Protein 8H0H (pdb70)

B-factor: mean 35.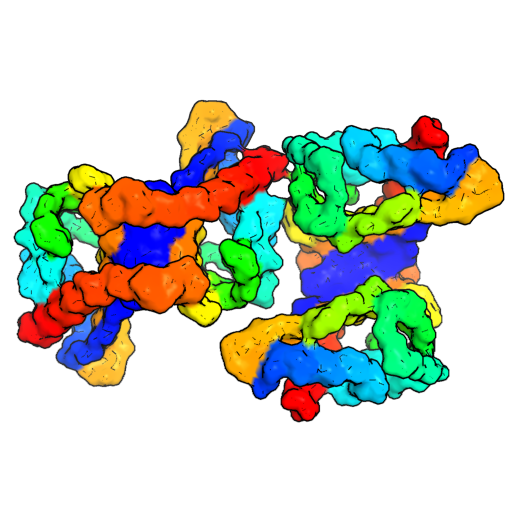72, std 10.88, range [10.39, 97.05]

CATH classification: 3.30.530.20

InterPro domains:
  IPR019587 Polyketide cyclase/dehydrase [PF10604] (1-141)
  IPR023393 START-like domain superfamily [G3DSA:3.30.530.20] (2-142)

Structure (mmCIF, N/CA/C/O backbone):
data_8H0H
#
_entry.id   8H0H
#
_cell.length_a   55.197
_cell.length_b   87.518
_cell.length_c   55.907
_cell.angle_alpha   90.000
_cell.angle_beta   94.510
_cell.angle_gamma   90.000
#
_symmetry.space_group_name_H-M   'P 1 21 1'
#
loop_
_entity.id
_entity.type
_entity.pdbx_description
1 polymer 'Uncharacterized protein Rv1546'
2 water water
#
loop_
_atom_site.group_PDB
_atom_site.id
_atom_site.type_symbol
_atom_site.label_atom_id
_atom_site.label_alt_id
_atom_site.label_comp_id
_atom_site.label_asym_id
_atom_site.label_entity_id
_atom_site.label_seq_id
_atom_site.pdbx_PDB_ins_code
_atom_site.Cartn_x
_atom_site.Cartn_y
_atom_site.Cartn_z
_atom_site.occupancy
_atom_site.B_iso_or_equiv
_atom_site.auth_seq_id
_atom_site.auth_comp_id
_atom_site.auth_asym_id
_atom_site.auth_atom_id
_atom_site.pdbx_PDB_model_num
ATOM 1 N N . SER A 1 1 ? -15.28306 3.83072 -14.31834 1.000 19.16502 -2 SER C N 1
ATOM 2 C CA . SER A 1 1 ? -15.70757 3.56603 -12.94821 1.000 23.16294 -2 SER C CA 1
ATOM 3 C C . SER A 1 1 ? -17.04214 4.24521 -12.62582 1.000 32.77490 -2 SER C C 1
ATOM 4 O O . SER A 1 1 ? -18.05401 3.56472 -12.45677 1.000 42.59158 -2 SER C O 1
ATOM 7 N N . HIS A 1 2 ? -17.04602 5.57704 -12.53864 1.000 30.70569 -1 HIS C N 1
ATOM 8 C CA . HIS A 1 2 ? -18.27032 6.31602 -12.24767 1.000 36.25315 -1 HIS C CA 1
ATOM 9 C C . HIS A 1 2 ? -18.14850 7.73812 -12.77862 1.000 29.16161 -1 HIS C C 1
ATOM 10 O O . HIS A 1 2 ? -17.05697 8.21232 -13.10076 1.000 34.61135 -1 HIS C O 1
ATOM 17 N N . MET A 1 3 ? -19.29076 8.41247 -12.85525 1.000 27.44468 0 MET C N 1
ATOM 18 C CA . MET A 1 3 ? -19.39606 9.75276 -13.41107 1.000 28.37409 0 MET C CA 1
ATOM 19 C C . MET A 1 3 ? -19.82072 10.71402 -12.30545 1.000 31.63022 0 MET C C 1
ATOM 20 O O . MET A 1 3 ? -20.69083 10.38689 -11.49193 1.000 33.00445 0 MET C O 1
ATOM 25 N N . MET A 1 4 ? -19.19335 11.88959 -12.26228 1.000 32.26554 1 MET C N 1
ATOM 26 C CA . MET A 1 4 ? -19.32844 12.81977 -11.14620 1.000 28.51926 1 MET C CA 1
ATOM 27 C C . MET A 1 4 ? -19.83280 14.17389 -11.61946 1.000 26.43017 1 MET C C 1
ATOM 28 O O . MET A 1 4 ? -19.44645 14.65011 -12.68897 1.000 29.89813 1 MET C O 1
ATOM 33 N N . ALA A 1 5 ? -20.68570 14.79704 -10.81221 1.000 24.86270 2 ALA C N 1
ATOM 34 C CA . ALA A 1 5 ? -21.01774 16.20609 -10.94421 1.000 33.81112 2 ALA C CA 1
ATOM 35 C C . ALA A 1 5 ? -20.45470 16.93811 -9.73437 1.000 30.10752 2 ALA C C 1
ATOM 36 O O . ALA A 1 5 ? -20.48322 16.41290 -8.61731 1.000 29.47296 2 ALA C O 1
ATOM 38 N N . SER A 1 6 ? -19.92594 18.13967 -9.95748 1.000 28.91067 3 SER C N 1
ATOM 39 C CA . SER A 1 6 ? -19.24649 18.89045 -8.90596 1.000 27.85107 3 SER C CA 1
ATOM 40 C C . SER A 1 6 ? -19.70824 20.33799 -8.94571 1.000 32.67879 3 SER C C 1
ATOM 41 O O . SER A 1 6 ? -19.60003 20.99478 -9.98600 1.000 33.61664 3 SER C O 1
ATOM 44 N N . VAL A 1 7 ? -20.20936 20.83776 -7.81665 1.000 31.85600 4 VAL C N 1
ATOM 45 C CA . VAL A 1 7 ? -20.69070 22.21212 -7.71301 1.000 25.01136 4 VAL C CA 1
ATOM 46 C C . VAL A 1 7 ? -20.03866 22.86329 -6.50448 1.000 28.15811 4 VAL C C 1
ATOM 47 O O . VAL A 1 7 ? -20.20869 22.39033 -5.37472 1.000 25.19454 4 VAL C O 1
ATOM 51 N N . GLU A 1 8 ? -19.31430 23.95472 -6.73654 1.000 34.73614 5 GLU C N 1
ATOM 52 C CA . GLU A 1 8 ? -18.65118 24.70751 -5.67892 1.000 33.13272 5 GLU C CA 1
ATOM 53 C C . GLU A 1 8 ? -19.25590 26.10255 -5.61559 1.000 30.41240 5 GLU C C 1
ATOM 54 O O . GLU A 1 8 ? -19.22388 26.84071 -6.60553 1.000 33.76674 5 GLU C O 1
ATOM 60 N N . LEU A 1 9 ? -19.80572 26.46180 -4.45869 1.000 27.74449 6 LEU C N 1
ATOM 61 C CA . LEU A 1 9 ? -20.35572 27.79469 -4.25334 1.000 23.71692 6 LEU C CA 1
ATOM 62 C C . LEU A 1 9 ? -19.81853 28.37508 -2.95049 1.000 23.51003 6 LEU C C 1
ATOM 63 O O . LEU A 1 9 ? -19.19337 27.68339 -2.14267 1.000 22.79522 6 LEU C O 1
ATOM 68 N N . SER A 1 10 ? -20.06973 29.66749 -2.75350 1.000 29.25295 7 SER C N 1
ATOM 69 C CA . SER A 1 10 ? -19.47085 30.43215 -1.67060 1.000 23.41468 7 SER C CA 1
ATOM 70 C C . SER A 1 10 ? -20.54114 31.25346 -0.96511 1.000 21.78102 7 SER C C 1
ATOM 71 O O . SER A 1 10 ? -21.57833 31.58928 -1.54200 1.000 27.77778 7 SER C O 1
ATOM 74 N N . ALA A 1 11 ? -20.27530 31.58186 0.29730 1.000 22.87933 8 ALA C N 1
ATOM 75 C CA . ALA A 1 11 ? -21.20351 32.38741 1.07841 1.000 25.34718 8 ALA C CA 1
ATOM 76 C C . ALA A 1 11 ? -20.42848 33.19791 2.10400 1.000 19.63328 8 ALA C C 1
ATOM 77 O O . ALA A 1 11 ? -19.53398 32.67434 2.76956 1.000 25.80491 8 ALA C O 1
ATOM 79 N N . ASP A 1 12 ? -20.78779 34.47155 2.23503 1.000 23.60368 9 ASP C N 1
ATOM 80 C CA . ASP A 1 12 ? -20.12344 35.35447 3.18374 1.000 19.16657 9 ASP C CA 1
ATOM 81 C C . ASP A 1 12 ? -20.72872 35.20918 4.57457 1.000 23.10935 9 ASP C C 1
ATOM 82 O O . ASP A 1 12 ? -21.95081 35.12168 4.72977 1.000 19.41956 9 ASP C O 1
ATOM 87 N N . VAL A 1 13 ? -19.85812 35.18113 5.58828 1.000 25.01859 10 VAL C N 1
ATOM 88 C CA . VAL A 1 13 ? -20.26437 35.13526 6.98530 1.000 17.90874 10 VAL C CA 1
ATOM 89 C C . VAL A 1 13 ? -19.58084 36.28670 7.71308 1.000 25.91497 10 VAL C C 1
ATOM 90 O O . VAL A 1 13 ? -18.34757 36.36279 7.73005 1.000 28.61266 10 VAL C O 1
ATOM 94 N N . PRO A 1 14 ? -20.33377 37.20848 8.34750 1.000 27.61874 11 PRO C N 1
ATOM 95 C CA . PRO A 1 14 ? -19.74450 38.36606 9.03659 1.000 30.50667 11 PRO C CA 1
ATOM 96 C C . PRO A 1 14 ? -19.08116 38.02440 10.37248 1.000 26.08626 11 PRO C C 1
ATOM 97 O O . PRO A 1 14 ? -19.34285 38.65489 11.39986 1.000 30.29569 11 PRO C O 1
ATOM 101 N N . ILE A 1 15 ? -18.23169 36.99958 10.36265 1.000 26.36526 12 ILE C N 1
ATOM 102 C CA . ILE A 1 15 ? -17.45649 36.59043 11.52875 1.000 30.09155 12 ILE C CA 1
ATOM 103 C C . ILE A 1 15 ? -16.02718 36.30010 11.08176 1.000 29.11295 12 ILE C C 1
ATOM 104 O O . ILE A 1 15 ? -15.72457 36.22426 9.88819 1.000 29.79971 12 ILE C O 1
ATOM 109 N N . SER A 1 16 ? -15.14626 36.12647 12.06658 1.000 28.97946 13 SER C N 1
ATOM 110 C CA . SER A 1 16 ? -13.74057 35.88001 11.78844 1.000 25.34464 13 SER C CA 1
ATOM 111 C C . SER A 1 16 ? -13.56340 34.53547 11.08378 1.000 22.82213 13 SER C C 1
ATOM 112 O O . SER A 1 16 ? -14.37380 33.62074 11.26108 1.000 26.78492 13 SER C O 1
ATOM 115 N N . PRO A 1 17 ? -12.51096 34.38964 10.27317 1.000 24.39899 14 PRO C N 1
ATOM 116 C CA . PRO A 1 17 ? -12.26853 33.09105 9.62369 1.000 25.01242 14 PRO C CA 1
ATOM 117 C C . PRO A 1 17 ? -12.04797 31.96264 10.60979 1.000 26.40379 14 PRO C C 1
ATOM 118 O O . PRO A 1 17 ? -12.43405 30.82101 10.32912 1.000 31.45754 14 PRO C O 1
ATOM 122 N N . GLN A 1 18 ? -11.43891 32.24964 11.76231 1.000 35.17869 15 GLN C N 1
ATOM 123 C CA . GLN A 1 18 ? -11.27119 31.22485 12.78670 1.000 32.77813 15 GLN C CA 1
ATOM 124 C C . GLN A 1 18 ? -12.62196 30.74252 13.30861 1.000 31.63261 15 GLN C C 1
ATOM 125 O O . GLN A 1 18 ? -12.81409 29.54364 13.54012 1.000 27.55431 15 GLN C O 1
ATOM 131 N N . ASP A 1 19 ? -13.57681 31.65863 13.48580 1.000 28.51414 16 ASP C N 1
ATOM 132 C CA . ASP A 1 19 ? -14.90392 31.26047 13.94755 1.000 32.18484 16 ASP C CA 1
ATOM 133 C C . ASP A 1 19 ? -15.59548 30.37085 12.92240 1.000 32.67077 16 ASP C C 1
ATOM 134 O O . ASP A 1 19 ? -16.15803 29.32212 13.26594 1.000 36.44036 16 ASP C O 1
ATOM 139 N N . THR A 1 20 ? -15.56887 30.78294 11.65237 1.000 31.74916 17 THR C N 1
ATOM 140 C CA . THR A 1 20 ? -16.17070 29.97730 10.59635 1.000 25.98151 17 THR C CA 1
ATOM 141 C C . THR A 1 20 ? -15.52509 28.59987 10.52198 1.000 30.12298 17 THR C C 1
ATOM 142 O O . THR A 1 20 ? -16.22020 27.58828 10.35574 1.000 32.93153 17 THR C O 1
ATOM 146 N N . TRP A 1 21 ? -14.19612 28.53810 10.65496 1.000 26.43555 18 TRP C N 1
ATOM 147 C CA . TRP A 1 21 ? -13.52092 27.24638 10.61360 1.000 29.05096 18 TRP C CA 1
ATOM 148 C C . TRP A 1 21 ? -13.91590 26.37469 11.79681 1.000 30.90929 18 TRP C C 1
ATOM 149 O O . TRP A 1 21 ? -14.15697 25.17505 11.63282 1.000 31.36466 18 TRP C O 1
ATOM 160 N N . ASP A 1 22 ? -13.95881 26.94808 13.00199 1.000 31.82749 19 ASP C N 1
ATOM 161 C CA . ASP A 1 22 ? -14.35618 26.16413 14.16535 1.000 30.07346 19 ASP C CA 1
ATOM 162 C C . ASP A 1 22 ? -15.79443 25.68535 14.04058 1.000 30.64194 19 ASP C C 1
ATOM 163 O O . ASP A 1 22 ? -16.16338 24.66523 14.63255 1.000 34.98897 19 ASP C O 1
ATOM 168 N N . HIS A 1 23 ? -16.61866 26.40492 13.27673 1.000 36.92465 20 HIS C N 1
ATOM 169 C CA . HIS A 1 23 ? -18.00429 25.98421 13.10303 1.000 29.02021 2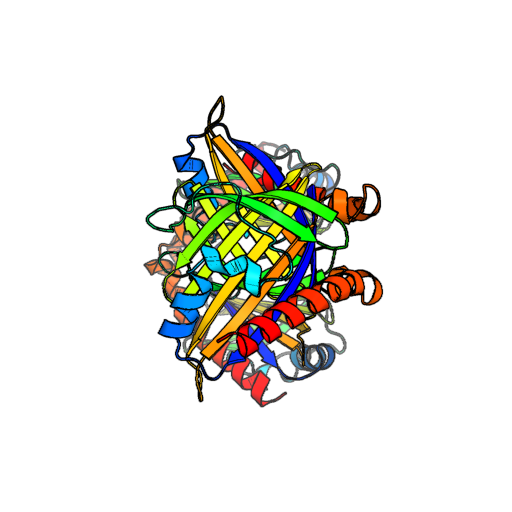0 HIS C CA 1
ATOM 170 C C . HIS A 1 23 ? -18.14128 24.87859 12.05710 1.000 29.34089 20 HIS C C 1
ATOM 171 O O . HIS A 1 23 ? -18.93509 23.95025 12.24375 1.000 33.17333 20 HIS C O 1
ATOM 178 N N . VAL A 1 24 ? -17.38559 24.94863 10.95586 1.000 30.96438 21 VAL C N 1
ATOM 179 C CA . VAL A 1 24 ? -17.49342 23.89346 9.94503 1.000 31.26789 21 VAL C CA 1
ATOM 180 C C . VAL A 1 24 ? -16.76787 22.63047 10.39210 1.000 31.66486 21 VAL C C 1
ATOM 181 O O . VAL A 1 24 ? -17.23031 21.51447 10.13222 1.000 38.74288 21 VAL C O 1
ATOM 185 N N . SER A 1 25 ? -15.61759 22.77888 11.05299 1.000 34.41860 22 SER C N 1
ATOM 186 C CA . SER A 1 25 ? -14.81778 21.62521 11.44442 1.000 31.43351 22 SER C CA 1
ATOM 187 C C . SER A 1 25 ? -15.50753 20.77310 12.49917 1.000 28.80646 22 SER C C 1
ATOM 188 O O . SER A 1 25 ? -15.08451 19.63578 12.73132 1.000 39.03635 22 SER C O 1
ATOM 191 N N . GLU A 1 26 ? -16.54877 21.29539 13.14745 1.000 26.51988 23 GLU C N 1
ATOM 192 C CA . GLU A 1 26 ? -17.35401 20.50942 14.08041 1.000 35.83171 23 GLU C CA 1
ATOM 193 C C . GLU A 1 26 ? -18.37063 19.71338 13.26688 1.000 35.11559 23 GLU C C 1
ATOM 194 O O . GLU A 1 26 ? -19.55416 20.05011 13.17368 1.000 36.54485 23 GLU C O 1
ATOM 200 N N . LEU A 1 27 ? -17.88748 18.62691 12.66183 1.000 30.57091 24 LEU C N 1
ATOM 201 C CA . LEU A 1 27 ? -18.73023 17.80666 11.80170 1.000 31.14018 24 LEU C CA 1
ATOM 202 C C . LEU A 1 27 ? -19.82603 17.07249 12.56307 1.000 33.45413 24 LEU C C 1
ATOM 203 O O . LEU A 1 27 ? -20.55950 16.28992 11.95063 1.000 34.45097 24 LEU C O 1
ATOM 208 N N . SER A 1 28 ? -19.95851 17.29723 13.87022 1.000 34.55436 25 SER C N 1
ATOM 209 C CA . SER A 1 28 ? -21.09853 16.76470 14.60350 1.000 36.14266 25 SER C CA 1
ATOM 210 C C . SER A 1 28 ? -22.36025 17.57137 14.33585 1.000 35.25088 25 SER C C 1
ATOM 211 O O . SER A 1 28 ? -23.47001 17.04432 14.47122 1.000 45.00901 25 SER C O 1
ATOM 214 N N . GLU A 1 29 ? -22.21078 18.84138 13.96452 1.000 29.31630 26 GLU C N 1
ATOM 215 C CA . GLU A 1 29 ? -23.33330 19.70942 13.64008 1.000 35.48538 26 GLU C CA 1
ATOM 216 C C . GLU A 1 29 ? -23.54686 19.84591 12.13651 1.000 36.78263 26 GLU C C 1
ATOM 217 O O . GLU A 1 29 ? -24.32889 20.70058 11.70549 1.000 30.38614 26 GLU C O 1
ATOM 223 N N . LEU A 1 30 ? -22.86810 19.01902 11.33371 1.000 36.27477 27 LEU C N 1
ATOM 224 C CA . LEU A 1 30 ? -22.99838 19.09316 9.88121 1.000 28.46140 27 LEU C CA 1
ATOM 225 C C . LEU A 1 30 ? -24.44043 18.90846 9.43035 1.000 27.53304 27 LEU C C 1
ATOM 226 O O . LEU A 1 30 ? -24.84965 19.48148 8.41488 1.000 26.64575 27 LEU C O 1
ATOM 231 N N . GLY A 1 31 ? -25.22384 18.11684 10.16587 1.000 25.36297 28 GLY C N 1
ATOM 232 C CA . GLY A 1 31 ? -26.61656 17.92040 9.81185 1.000 20.54827 28 GLY C CA 1
ATOM 233 C C . GLY A 1 31 ? -27.47346 19.15705 9.97584 1.000 27.74729 28 GLY C C 1
ATOM 234 O O . GLY A 1 31 ? -28.55862 19.22952 9.38891 1.000 30.50656 28 GLY C O 1
ATOM 235 N N . GLU A 1 32 ? -27.00948 20.13651 10.75087 1.000 25.06383 29 GLU C N 1
ATOM 236 C CA . GLU A 1 32 ? -27.78550 21.34873 10.97011 1.000 26.92532 29 GLU C CA 1
ATOM 237 C C . GLU A 1 32 ? -27.74335 22.31211 9.79199 1.000 32.29580 29 GLU C C 1
ATOM 238 O O . GLU A 1 32 ? -28.48146 23.30443 9.80489 1.000 32.80213 29 GLU C O 1
ATOM 244 N N . TRP A 1 33 ? -26.91559 22.05485 8.77780 1.000 27.10735 30 TRP C N 1
ATOM 245 C CA . TRP A 1 33 ? -26.83482 22.98508 7.65792 1.000 31.56134 30 TRP C CA 1
ATOM 246 C C . TRP A 1 33 ? -26.65308 22.27119 6.31896 1.000 31.25160 30 TRP C C 1
ATOM 247 O O . TRP A 1 33 ? -27.29211 22.64736 5.32907 1.000 25.64961 30 TRP C O 1
ATOM 258 N N . LEU A 1 34 ? -25.80539 21.24199 6.26648 1.000 21.52572 31 LEU C N 1
ATOM 259 C CA . LEU A 1 34 ? -25.60341 20.50397 5.02092 1.000 20.34582 31 LEU C CA 1
ATOM 260 C C . LEU A 1 34 ? -26.84851 19.67954 4.72013 1.000 25.81225 31 LEU C C 1
ATOM 261 O O . LEU A 1 34 ? -27.16741 18.73146 5.44459 1.000 28.41445 31 LEU C O 1
ATOM 266 N N . VAL A 1 35 ? -27.54461 20.03490 3.63932 1.000 28.83800 32 VAL C N 1
ATOM 267 C CA . VAL A 1 35 ? -28.86074 19.46413 3.36660 1.000 27.99033 32 VAL C CA 1
ATOM 268 C C . VAL A 1 35 ? -28.76246 17.96618 3.09887 1.000 23.87381 32 VAL C C 1
ATOM 269 O O . VAL A 1 35 ? -29.64420 17.19299 3.49610 1.000 34.75228 32 VAL C O 1
ATOM 273 N N . ILE A 1 36 ? -27.68648 17.52617 2.43622 1.000 19.81075 33 ILE C N 1
ATOM 274 C CA . ILE A 1 36 ? -27.56774 16.12122 2.04904 1.000 22.01784 33 ILE C CA 1
ATOM 275 C C . ILE A 1 36 ? -27.09176 15.22884 3.18088 1.000 27.68133 33 ILE C C 1
ATOM 276 O O . ILE A 1 36 ? -26.97044 14.01441 2.98174 1.000 23.89458 33 ILE C O 1
ATOM 281 N N . HIS A 1 37 ? -26.82455 15.78401 4.36042 1.000 32.52988 34 HIS C N 1
ATOM 282 C CA . HIS A 1 37 ? -26.33597 15.02400 5.50525 1.000 30.97221 34 HIS C CA 1
ATOM 283 C C . HIS A 1 37 ? -27.44299 14.92096 6.54663 1.000 30.69074 34 HIS C C 1
ATOM 284 O O . HIS A 1 37 ? -27.84333 15.93227 7.13274 1.000 33.90890 34 HIS C O 1
ATOM 291 N N . GLU A 1 38 ? -27.92595 13.69968 6.78258 1.000 33.80584 35 GLU C N 1
ATOM 292 C CA . GLU A 1 38 ? -29.03653 13.45705 7.69593 1.000 37.93319 35 GLU C CA 1
ATOM 293 C C . GLU A 1 38 ? -28.60075 12.77644 8.99050 1.000 49.35688 35 GLU C C 1
ATOM 294 O O . GLU A 1 38 ? -29.41842 12.12291 9.64645 1.000 51.11422 35 GLU C O 1
ATOM 300 N N . GLY A 1 39 ? -27.33911 12.91459 9.37235 1.000 46.39346 36 GLY C N 1
ATOM 301 C CA . GLY A 1 39 ? -26.84915 12.39582 10.63307 1.000 38.23059 36 GLY C CA 1
ATOM 302 C C . GLY A 1 39 ? -25.79201 11.32254 10.44335 1.000 41.07281 36 GLY C C 1
ATOM 303 O O . GLY A 1 39 ? -25.55431 10.81817 9.34699 1.000 37.58508 36 GLY C O 1
ATOM 304 N N . TRP A 1 40 ? -25.15653 10.98426 11.56287 1.000 39.98837 37 TRP C N 1
ATOM 305 C CA . TRP A 1 40 ? -24.08732 9.99810 11.60601 1.000 38.11341 37 TRP C CA 1
ATOM 306 C C . TRP A 1 40 ? -24.58820 8.70237 12.22782 1.000 35.86275 37 TRP C C 1
ATOM 307 O O . TRP A 1 40 ? -25.40175 8.72220 13.15604 1.000 49.31890 37 TRP C O 1
ATOM 318 N N . ARG A 1 41 ? -24.09878 7.57672 11.71016 1.000 49.16871 38 ARG C N 1
ATOM 319 C CA . ARG A 1 41 ? -24.31897 6.27856 12.33547 1.000 49.79929 38 ARG C CA 1
ATOM 320 C C . ARG A 1 41 ? -23.15728 5.85108 13.21684 1.000 44.00724 38 ARG C C 1
ATOM 321 O O . ARG A 1 41 ? -23.37043 5.15242 14.21320 1.000 62.04123 38 ARG C O 1
ATOM 329 N N . SER A 1 42 ? -21.93992 6.24696 12.86705 1.000 48.18419 39 SER C N 1
ATOM 330 C CA . SER A 1 42 ? -20.79368 6.11542 13.74943 1.000 51.05621 39 SER C CA 1
ATOM 331 C C . SER A 1 42 ? -20.70998 7.33661 14.65569 1.000 48.55438 39 SER C C 1
ATOM 332 O O . SER A 1 42 ? -21.32227 8.37519 14.39461 1.000 44.02481 39 SER C O 1
ATOM 335 N N . GLU A 1 43 ? -19.94084 7.20716 15.73012 1.000 47.43365 40 GLU C N 1
ATOM 336 C CA . GLU A 1 43 ? -19.63365 8.35012 16.57456 1.000 46.62830 40 GLU C CA 1
ATOM 337 C C . GLU A 1 43 ? -18.26841 8.90309 16.19446 1.000 52.66542 40 GLU C C 1
ATOM 338 O O . GLU A 1 43 ? -17.31235 8.14796 15.99221 1.000 45.65008 40 GLU C O 1
ATOM 344 N N . LEU A 1 44 ? -18.19048 10.22619 16.09445 1.000 51.01612 41 LEU C N 1
ATOM 345 C CA . LEU A 1 44 ? -16.98208 10.86949 15.61477 1.000 49.30408 41 LEU C CA 1
ATOM 346 C C . LEU A 1 44 ? -15.87230 10.76489 16.65988 1.000 58.14867 41 LEU C C 1
ATOM 347 O O . LEU A 1 44 ? -16.14000 10.77211 17.86412 1.000 61.26041 41 LEU C O 1
ATOM 352 N N . PRO A 1 45 ? -14.61857 10.66131 16.22466 1.000 55.87356 42 PRO C N 1
ATOM 353 C CA . PRO A 1 45 ? -13.51192 10.53301 17.17796 1.000 54.70246 42 PRO C CA 1
ATOM 354 C C . PRO A 1 45 ? -13.32965 11.80451 17.99271 1.000 61.99672 42 PRO C C 1
ATOM 355 O O . PRO A 1 45 ? -13.91447 12.85359 17.71446 1.000 57.06897 42 PRO C O 1
ATOM 359 N N . ASP A 1 46 ? -12.48893 11.68688 19.02543 1.000 70.71752 43 ASP C N 1
ATOM 360 C CA . ASP A 1 46 ? -12.20970 12.82461 19.89641 1.000 64.20001 43 ASP C CA 1
ATOM 361 C C . ASP A 1 46 ? -11.67456 14.00855 19.10145 1.000 62.68202 43 ASP C C 1
ATOM 362 O O . ASP A 1 46 ? -11.99897 15.16434 19.39935 1.000 67.78199 43 ASP C O 1
ATOM 367 N N . GLN A 1 47 ? -10.85653 13.74040 18.08539 1.000 56.62627 44 GLN C N 1
ATOM 368 C CA . GLN A 1 47 ? -10.37238 14.77160 17.18108 1.000 63.30007 44 GLN C CA 1
ATOM 369 C C . GLN A 1 47 ? -10.28948 14.19769 15.77465 1.000 61.52884 44 GLN C C 1
ATOM 370 O O . GLN A 1 47 ? -10.11149 12.99068 15.58856 1.000 57.03807 44 GLN C O 1
ATOM 376 N N . LEU A 1 48 ? -10.41938 15.07590 14.78681 1.000 52.50927 45 LEU C N 1
ATOM 377 C CA . LEU A 1 48 ? -10.47983 14.67937 13.38909 1.000 42.83103 45 LEU C CA 1
ATOM 378 C C . LEU A 1 48 ? -9.11269 14.80596 12.72639 1.000 40.63286 45 LEU C C 1
ATOM 379 O O . LEU A 1 48 ? -8.24435 15.56135 13.17001 1.000 47.04300 45 LEU C O 1
ATOM 384 N N . GLY A 1 49 ? -8.93567 14.04938 11.64858 1.000 38.62106 46 GLY C N 1
ATOM 385 C CA . GLY A 1 49 ? -7.69679 14.07668 10.89226 1.000 33.28469 46 GLY C CA 1
ATOM 386 C C . GLY A 1 49 ? -7.85686 13.28788 9.61194 1.000 37.35529 46 GLY C C 1
ATOM 387 O O . GLY A 1 49 ? -8.91742 12.72354 9.33128 1.000 42.93010 46 GLY C O 1
ATOM 388 N N . GLU A 1 50 ? -6.78262 13.25430 8.82735 1.000 33.74067 47 GLU C N 1
ATOM 389 C CA . GLU A 1 50 ? -6.81277 12.51486 7.57238 1.000 36.32859 47 GLU C CA 1
ATOM 390 C C . GLU A 1 50 ? -6.82695 11.01725 7.84745 1.000 45.20669 47 GLU C C 1
ATOM 391 O O . GLU A 1 50 ? -6.06439 10.51901 8.68083 1.000 54.27798 47 GLU C O 1
ATOM 397 N N . GLY A 1 51 ? -7.70201 10.30062 7.14749 1.000 41.28524 48 GLY C N 1
ATOM 398 C CA . GLY A 1 51 ? -7.87175 8.87973 7.34384 1.000 42.00982 48 GLY C CA 1
ATOM 399 C C . GLY A 1 51 ? -9.02179 8.50181 8.25187 1.000 44.52769 48 GLY C C 1
ATOM 400 O O . GLY A 1 51 ? -9.37317 7.31740 8.31216 1.000 51.63746 48 GLY C O 1
ATOM 401 N N . VAL A 1 52 ? -9.61571 9.46712 8.95942 1.000 34.58161 49 VAL C N 1
ATOM 402 C CA . VAL A 1 52 ? -10.75385 9.16694 9.82087 1.000 43.79900 49 VAL C CA 1
ATOM 403 C C . VAL A 1 52 ? -11.92653 8.68458 8.97839 1.000 41.80318 49 VAL C C 1
ATOM 404 O O . VAL A 1 52 ? -12.25659 9.27331 7.94086 1.000 38.66064 49 VAL C O 1
ATOM 408 N N . GLN A 1 53 ? -12.55797 7.59929 9.41998 1.000 36.54078 50 GLN C N 1
ATOM 409 C CA . GLN A 1 53 ? -13.69569 7.00614 8.73102 1.000 40.37076 50 GLN C CA 1
ATOM 410 C C . GLN A 1 53 ? -14.91400 7.06084 9.64061 1.000 42.51787 50 GLN C C 1
ATOM 411 O O . GLN A 1 53 ? -14.82761 6.70274 10.82012 1.000 37.34648 50 GLN C O 1
ATOM 417 N N . ILE A 1 54 ? -16.04286 7.50519 9.09419 1.000 36.55662 51 ILE C N 1
ATOM 418 C CA . ILE A 1 54 ? -17.28690 7.58194 9.85458 1.000 36.15379 51 ILE C CA 1
ATOM 419 C C . ILE A 1 54 ? -18.44813 7.27050 8.92360 1.000 41.38674 51 ILE C C 1
ATOM 420 O O . ILE A 1 54 ? -18.43209 7.63471 7.74702 1.000 37.50894 51 ILE C O 1
ATOM 425 N N . VAL A 1 55 ? -19.46074 6.59901 9.45717 1.000 48.59406 52 VAL C N 1
ATOM 426 C CA . VAL A 1 55 ? -20.64234 6.21691 8.69202 1.000 44.32851 52 VAL C CA 1
ATOM 427 C C . VAL A 1 55 ? -21.75405 7.21395 8.98024 1.000 43.45004 52 VAL C C 1
ATOM 428 O O . VAL A 1 55 ? -21.93187 7.65464 10.12309 1.000 42.77060 52 VAL C O 1
ATOM 432 N N . GLY A 1 56 ? -22.49999 7.57868 7.94128 1.000 33.70465 53 GLY C N 1
ATOM 433 C CA . GLY A 1 56 ? -23.59642 8.51029 8.07951 1.000 38.25770 53 GLY C CA 1
ATOM 434 C C . GLY A 1 56 ? -24.67294 8.20774 7.06170 1.000 37.74709 53 GLY C C 1
ATOM 435 O O . GLY A 1 56 ? -24.59347 7.23414 6.31208 1.000 40.70794 53 GLY C O 1
ATOM 436 N N . VAL A 1 57 ? -25.69229 9.05836 7.04491 1.000 34.72178 54 VAL C N 1
ATOM 437 C CA . VAL A 1 57 ? -26.81729 8.92905 6.12851 1.000 42.91936 54 VAL C CA 1
ATOM 438 C C . VAL A 1 57 ? -26.82557 10.13097 5.19767 1.000 42.92731 54 VAL C C 1
ATOM 439 O O . VAL A 1 57 ? -26.55619 11.25859 5.62608 1.000 39.82212 54 VAL C O 1
ATOM 443 N N . ALA A 1 58 ? -27.13409 9.89237 3.92388 1.000 36.76013 55 ALA C N 1
ATOM 444 C CA . ALA A 1 58 ? -27.17397 10.97540 2.95216 1.000 35.33843 55 ALA C CA 1
ATOM 445 C C . ALA A 1 58 ? -28.38850 10.83042 2.05062 1.000 37.70077 55 ALA C C 1
ATOM 446 O O . ALA A 1 58 ? -28.62788 9.75636 1.49440 1.000 36.18077 55 ALA C O 1
ATOM 448 N N . ARG A 1 59 ? -29.14702 11.91132 1.90219 1.000 32.88508 56 ARG C N 1
ATOM 449 C CA . ARG A 1 59 ? -30.26774 11.96042 0.97381 1.000 37.94672 56 ARG C CA 1
ATOM 450 C C . ARG A 1 59 ? -29.93878 12.95362 -0.13040 1.000 43.34229 56 ARG C C 1
ATOM 451 O O . ARG A 1 59 ? -29.77065 14.14955 0.13215 1.000 45.62439 56 ARG C O 1
ATOM 459 N N . ALA A 1 60 ? -29.84708 12.45399 -1.35767 1.000 40.87300 57 ALA C N 1
ATOM 460 C CA . ALA A 1 60 ? -29.51938 13.27605 -2.51064 1.000 43.79018 57 ALA C CA 1
ATOM 461 C C . ALA A 1 60 ? -30.32104 12.80127 -3.71128 1.000 45.88751 57 ALA C C 1
ATOM 462 O O . ALA A 1 60 ? -30.49720 11.59508 -3.91265 1.000 47.11247 57 ALA C O 1
ATOM 464 N N . MET A 1 61 ? -30.80487 13.76303 -4.50031 1.000 42.66100 58 MET C N 1
ATOM 465 C CA . MET A 1 61 ? -31.62481 13.48678 -5.68067 1.000 42.86763 58 MET C CA 1
ATOM 466 C C . MET A 1 61 ? -32.78059 12.54907 -5.34004 1.000 43.37340 58 MET C C 1
ATOM 467 O O . MET A 1 61 ? -33.12812 11.65020 -6.10796 1.000 45.07939 58 MET C O 1
ATOM 472 N N . GLY A 1 62 ? -33.37277 12.75551 -4.16478 1.000 51.79006 59 GLY C N 1
ATOM 473 C CA . GLY A 1 62 ? -34.51670 11.96948 -3.74858 1.000 44.53720 59 GLY C CA 1
ATOM 474 C C . GLY A 1 62 ? -34.20838 10.55319 -3.32274 1.000 42.92253 59 GLY C C 1
ATOM 475 O O . GLY A 1 62 ? -35.12712 9.73622 -3.21805 1.000 38.99881 59 GLY C O 1
ATOM 476 N N . MET A 1 63 ? -32.94188 10.23296 -3.06929 1.000 41.63535 60 MET C N 1
ATOM 477 C CA . MET A 1 63 ? -32.53886 8.88962 -2.67671 1.000 39.74676 60 MET C CA 1
ATOM 478 C C . MET A 1 63 ? -31.79674 8.94238 -1.34974 1.000 39.69087 60 MET C C 1
ATOM 479 O O . MET A 1 63 ? -30.88897 9.76066 -1.17466 1.000 45.45966 60 MET C O 1
ATOM 484 N N . ARG A 1 64 ? -32.18779 8.06967 -0.42320 1.000 34.50096 61 ARG C N 1
ATOM 485 C CA . ARG A 1 64 ? -31.58467 7.98329 0.90185 1.000 36.69159 61 ARG C CA 1
ATOM 486 C C . ARG A 1 64 ? -30.66197 6.76898 0.95090 1.000 40.95315 61 ARG C C 1
ATOM 487 O O . ARG A 1 64 ? -31.09841 5.64260 0.68749 1.000 38.96973 61 ARG C O 1
ATOM 495 N N . ASN A 1 65 ? -29.39525 6.99892 1.29647 1.000 36.36450 62 ASN C N 1
ATOM 496 C CA . ASN A 1 65 ? -28.36662 5.97001 1.29456 1.000 38.26427 62 ASN C CA 1
ATOM 497 C C . ASN A 1 65 ? -27.56286 6.03291 2.58819 1.000 41.54298 62 ASN C C 1
ATOM 498 O O . ASN A 1 65 ? -27.54875 7.04876 3.29248 1.000 44.62098 62 ASN C O 1
ATOM 503 N N . ARG A 1 66 ? -26.88086 4.92699 2.88333 1.000 43.59289 63 ARG C N 1
ATOM 504 C CA . ARG A 1 66 ? -25.90656 4.84939 3.96584 1.000 34.76682 63 ARG C CA 1
ATOM 505 C C . ARG A 1 66 ? -24.51309 5.00963 3.36830 1.000 38.45538 63 ARG C C 1
ATOM 506 O O . ARG A 1 66 ? -24.13324 4.25708 2.46450 1.000 45.43646 63 ARG C O 1
ATOM 514 N N . VAL A 1 67 ? -23.75666 5.98455 3.86797 1.000 33.83936 64 VAL C N 1
ATOM 515 C CA . VAL A 1 67 ? -22.49377 6.39379 3.26899 1.000 33.25184 64 VAL C CA 1
ATOM 516 C C . VAL A 1 67 ? -21.36809 6.18369 4.26972 1.000 35.82463 64 VAL C C 1
ATOM 517 O O . VAL A 1 67 ? -21.49827 6.52435 5.45009 1.000 38.07134 64 VAL C O 1
ATOM 521 N N . THR A 1 68 ? -20.25690 5.63166 3.79115 1.000 31.93678 65 THR C N 1
ATOM 522 C CA . THR A 1 68 ? -19.04947 5.45811 4.59642 1.000 31.55152 65 THR C CA 1
ATOM 523 C C . THR A 1 68 ? -18.07699 6.56275 4.19030 1.000 37.76866 65 THR C C 1
ATOM 524 O O . THR A 1 68 ? -17.31297 6.42412 3.23363 1.000 36.71153 65 THR C O 1
ATOM 528 N N . TRP A 1 69 ? -18.12703 7.68139 4.91238 1.000 34.35380 66 TRP C N 1
ATOM 529 C CA . TRP A 1 69 ? -17.27132 8.82043 4.62031 1.000 31.53590 66 TRP C CA 1
ATOM 530 C C . TRP A 1 69 ? -15.86800 8.59138 5.16082 1.000 32.79125 66 TRP C C 1
ATOM 531 O O . TRP A 1 69 ? -15.68708 7.99833 6.22972 1.000 34.74930 66 TRP C O 1
ATOM 542 N N . ARG A 1 70 ? -14.87733 9.09013 4.42103 1.000 34.61922 67 ARG C N 1
ATOM 543 C CA . ARG A 1 70 ? -13.47837 9.08458 4.82945 1.000 31.94149 67 ARG C CA 1
ATOM 544 C C . ARG A 1 70 ? -12.90802 10.48242 4.64570 1.000 34.27846 67 ARG C C 1
ATOM 545 O O . ARG A 1 70 ? -13.11299 11.10373 3.59880 1.000 31.43540 67 ARG C O 1
ATOM 553 N N . VAL A 1 71 ? -12.19297 10.97258 5.65490 1.000 36.02473 68 VAL C N 1
ATOM 554 C CA . VAL A 1 71 ? -11.58134 12.29713 5.59221 1.000 32.52546 68 VAL C CA 1
ATOM 555 C C . VAL A 1 71 ? -10.30280 12.19454 4.76567 1.000 35.86545 68 VAL C C 1
ATOM 556 O O . VAL A 1 71 ? -9.33848 11.54310 5.17299 1.000 37.70647 68 VAL C O 1
ATOM 560 N N . THR A 1 72 ? -10.29203 12.84134 3.60034 1.000 39.73277 69 THR C N 1
ATOM 561 C CA . THR A 1 72 ? -9.12806 12.80844 2.72471 1.000 39.98260 69 THR C CA 1
ATOM 562 C C . THR A 1 72 ? -8.18054 13.97783 2.94402 1.000 38.54507 69 THR C C 1
ATOM 563 O O . THR A 1 72 ? -7.01190 13.88948 2.54903 1.000 33.77665 69 THR C O 1
ATOM 567 N N . LYS A 1 73 ? -8.64662 15.06787 3.55065 1.000 37.31339 70 LYS C N 1
ATOM 568 C CA . LYS A 1 73 ? -7.77199 16.21221 3.77579 1.000 33.61671 70 LYS C CA 1
ATOM 569 C C . LYS A 1 73 ? -8.20886 16.96483 5.02206 1.000 38.59522 70 LYS C C 1
ATOM 570 O O . LYS A 1 73 ? -9.40090 17.23048 5.20290 1.000 38.08403 70 LYS C O 1
ATOM 576 N N . TRP A 1 74 ? -7.23309 17.31834 5.86040 1.000 42.46637 71 TRP C N 1
ATOM 577 C CA . TRP A 1 74 ? -7.46218 18.07443 7.09220 1.000 41.41119 71 TRP C CA 1
ATOM 578 C C . TRP A 1 74 ? -6.36705 19.13486 7.17837 1.000 40.19419 71 TRP C C 1
ATOM 579 O O . TRP A 1 74 ? -5.22425 18.82386 7.52877 1.000 41.20106 71 TRP C O 1
ATOM 590 N N . ASP A 1 75 ? -6.71197 20.38211 6.85053 1.000 32.99791 72 ASP C N 1
ATOM 591 C CA . ASP A 1 75 ? -5.77084 21.50061 6.83599 1.000 32.67814 72 ASP C CA 1
ATOM 592 C C . ASP A 1 75 ? -6.39931 22.63651 7.63296 1.000 29.54472 72 ASP C C 1
ATOM 593 O O . ASP A 1 75 ? -6.96790 23.57723 7.05983 1.000 25.59830 72 ASP C O 1
ATOM 598 N N . PRO A 1 76 ? -6.33279 22.57401 8.95935 1.000 31.15683 73 PRO C N 1
ATOM 599 C CA . PRO A 1 76 ? -6.89345 23.64910 9.78063 1.000 28.57262 73 PRO C CA 1
ATOM 600 C C . PRO A 1 76 ? -6.01636 24.88518 9.72024 1.000 32.53922 73 PRO C C 1
ATOM 601 O O . PRO A 1 76 ? -4.78012 24.77718 9.70048 1.000 35.75987 73 PRO C O 1
ATOM 605 N N . PRO A 1 77 ? -6.61593 26.08721 9.70160 1.000 25.64346 74 PRO C N 1
ATOM 606 C CA . PRO A 1 77 ? -8.05958 26.31813 9.74190 1.000 27.96276 74 PRO C CA 1
ATOM 607 C C . PRO A 1 77 ? -8.66392 26.65619 8.37862 1.000 30.94324 74 PRO C C 1
ATOM 608 O O . PRO A 1 77 ? -9.56897 27.49261 8.29721 1.000 27.25645 74 PRO C O 1
ATOM 612 N N . HIS A 1 78 ? -8.18346 26.00976 7.31973 1.000 25.27903 75 HIS C N 1
ATOM 613 C CA . HIS A 1 78 ? -8.56021 26.39213 5.96609 1.000 30.25472 75 HIS C CA 1
ATOM 614 C C . HIS A 1 78 ? -9.52811 25.42593 5.30049 1.000 31.82669 75 HIS C C 1
ATOM 615 O O . HIS A 1 78 ? -10.53511 25.86663 4.73675 1.000 28.65299 75 HIS C O 1
ATOM 622 N N . GLU A 1 79 ? -9.26403 24.11950 5.34444 1.000 29.17075 76 GLU C N 1
ATOM 623 C CA . GLU A 1 79 ? -10.01145 23.20025 4.49721 1.000 27.94858 76 GLU C CA 1
ATOM 624 C C . GLU A 1 79 ? -10.15444 21.83331 5.15599 1.000 30.37228 76 GLU C C 1
ATOM 625 O O . GLU A 1 79 ? -9.25218 21.36172 5.85253 1.000 31.13954 76 GLU C O 1
ATOM 631 N N . VAL A 1 80 ? -11.30887 21.21113 4.93903 1.000 32.69165 77 VAL C N 1
ATOM 632 C CA . VAL A 1 80 ? -11.52915 19.81226 5.29087 1.000 29.18587 77 VAL C CA 1
ATOM 633 C C . VAL A 1 80 ? -12.26406 19.15027 4.13335 1.000 31.12714 77 VAL C C 1
ATOM 634 O O . VAL A 1 80 ? -13.28242 19.66393 3.65723 1.000 17.72207 77 VAL C O 1
ATOM 638 N N . ALA A 1 81 ? -11.73817 18.01999 3.67054 1.000 31.82088 78 ALA C N 1
ATOM 639 C CA . ALA A 1 81 ? -12.26713 17.32687 2.50568 1.000 23.97581 78 ALA C CA 1
ATOM 640 C C . ALA A 1 81 ? -12.50672 15.86893 2.85379 1.000 25.40579 78 ALA C C 1
ATOM 641 O O . ALA A 1 81 ? -11.59630 15.19071 3.34338 1.000 36.85564 78 ALA C O 1
ATOM 643 N N . MET A 1 82 ? -13.72142 15.39189 2.58177 1.000 24.42693 79 MET C N 1
ATOM 644 C CA . MET A 1 82 ? -14.10629 14.01233 2.83259 1.000 26.56419 79 MET C CA 1
ATOM 645 C C . MET A 1 82 ? -14.75846 13.42356 1.58973 1.000 29.23618 79 MET C C 1
ATOM 646 O O . MET A 1 82 ? -15.36323 14.13707 0.78219 1.000 27.82498 79 MET C O 1
ATOM 651 N N . THR A 1 83 ? -14.61336 12.11047 1.43633 1.000 25.48972 80 THR C N 1
ATOM 652 C CA . THR A 1 83 ? -15.21829 11.37800 0.33549 1.000 26.36045 80 THR C CA 1
ATOM 653 C C . THR A 1 83 ? -16.05216 10.23836 0.90015 1.000 31.70699 80 THR C C 1
ATOM 654 O O . THR A 1 83 ? -15.67931 9.62315 1.90331 1.000 33.19428 80 THR C O 1
ATOM 658 N N . GLY A 1 84 ? -17.17958 9.96890 0.26132 1.000 24.83785 81 GLY C N 1
ATOM 659 C CA . GLY A 1 84 ? -18.08352 8.91395 0.68990 1.000 28.95394 81 GLY C CA 1
ATOM 660 C C . GLY A 1 84 ? -18.34511 7.94876 -0.44780 1.000 34.82831 81 GLY C C 1
ATOM 661 O O . GLY A 1 84 ? -18.54199 8.36487 -1.59098 1.000 35.61388 81 GLY C O 1
ATOM 662 N N . SER A 1 85 ? -18.34384 6.65877 -0.12661 1.000 49.77099 82 SER C N 1
ATOM 663 C CA . SER A 1 85 ? -18.46241 5.61927 -1.13849 1.000 52.22074 82 SER C CA 1
ATOM 664 C C . SER A 1 85 ? -19.88826 5.13570 -1.33575 1.000 57.24146 82 SER C C 1
ATOM 665 O O . SER A 1 85 ? -20.28161 4.85514 -2.47255 1.000 62.63306 82 SER C O 1
ATOM 668 N N . GLY A 1 86 ? -20.66492 5.01942 -0.25933 1.000 46.81604 83 GLY C N 1
ATOM 669 C CA . GLY A 1 86 ? -22.02647 4.54042 -0.40040 1.000 49.10657 83 GLY C CA 1
ATOM 670 C C . GLY A 1 86 ? -22.11631 3.15604 -1.03983 1.000 63.22102 83 GLY C C 1
ATOM 671 O O . GLY A 1 86 ? -21.12282 2.48037 -1.31881 1.000 66.66446 83 GLY C O 1
ATOM 672 N N . LYS A 1 87 ? -23.36095 2.73834 -1.25898 1.000 62.35962 84 LYS C N 1
ATOM 673 C CA . LYS A 1 87 ? -23.63615 1.48305 -1.94345 1.000 72.23317 84 LYS C CA 1
ATOM 674 C C . LYS A 1 87 ? -24.78921 1.68913 -2.91170 1.000 72.57622 84 LYS C C 1
ATOM 675 O O . LYS A 1 87 ? -25.64720 2.55098 -2.70778 1.000 58.26716 84 LYS C O 1
ATOM 681 N N . GLY A 1 88 ? -24.79438 0.88395 -3.96908 1.000 69.39256 85 GLY C N 1
ATOM 682 C CA . GLY A 1 88 ? -25.55133 1.19468 -5.15638 1.000 54.73156 85 GLY C CA 1
ATOM 683 C C . GLY A 1 88 ? -24.77852 2.00670 -6.17112 1.000 59.87129 85 GLY C C 1
ATOM 684 O O . GLY A 1 88 ? -25.33579 2.35719 -7.22059 1.000 53.17972 85 GLY C O 1
ATOM 685 N N . GLY A 1 89 ? -23.51343 2.31968 -5.88800 1.000 56.72209 86 GLY C N 1
ATOM 686 C CA . GLY A 1 89 ? -22.66476 3.07575 -6.78081 1.000 54.02984 86 GLY C CA 1
ATOM 687 C C . GLY A 1 89 ? -22.51892 4.54110 -6.43565 1.000 47.81433 86 GLY C C 1
ATOM 688 O O . GLY A 1 89 ? -21.60561 5.19168 -6.95648 1.000 58.09994 86 GLY C O 1
ATOM 689 N N . THR A 1 90 ? -23.36879 5.06938 -5.55943 1.000 49.39129 87 THR C N 1
ATOM 690 C CA . THR A 1 90 ? -23.45082 6.50996 -5.34650 1.000 40.37373 87 THR C CA 1
ATOM 691 C C . THR A 1 90 ? -22.18261 7.03290 -4.68283 1.000 37.79750 87 THR C C 1
ATOM 692 O O . THR A 1 90 ? -21.85337 6.63946 -3.56079 1.000 38.35191 87 THR C O 1
ATOM 696 N N . LYS A 1 91 ? -21.48437 7.93203 -5.36906 1.000 42.49227 88 LYS C N 1
ATOM 697 C CA . LYS A 1 91 ? -20.24605 8.51666 -4.87572 1.000 37.74065 88 LYS C CA 1
ATOM 698 C C . LYS A 1 91 ? -20.49274 9.94510 -4.40678 1.000 31.83535 88 LYS C C 1
ATOM 699 O O . LYS A 1 91 ? -21.19779 10.71224 -5.06993 1.000 32.83347 88 LYS C O 1
ATOM 705 N N . TYR A 1 92 ? -19.89892 10.30046 -3.26559 1.000 29.74858 89 TYR C N 1
ATOM 706 C CA . TYR A 1 92 ? -20.06329 11.61420 -2.66443 1.000 32.80764 89 TYR C CA 1
ATOM 707 C C . TYR A 1 92 ? -18.70504 12.24034 -2.37914 1.000 34.89150 89 TYR C C 1
ATOM 708 O O . TYR A 1 92 ? -17.72734 11.54534 -2.09195 1.000 35.57902 89 TYR C O 1
ATOM 717 N N . GLY A 1 93 ? -18.67175 13.56803 -2.41836 1.000 30.23354 90 GLY C N 1
ATOM 718 C CA . GLY A 1 93 ? -17.50517 14.32542 -2.00933 1.000 22.72519 90 GLY C CA 1
ATOM 719 C C . GLY A 1 93 ? -17.89811 15.65865 -1.40661 1.000 26.51590 90 GLY C C 1
ATOM 720 O O . GLY A 1 93 ? -18.66689 16.40790 -2.01255 1.000 24.63140 90 GLY C O 1
ATOM 721 N N . VAL A 1 94 ? -17.39840 15.97119 -0.21544 1.000 24.60909 91 VAL C N 1
ATOM 722 C CA . VAL A 1 94 ? -17.69807 17.23622 0.44568 1.000 26.83461 91 VAL C CA 1
ATOM 723 C C . VAL A 1 94 ? -16.38127 17.93609 0.73864 1.000 23.72158 91 VAL C C 1
ATOM 724 O O . VAL A 1 94 ? -15.51051 17.37477 1.41574 1.000 25.87563 91 VAL C O 1
ATOM 728 N N . THR A 1 95 ? -16.23196 19.15577 0.22779 1.000 26.04302 92 THR C N 1
ATOM 729 C CA . THR A 1 95 ? -15.05236 19.97145 0.48988 1.000 22.08817 92 THR C CA 1
ATOM 730 C C . THR A 1 95 ? -15.49900 21.28650 1.10786 1.000 24.13483 92 THR C C 1
ATOM 731 O O . THR A 1 95 ? -16.28629 22.02314 0.50355 1.000 23.54201 92 THR C O 1
ATOM 735 N N . LEU A 1 96 ? -14.99658 21.57924 2.30535 1.000 26.69446 93 LEU C N 1
ATOM 736 C CA . LEU A 1 96 ? -15.33621 22.79391 3.03707 1.000 24.33628 93 LEU C CA 1
ATOM 737 C C . LEU A 1 96 ? -14.07448 23.63209 3.17727 1.000 25.77389 93 LEU C C 1
ATOM 738 O O . LEU A 1 96 ? -13.12492 23.22230 3.85542 1.000 24.95055 93 LEU C O 1
ATOM 743 N N . THR A 1 97 ? -14.06667 24.79816 2.53940 1.000 21.05200 94 THR C N 1
ATOM 744 C CA . THR A 1 97 ? -12.95720 25.73361 2.61587 1.000 22.18989 94 THR C CA 1
ATOM 745 C C . THR A 1 97 ? -13.41128 27.01206 3.30837 1.000 23.96211 94 THR C C 1
ATOM 746 O O . THR A 1 97 ? -14.56567 27.42519 3.18538 1.000 16.39628 94 THR C O 1
ATOM 750 N N . VAL A 1 98 ? -12.49792 27.62999 4.05268 1.000 25.93712 95 VAL C N 1
ATOM 751 C CA . VAL A 1 98 ? -12.77697 28.86756 4.77039 1.000 29.25434 95 VAL C CA 1
ATOM 752 C C . VAL A 1 98 ? -11.71873 29.88834 4.38363 1.000 29.93894 95 VAL C C 1
ATOM 753 O O . VAL A 1 98 ? -10.51840 29.61166 4.48579 1.000 32.06953 95 VAL C O 1
ATOM 757 N N . ARG A 1 99 ? -12.15739 31.05518 3.93311 1.000 29.12017 96 ARG C N 1
ATOM 758 C CA . ARG A 1 99 ? -11.26047 32.11773 3.50905 1.000 31.81115 96 ARG C CA 1
ATOM 759 C C . ARG A 1 99 ? -11.67802 33.41652 4.17493 1.000 30.18724 96 ARG C C 1
ATOM 760 O O . ARG A 1 99 ? -12.80254 33.52981 4.66615 1.000 29.86173 96 ARG C O 1
ATOM 768 N N . PRO A 1 100 ? -10.79073 34.41007 4.23400 1.000 35.01905 97 PRO C N 1
ATOM 769 C CA . PRO A 1 100 ? -11.21280 35.73704 4.70165 1.000 26.56703 97 PRO C CA 1
ATOM 770 C C . PRO A 1 100 ? -11.72726 36.59929 3.55715 1.000 19.28063 97 PRO C C 1
ATOM 771 O O . PRO A 1 100 ? -11.26232 36.51336 2.41876 1.000 25.10196 97 PRO C O 1
ATOM 775 N N . THR A 1 101 ? -12.72314 37.43161 3.86332 1.000 20.40653 98 THR C N 1
ATOM 776 C CA . THR A 1 101 ? -13.32909 38.31484 2.87274 1.000 25.81917 98 THR C CA 1
ATOM 777 C C . THR A 1 101 ? -13.79894 39.57640 3.58705 1.000 25.84792 98 THR C C 1
ATOM 778 O O . THR A 1 101 ? -13.78079 39.65777 4.81800 1.000 33.24570 98 THR C O 1
ATOM 782 N N . LYS A 1 102 ? -14.22094 40.56840 2.80264 1.000 27.52465 99 LYS C N 1
ATOM 783 C CA . LYS A 1 102 ? -14.67601 41.82898 3.37774 1.000 31.17150 99 LYS C CA 1
ATOM 784 C C . LYS A 1 102 ? -15.85534 41.59492 4.31360 1.000 35.07406 99 LYS C C 1
ATOM 785 O O . LYS A 1 102 ? -16.82632 40.91896 3.95801 1.000 34.51344 99 LYS C O 1
ATOM 791 N N . GLY A 1 103 ? -15.76450 42.15675 5.51648 1.000 28.25038 100 GLY C N 1
ATOM 792 C CA . GLY A 1 103 ? -16.78229 41.96744 6.52422 1.000 25.98130 100 GLY C CA 1
ATOM 793 C C . GLY A 1 103 ? -16.65086 40.70203 7.34051 1.000 21.16968 100 GLY C C 1
ATOM 794 O O . GLY A 1 103 ? -17.45793 40.49076 8.25442 1.000 19.85395 100 GLY C O 1
ATOM 795 N N . GLY A 1 104 ? -15.66871 39.85326 7.04676 1.000 22.78749 101 GLY C N 1
ATOM 796 C CA . GLY A 1 104 ? -15.47084 38.64711 7.82619 1.000 29.48642 101 GLY C CA 1
ATOM 797 C C . GLY A 1 104 ? -14.81967 37.52096 7.05162 1.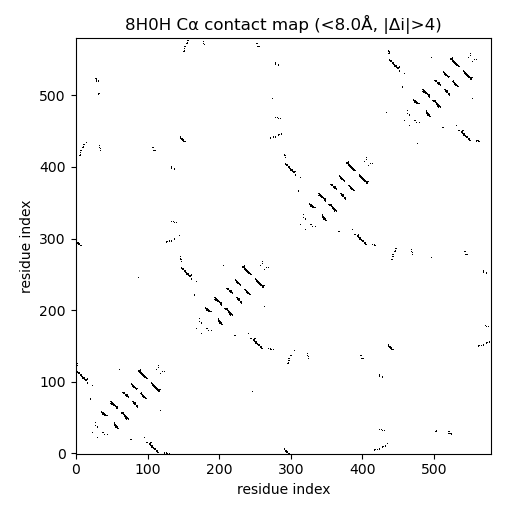000 28.87303 101 GLY C C 1
ATOM 798 O O . GLY A 1 104 ? -13.66329 37.62947 6.63096 1.000 25.97187 101 GLY C O 1
ATOM 799 N N . SER A 1 105 ? -15.55582 36.43557 6.83070 1.000 28.19069 102 SER C N 1
ATOM 800 C CA . SER A 1 105 ? -15.01869 35.28364 6.12973 1.000 16.64108 102 SER C CA 1
ATOM 801 C C . SER A 1 105 ? -15.99759 34.84127 5.04985 1.000 25.30588 102 SER C C 1
ATOM 802 O O . SER A 1 105 ? -17.07841 35.41217 4.87505 1.000 25.11538 102 SER C O 1
ATOM 805 N N . ALA A 1 106 ? -15.59367 33.80735 4.32027 1.000 28.12235 103 ALA C N 1
ATOM 806 C CA . ALA A 1 106 ? -16.41267 33.16512 3.30721 1.000 20.01165 103 ALA C CA 1
ATOM 807 C C . ALA A 1 106 ? -16.23417 31.66326 3.43507 1.000 20.00909 103 ALA C C 1
ATOM 808 O O . ALA A 1 106 ? -15.10199 31.16445 3.46920 1.000 22.97842 103 ALA C O 1
ATOM 810 N N . LEU A 1 107 ? -17.35672 30.96039 3.53981 1.000 22.29422 104 LEU C N 1
ATOM 811 C CA . LEU A 1 107 ? -17.37922 29.50866 3.49728 1.000 19.88649 104 LEU C CA 1
ATOM 812 C C . LEU A 1 107 ? -17.63547 29.06175 2.06603 1.000 22.30277 104 LEU C C 1
ATOM 813 O O . LEU A 1 107 ? -18.60191 29.50235 1.43421 1.000 22.53311 104 LEU C O 1
ATOM 818 N N . GLY A 1 108 ? -16.75591 28.20688 1.55480 1.000 22.41026 105 GLY C N 1
ATOM 819 C CA . GLY A 1 108 ? -16.93135 27.60078 0.25496 1.000 26.02137 105 GLY C CA 1
ATOM 820 C C . GLY A 1 108 ? -17.24430 26.12598 0.38429 1.000 25.44556 105 GLY C C 1
ATOM 821 O O . GLY A 1 108 ? -16.48774 25.37143 1.00679 1.000 21.97611 105 GLY C O 1
ATOM 822 N N . LEU A 1 109 ? -18.36800 25.71097 -0.19079 1.000 24.26703 106 LEU C N 1
ATOM 823 C CA . LEU A 1 109 ? -18.81359 24.32606 -0.15455 1.000 21.38589 106 LEU C CA 1
ATOM 824 C C . LEU A 1 109 ? -18.76990 23.76077 -1.56623 1.000 19.00668 106 LEU C C 1
ATOM 825 O O . LEU A 1 109 ? -19.39141 24.31651 -2.48061 1.000 25.60341 106 LEU C O 1
ATOM 830 N N . ARG A 1 110 ? -18.01875 22.67708 -1.74417 1.000 19.98755 107 ARG C N 1
ATOM 831 C CA . ARG A 1 110 ? -18.01075 21.91950 -2.98715 1.000 21.83951 107 ARG C CA 1
ATOM 832 C C . ARG A 1 110 ? -18.65038 20.56311 -2.73350 1.000 26.29749 107 ARG C C 1
ATOM 833 O O . ARG A 1 110 ? -18.12364 19.75712 -1.95433 1.000 26.20120 107 ARG C O 1
ATOM 841 N N . LEU A 1 111 ? -19.77915 20.32259 -3.39289 1.000 34.04901 108 LEU C N 1
ATOM 842 C CA . LEU A 1 111 ? -20.51871 19.07375 -3.29713 1.000 32.26439 108 LEU C CA 1
ATOM 843 C C . LEU A 1 111 ? -20.37752 18.30506 -4.60477 1.000 31.16690 108 LEU C C 1
ATOM 844 O O . LEU A 1 111 ? -20.64446 18.84765 -5.68482 1.000 25.57503 108 LEU C O 1
ATOM 849 N N . GLU A 1 112 ? -19.94827 17.04921 -4.49939 1.000 30.83874 109 GLU C N 1
ATOM 850 C CA . GLU A 1 112 ? -19.73332 16.16620 -5.63810 1.000 32.36017 109 GLU C CA 1
ATOM 851 C C . GLU A 1 112 ? -20.64261 14.95684 -5.48135 1.000 31.02175 109 GLU C C 1
ATOM 852 O O . GLU A 1 112 ? -20.57115 14.25434 -4.46899 1.000 31.44365 109 GLU C O 1
ATOM 858 N N . LEU A 1 113 ? -21.48303 14.71325 -6.48014 1.000 32.51581 110 LEU C N 1
ATOM 859 C CA . LEU A 1 113 ? -22.43380 13.60991 -6.45267 1.000 28.10620 110 LEU C CA 1
ATOM 860 C C . LEU A 1 113 ? -22.33980 12.82087 -7.74896 1.000 32.16383 110 LEU C C 1
ATOM 861 O O . LEU A 1 113 ? -22.25479 13.40196 -8.83403 1.000 32.25217 110 LEU C O 1
ATOM 866 N N . GLY A 1 114 ? -22.34744 11.50163 -7.63743 1.000 35.19514 111 GLY C N 1
ATOM 867 C CA . GLY A 1 114 ? -22.29294 10.68763 -8.83030 1.000 28.67016 111 GLY C CA 1
ATOM 868 C C . GLY A 1 114 ? -22.54222 9.22566 -8.55408 1.000 27.54975 111 GLY C C 1
ATOM 869 O O . GLY A 1 114 ? -23.17008 8.85819 -7.56007 1.000 29.50720 111 GLY C O 1
ATOM 870 N N . GLY A 1 115 ? -22.03388 8.39556 -9.45578 1.000 23.72446 112 GLY C N 1
ATOM 871 C CA . GLY A 1 115 ? -22.25939 6.96768 -9.41347 1.000 29.37220 112 GLY C CA 1
ATOM 872 C C . GLY A 1 115 ? -23.36167 6.53958 -10.36447 1.000 24.99854 112 GLY C C 1
ATOM 873 O O . GLY A 1 115 ? -24.14487 7.34409 -10.87483 1.000 21.95831 112 GLY C O 1
ATOM 874 N N . ARG A 1 116 ? -23.41509 5.22864 -10.60433 1.000 29.29205 113 ARG C N 1
ATOM 875 C CA . ARG A 1 116 ? -24.38707 4.71187 -11.55989 1.000 30.69701 113 ARG C CA 1
ATOM 876 C C . ARG A 1 116 ? -25.81795 4.94048 -11.08824 1.000 24.29836 113 ARG C C 1
ATOM 877 O O . ARG A 1 116 ? -26.71479 5.12079 -11.91615 1.000 25.78171 113 ARG C O 1
ATOM 885 N N . ALA A 1 117 ? -26.04717 4.97452 -9.77440 1.000 26.52654 114 ALA C N 1
ATOM 886 C CA . ALA A 1 117 ? -27.38447 5.24341 -9.26023 1.000 20.84263 114 ALA C CA 1
ATOM 887 C C . ALA A 1 117 ? -27.84446 6.66648 -9.54947 1.000 25.37063 114 ALA C C 1
ATOM 888 O O . ALA A 1 117 ? -29.05046 6.93189 -9.52100 1.000 28.14233 114 ALA C O 1
ATOM 890 N N . LEU A 1 118 ? -26.91689 7.58462 -9.82359 1.000 31.94762 115 LEU C N 1
ATOM 891 C CA . LEU A 1 118 ? -27.26035 8.97122 -10.10771 1.000 24.72238 115 LEU C CA 1
ATOM 892 C C . LEU A 1 118 ? -27.17565 9.32515 -11.58619 1.000 25.91883 115 LEU C C 1
ATOM 893 O O . LEU A 1 118 ? -27.84494 10.26992 -12.01928 1.000 21.56343 115 LEU C O 1
ATOM 898 N N . PHE A 1 119 ? -26.37986 8.59684 -12.36860 1.000 29.12052 116 PHE C N 1
ATOM 899 C CA . PHE A 1 119 ? -26.20050 8.90361 -13.77856 1.000 22.54865 116 PHE C CA 1
ATOM 900 C C . PHE A 1 119 ? -26.70467 7.81462 -14.71345 1.000 28.80626 116 PHE C C 1
ATOM 901 O O . PHE A 1 119 ? -26.53949 7.94657 -15.93135 1.000 30.58628 116 PHE C O 1
ATOM 909 N N . GLY A 1 120 ? -27.31954 6.75505 -14.19326 1.000 24.27434 117 GLY C N 1
ATOM 910 C CA . GLY A 1 120 ? -27.86518 5.70863 -15.02174 1.000 24.86350 117 GLY C CA 1
ATOM 911 C C . GLY A 1 120 ? -26.79650 4.88248 -15.70847 1.000 36.92353 117 GLY C C 1
ATOM 912 O O . GLY A 1 120 ? -25.62720 5.27742 -15.79941 1.000 39.43988 117 GLY C O 1
ATOM 913 N N . PRO A 1 121 ? -27.18652 3.71017 -16.21773 1.000 31.65311 118 PRO C N 1
ATOM 914 C CA . PRO A 1 121 ? -26.20538 2.86546 -16.91753 1.000 32.33523 118 PRO C CA 1
ATOM 915 C C . PRO A 1 121 ? -25.67352 3.49437 -18.19270 1.000 31.49343 118 PRO C C 1
ATOM 916 O O . PRO A 1 121 ? -24.49324 3.32008 -18.51964 1.000 38.65339 118 PRO C O 1
ATOM 920 N N . LEU A 1 122 ? -26.51284 4.22499 -18.92629 1.000 35.14696 119 LEU C N 1
ATOM 921 C CA . LEU A 1 122 ? -26.06201 4.84711 -20.16656 1.000 41.17819 119 LEU C CA 1
ATOM 922 C C . LEU A 1 122 ? -25.23430 6.09691 -19.89633 1.000 37.26873 119 LEU C C 1
ATOM 923 O O . LEU A 1 122 ? -24.20355 6.31517 -20.54423 1.000 38.50700 119 LEU C O 1
ATOM 928 N N . GLY A 1 123 ? -25.67082 6.92666 -18.94684 1.000 33.16939 120 GLY C N 1
ATOM 929 C CA . GLY A 1 123 ? -24.92164 8.12678 -18.62197 1.000 33.19634 120 GLY C CA 1
ATOM 930 C C . GLY A 1 123 ? -23.60166 7.84012 -17.93919 1.000 34.97112 120 GLY C C 1
ATOM 931 O O . GLY A 1 123 ? -22.65997 8.63053 -18.05120 1.000 42.97091 120 GLY C O 1
ATOM 932 N N . SER A 1 124 ? -23.50876 6.71294 -17.22743 1.000 31.25510 121 SER C N 1
ATOM 933 C CA . SER A 1 124 ? -22.25749 6.32477 -16.58836 1.000 36.72794 121 SER C CA 1
ATOM 934 C C . SER A 1 124 ? -21.22374 5.80130 -17.57819 1.000 36.08410 121 SER C C 1
ATOM 935 O O . SER A 1 124 ? -20.03931 5.72807 -17.23418 1.000 29.55528 121 SER C O 1
ATOM 938 N N . ALA A 1 125 ? -21.64187 5.44220 -18.79394 1.000 44.80247 122 ALA C N 1
ATOM 939 C CA . ALA A 1 125 ? -20.75154 4.86256 -19.79301 1.000 34.36513 122 ALA C CA 1
ATOM 940 C C . ALA A 1 125 ? -19.79243 5.87349 -20.40154 1.000 28.65647 122 ALA C C 1
ATOM 941 O O . ALA A 1 125 ? -18.97880 5.48993 -21.24726 1.000 32.86338 122 ALA C O 1
ATOM 943 N N . ALA A 1 126 ? -19.86600 7.14414 -20.00935 1.000 34.39695 123 ALA C N 1
ATOM 944 C CA . ALA A 1 126 ? -18.93996 8.14087 -20.52496 1.000 27.90021 123 ALA C CA 1
ATOM 945 C C . ALA A 1 126 ? -17.55116 8.02402 -19.91123 1.000 33.31300 123 ALA C C 1
ATOM 946 O O . ALA A 1 126 ? -16.61440 8.64418 -20.42657 1.000 32.24866 123 ALA C O 1
ATOM 948 N N . ALA A 1 127 ? -17.39495 7.24348 -18.83681 1.000 34.96788 124 ALA C N 1
ATOM 949 C CA . ALA A 1 127 ? -16.10611 7.07477 -18.17557 1.000 35.00977 124 ALA C CA 1
ATOM 950 C C . ALA A 1 127 ? -15.29242 5.90745 -18.72117 1.000 35.32358 124 ALA C C 1
ATOM 951 O O . ALA A 1 127 ? -14.08886 5.81758 -18.43872 1.000 48.10721 124 ALA C O 1
ATOM 953 N N . ARG A 1 128 ? -15.90691 5.00399 -19.48525 1.000 30.05524 125 ARG C N 1
ATOM 954 C CA . ARG A 1 128 ? -15.12228 3.92315 -20.06575 1.000 39.51883 125 ARG C CA 1
ATOM 955 C C . ARG A 1 128 ? -14.22003 4.41745 -21.18752 1.000 39.57525 125 ARG C C 1
ATOM 956 O O . ARG A 1 128 ? -13.28999 3.70364 -21.57597 1.000 40.08401 125 ARG C O 1
ATOM 964 N N . ALA A 1 129 ? -14.46840 5.62169 -21.70929 1.000 35.61228 126 ALA C N 1
ATOM 965 C CA . ALA A 1 129 ? -13.53622 6.25643 -22.63039 1.000 36.48703 126 ALA C CA 1
ATOM 966 C C . ALA A 1 129 ? -12.28858 6.75489 -21.91397 1.000 43.23208 126 ALA C C 1
ATOM 967 O O . ALA A 1 129 ? -11.29652 7.08794 -22.57050 1.000 51.15756 126 ALA C O 1
ATOM 969 N N . VAL A 1 130 ? -12.32290 6.80972 -20.58433 1.000 39.64243 127 VAL C N 1
ATOM 970 C CA . VAL A 1 130 ? -11.15888 7.14670 -19.78097 1.000 35.24631 127 VAL C CA 1
ATOM 971 C C . VAL A 1 130 ? -10.51360 5.90073 -19.17663 1.000 39.07519 127 VAL C C 1
ATOM 972 O O . VAL A 1 130 ? -9.28212 5.85174 -19.02613 1.000 41.72160 127 VAL C O 1
ATOM 976 N N . LYS A 1 131 ? -11.31260 4.87449 -18.87531 1.000 39.21652 128 LYS C N 1
ATOM 977 C CA . LYS A 1 131 ? -10.76642 3.63129 -18.33405 1.000 39.54564 128 LYS C CA 1
ATOM 978 C C . LYS A 1 131 ? -9.74079 3.01372 -19.26860 1.000 35.78360 128 LYS C C 1
ATOM 979 O O . LYS A 1 131 ? -8.79861 2.36716 -18.80182 1.000 41.69645 128 LYS C O 1
ATOM 985 N N . GLY A 1 132 ? -9.88157 3.22711 -20.57933 1.000 37.80700 129 GLY C N 1
ATOM 986 C CA . GLY A 1 132 ? -8.89089 2.70499 -21.50881 1.000 34.26140 129 GLY C CA 1
ATOM 987 C C . GLY A 1 132 ? -7.51967 3.31889 -21.30047 1.000 38.76248 129 GLY C C 1
ATOM 988 O O . GLY A 1 132 ? -6.50536 2.61509 -21.26854 1.000 34.57814 129 GLY C O 1
ATOM 989 N N . ASP A 1 133 ? -7.47276 4.64518 -21.14678 1.000 40.97146 130 ASP C N 1
ATOM 990 C CA . ASP A 1 133 ? -6.20341 5.31680 -20.88637 1.000 43.45812 130 ASP C CA 1
ATOM 991 C C . ASP A 1 133 ? -5.63457 4.91957 -19.52946 1.000 39.25418 130 ASP C C 1
ATOM 992 O O . ASP A 1 133 ? -4.41590 4.76282 -19.38636 1.000 39.04932 130 ASP C O 1
ATOM 997 N N . VAL A 1 134 ? -6.49750 4.74597 -18.52383 1.000 32.71165 131 VAL C N 1
ATOM 998 C CA . VAL A 1 134 ? -6.01246 4.30590 -17.21313 1.000 30.94989 131 VAL C CA 1
ATOM 999 C C . VAL A 1 134 ? -5.36609 2.92561 -17.32084 1.000 32.54166 131 VAL C C 1
ATOM 1000 O O . VAL A 1 134 ? -4.27616 2.67647 -16.78123 1.000 33.95669 131 VAL C O 1
ATOM 1004 N N . GLU A 1 135 ? -6.03232 2.00991 -18.02871 1.000 27.64559 132 GLU C N 1
ATOM 1005 C CA . GLU A 1 135 ? -5.50522 0.66186 -18.20848 1.000 34.75531 132 GLU C CA 1
ATOM 1006 C C . GLU A 1 135 ? -4.18962 0.67938 -18.97445 1.000 40.51967 132 GLU C C 1
ATOM 1007 O O . GLU A 1 135 ? -3.24444 -0.03830 -18.61976 1.000 36.60499 132 GLU C O 1
ATOM 1013 N N . LYS A 1 136 ? -4.11468 1.48670 -20.03594 1.000 31.73443 133 LYS C N 1
ATOM 1014 C CA . LYS A 1 136 ? -2.88613 1.56536 -20.81622 1.000 24.72859 133 LYS C CA 1
ATOM 1015 C C . LYS A 1 136 ? -1.74383 2.13172 -19.98347 1.000 29.12985 133 LYS C C 1
ATOM 1016 O O . LYS A 1 136 ? -0.60300 1.66773 -20.08894 1.000 35.15600 133 LYS C O 1
ATOM 1022 N N . SER A 1 137 ? -2.03004 3.12524 -19.13662 1.000 25.71553 134 SER C N 1
ATOM 1023 C CA . SER A 1 137 ? -0.98621 3.67061 -18.27421 1.000 30.31562 134 SER C CA 1
ATOM 1024 C C . SER A 1 137 ? -0.48195 2.62335 -17.29126 1.000 31.81934 134 SER C C 1
ATOM 1025 O O . SER A 1 137 ? 0.72994 2.49527 -17.07746 1.000 25.82940 134 SER C O 1
ATOM 1028 N N . LEU A 1 138 ? -1.39706 1.86276 -16.68280 1.000 38.75824 135 LEU C N 1
ATOM 1029 C CA . LEU A 1 138 ? -0.97327 0.81569 -15.75429 1.000 42.02476 135 LEU C CA 1
ATOM 1030 C C . LEU A 1 138 ? -0.13007 -0.24500 -16.45975 1.000 34.42665 135 LEU C C 1
ATOM 1031 O O . LEU A 1 138 ? 0.89907 -0.69040 -15.93031 1.000 25.35953 135 LEU C O 1
ATOM 1036 N N . LYS A 1 139 ? -0.55099 -0.66349 -17.65647 1.000 31.01791 136 LYS C N 1
ATOM 1037 C CA . LYS A 1 139 ? 0.20713 -1.67319 -18.38825 1.000 32.44844 136 LYS C CA 1
ATOM 1038 C C . LYS A 1 139 ? 1.59004 -1.15586 -18.76592 1.000 34.27628 136 LYS C C 1
ATOM 1039 O O . LYS A 1 139 ? 2.58536 -1.87853 -18.63917 1.000 35.08050 136 LYS C O 1
ATOM 1045 N N . GLN A 1 140 ? 1.67602 0.09736 -19.22300 1.000 31.25674 137 GLN C N 1
ATOM 1046 C CA . GLN A 1 140 ? 2.97200 0.65702 -19.59087 1.000 30.73586 137 GLN C CA 1
ATOM 1047 C C . GLN A 1 140 ? 3.87967 0.83050 -18.37959 1.000 28.59457 137 GLN C C 1
ATOM 1048 O O . GLN A 1 140 ? 5.09903 0.67069 -18.49928 1.000 35.10354 137 GLN C O 1
ATOM 1054 N N . PHE A 1 141 ? 3.31743 1.14967 -17.21077 1.000 31.88766 138 PHE C N 1
ATOM 1055 C CA . PHE A 1 141 ? 4.13045 1.17783 -15.99759 1.000 40.93213 138 PHE C CA 1
ATOM 1056 C C . PHE A 1 141 ? 4.66547 -0.21306 -15.67883 1.000 40.09414 138 PHE C C 1
ATOM 1057 O O . PHE A 1 141 ? 5.86537 -0.38925 -15.43469 1.000 31.25145 138 PHE C O 1
ATOM 1065 N N . ALA A 1 142 ? 3.78415 -1.21903 -15.68491 1.000 40.72385 139 ALA C N 1
ATOM 1066 C CA . ALA A 1 142 ? 4.21226 -2.57534 -15.35410 1.000 33.44797 139 ALA C CA 1
ATOM 1067 C C . ALA A 1 142 ? 5.23203 -3.10591 -16.35424 1.000 41.32923 139 ALA C C 1
ATOM 1068 O O . ALA A 1 142 ? 6.07201 -3.94110 -16.00008 1.000 45.83655 139 ALA C O 1
ATOM 1070 N N . GLU A 1 143 ? 5.17720 -2.63776 -17.60254 1.000 35.79950 140 GLU C N 1
ATOM 1071 C CA . GLU A 1 143 ? 6.12327 -3.10137 -18.60980 1.000 27.28375 140 GLU C CA 1
ATOM 1072 C C . GLU A 1 143 ? 7.43302 -2.32812 -18.56757 1.000 35.00473 140 GLU C C 1
ATOM 1073 O O . GLU A 1 143 ? 8.48458 -2.88299 -18.90487 1.000 36.02611 140 GLU C O 1
ATOM 1079 N N . LEU A 1 144 ? 7.39519 -1.06133 -18.14880 1.000 37.76957 141 LEU C N 1
ATOM 1080 C CA . LEU A 1 144 ? 8.60592 -0.24729 -18.14313 1.000 33.31791 141 LEU C CA 1
ATOM 1081 C C . LEU A 1 144 ? 9.54777 -0.62643 -17.00551 1.000 32.33343 141 LEU C C 1
ATOM 1082 O O . LEU A 1 144 ? 10.77142 -0.56566 -17.17143 1.000 31.92543 141 LEU C O 1
ATOM 1087 N N . TYR A 1 145 ? 9.00935 -1.02607 -15.85825 1.000 33.56206 142 TYR C N 1
ATOM 1088 C CA . TYR A 1 145 ? 9.83413 -1.28835 -14.68394 1.000 32.04006 142 TYR C CA 1
ATOM 1089 C C . TYR A 1 145 ? 9.78990 -2.75360 -14.24707 1.000 30.82921 142 TYR C C 1
ATOM 1090 O O . TYR A 1 145 ? 9.44194 -3.64128 -15.02863 1.000 31.59934 142 TYR C O 1
ATOM 1099 N N . SER B 1 1 ? -43.47489 15.93120 33.44801 1.000 24.88492 -2 SER A N 1
ATOM 1100 C CA . SER B 1 1 ? -42.15747 16.25060 33.99333 1.000 27.21797 -2 SER A CA 1
ATOM 1101 C C . SER B 1 1 ? -41.37307 14.98967 34.36115 1.000 25.19515 -2 SER A C 1
ATOM 1102 O O . SER B 1 1 ? -41.66480 14.34867 35.37063 1.000 33.19117 -2 SER A O 1
ATOM 1105 N N . HIS B 1 2 ? -40.37476 14.64188 33.54735 1.000 23.87635 -1 HIS A N 1
ATOM 1106 C CA . HIS B 1 2 ? -39.59081 13.43449 33.78047 1.000 25.59410 -1 HIS A CA 1
ATOM 1107 C C . HIS B 1 2 ? -38.26484 13.52640 33.03960 1.000 23.91749 -1 HIS A C 1
ATOM 1108 O O . HIS B 1 2 ? -38.13186 14.24973 32.04993 1.000 22.55148 -1 HIS A O 1
ATOM 1115 N N . MET B 1 3 ? -37.28630 12.77424 33.53907 1.000 30.69587 0 MET A N 1
ATOM 1116 C CA . MET B 1 3 ? -35.99091 12.61608 32.89394 1.000 22.85087 0 MET A CA 1
ATOM 1117 C C . MET B 1 3 ? -36.02617 11.41458 31.95764 1.000 23.96594 0 MET A C 1
ATOM 1118 O O . MET B 1 3 ? -36.76653 10.45556 32.18446 1.000 24.97082 0 MET A O 1
ATOM 1123 N N . MET B 1 4 ? -35.21856 11.47218 30.89820 1.000 26.39661 1 MET A N 1
ATOM 1124 C CA . MET B 1 4 ? -35.27470 10.45337 29.85622 1.000 27.64956 1 MET A CA 1
ATOM 1125 C C . MET B 1 4 ? -33.88860 10.18840 29.29099 1.000 28.88072 1 MET A C 1
ATOM 1126 O O . MET B 1 4 ? -33.17572 11.12812 28.92703 1.000 32.94913 1 MET A O 1
ATOM 1131 N N . ALA B 1 5 ? -33.52329 8.91127 29.20188 1.000 25.55960 2 ALA A N 1
ATOM 1132 C CA . ALA B 1 5 ? -32.31760 8.47026 28.51769 1.000 28.68481 2 ALA A CA 1
ATOM 1133 C C . ALA B 1 5 ? -32.71569 7.74221 27.24107 1.000 29.08519 2 ALA A C 1
ATOM 1134 O O . ALA B 1 5 ? -33.71669 7.01903 27.21865 1.000 29.80034 2 ALA A O 1
ATOM 1136 N N . SER B 1 6 ? -31.93627 7.93843 26.17714 1.000 26.49299 3 SER A N 1
ATOM 1137 C CA . SER B 1 6 ? -32.26087 7.40242 24.86146 1.000 23.97996 3 SER A CA 1
ATOM 1138 C C . SER B 1 6 ? -31.04780 6.71134 24.25976 1.000 26.77425 3 SER A C 1
ATOM 1139 O O . SER B 1 6 ? -29.91736 7.18878 24.39758 1.000 21.56962 3 SER A O 1
ATOM 1142 N N . VAL B 1 7 ? -31.28956 5.59200 23.57983 1.000 23.10613 4 VAL A N 1
ATOM 1143 C CA . VAL B 1 7 ? -30.25170 4.89844 22.82326 1.000 21.45387 4 VAL A CA 1
ATOM 1144 C C . VAL B 1 7 ? -30.86932 4.41760 21.51792 1.000 24.25470 4 VAL A C 1
ATOM 1145 O O . VAL B 1 7 ? -31.85763 3.67545 21.53184 1.000 24.61881 4 VAL A O 1
ATOM 1149 N N . GLU B 1 8 ? -30.30055 4.84415 20.39399 1.000 25.06623 5 GLU A N 1
ATOM 1150 C CA . GLU B 1 8 ? -30.75241 4.42421 19.07381 1.000 23.63468 5 GLU A CA 1
ATOM 1151 C C . GLU B 1 8 ? -29.61428 3.69526 18.37675 1.000 25.32522 5 GLU A C 1
ATOM 1152 O O . GLU B 1 8 ? -28.53284 4.26190 18.18686 1.000 29.95117 5 GLU A O 1
ATOM 1158 N N . LEU B 1 9 ? -29.85586 2.44497 18.00092 1.000 21.11374 6 LEU A N 1
ATOM 1159 C CA . LEU B 1 9 ? -28.87066 1.64808 17.29002 1.000 18.11633 6 LEU A CA 1
ATOM 1160 C C . LEU B 1 9 ? -29.53639 0.97056 16.10372 1.000 26.24392 6 LEU A C 1
ATOM 1161 O O . LEU B 1 9 ? -30.75471 1.03439 15.92517 1.000 32.86446 6 LEU A O 1
ATOM 1166 N N . SER B 1 10 ? -28.71666 0.32269 15.28027 1.000 27.31184 7 SER A N 1
ATOM 1167 C CA . SER B 1 10 ? -29.20050 -0.33531 14.07786 1.000 28.15019 7 SER A CA 1
ATOM 1168 C C . SER B 1 10 ? -28.43555 -1.63305 13.87045 1.000 28.32285 7 SER A C 1
ATOM 1169 O O . SER B 1 10 ? -27.30787 -1.79967 14.34109 1.000 21.67826 7 SER A O 1
ATOM 1172 N N . ALA B 1 11 ? -29.07422 -2.55647 13.15748 1.000 35.99938 8 ALA A N 1
ATOM 1173 C CA . ALA B 1 11 ? -28.47904 -3.84774 12.84951 1.000 23.88790 8 ALA A CA 1
ATOM 1174 C C . ALA B 1 11 ? -28.91529 -4.28671 11.46152 1.000 29.73599 8 ALA A C 1
ATOM 1175 O O . ALA B 1 11 ? -30.07574 -4.10658 11.07963 1.000 33.34044 8 ALA A O 1
ATOM 1177 N N . ASP B 1 12 ? -27.97698 -4.86012 10.71195 1.000 31.31234 9 ASP A N 1
ATOM 1178 C CA . ASP B 1 12 ? -28.24395 -5.34885 9.36666 1.000 21.40366 9 ASP A CA 1
ATOM 1179 C C . ASP B 1 12 ? -28.74222 -6.78691 9.42312 1.000 26.05121 9 ASP A C 1
ATOM 1180 O O . ASP B 1 12 ? -28.17855 -7.61931 10.14018 1.000 28.87060 9 ASP A O 1
ATOM 1185 N N . VAL B 1 13 ? -29.79640 -7.07292 8.66624 1.000 25.41231 10 VAL A N 1
ATOM 1186 C CA . VAL B 1 13 ? -30.34389 -8.42194 8.57121 1.000 21.76307 10 VAL A CA 1
ATOM 1187 C C . VAL B 1 13 ? -30.44522 -8.79760 7.09828 1.000 24.62509 10 VAL A C 1
ATOM 1188 O O . VAL B 1 13 ? -30.90372 -7.99002 6.27625 1.000 27.29045 10 VAL A O 1
ATOM 1192 N N . PRO B 1 14 ? -30.03479 -10.00100 6.71846 1.000 26.86033 11 PRO A N 1
ATOM 1193 C CA . PRO B 1 14 ? -30.05381 -10.39639 5.29982 1.000 22.83103 11 PRO A CA 1
ATOM 1194 C C . PRO B 1 14 ? -31.42434 -10.89158 4.84613 1.000 26.93370 11 PRO A C 1
ATOM 1195 O O . PRO B 1 14 ? -31.58866 -12.02649 4.38884 1.000 30.63735 11 PRO A O 1
ATOM 1199 N N . ILE B 1 15 ? -32.43308 -10.02760 4.97995 1.000 24.28618 12 ILE A N 1
ATOM 1200 C CA . ILE B 1 15 ? -33.77455 -10.29846 4.47979 1.000 24.12110 12 ILE A CA 1
ATOM 1201 C C . ILE B 1 15 ? -34.32437 -9.01909 3.86696 1.000 24.80452 12 ILE A C 1
ATOM 1202 O O . ILE B 1 15 ? -33.86500 -7.91424 4.16205 1.000 29.18592 12 ILE A O 1
ATOM 1207 N N . SER B 1 16 ? -35.32346 -9.18363 3.00341 1.000 23.99554 13 SER A N 1
ATOM 1208 C CA . SER B 1 16 ? -35.94940 -8.03972 2.36212 1.000 26.83490 13 SER A CA 1
ATOM 1209 C C . SER B 1 16 ? -36.54646 -7.09943 3.41079 1.000 29.45763 13 SER A C 1
ATOM 1210 O O . SER B 1 16 ? -36.94668 -7.53682 4.49404 1.000 27.03417 13 SER A O 1
ATOM 1213 N N . PRO B 1 17 ? -36.59303 -5.79503 3.12342 1.000 33.08305 14 PRO A N 1
ATOM 1214 C CA . PRO B 1 17 ? -37.18570 -4.85491 4.08954 1.000 25.49303 14 PRO A CA 1
ATOM 1215 C C . PRO B 1 17 ? -38.61807 -5.18778 4.46400 1.000 27.80303 14 PRO A C 1
ATOM 1216 O O . PRO B 1 17 ? -39.01936 -4.94395 5.61003 1.000 34.81848 14 PRO A O 1
ATOM 1220 N N . GLN B 1 18 ? -39.40568 -5.74375 3.53936 1.000 30.48161 15 GLN A N 1
ATOM 1221 C CA . GLN B 1 18 ? -40.78606 -6.07542 3.87642 1.000 35.70965 15 GLN A CA 1
ATOM 1222 C C . GLN B 1 18 ? -40.85943 -7.24263 4.85262 1.000 32.29821 15 GLN A C 1
ATOM 1223 O O . GLN B 1 18 ? -41.74287 -7.27009 5.71507 1.000 33.10721 15 GLN A O 1
ATOM 1229 N N . ASP B 1 19 ? -39.94401 -8.20627 4.73928 1.000 31.29574 16 ASP A N 1
ATOM 1230 C CA . ASP B 1 19 ? -39.85562 -9.26804 5.73676 1.000 29.51551 16 ASP A CA 1
ATOM 1231 C C . ASP B 1 19 ? -39.56313 -8.69139 7.11610 1.000 31.05121 16 ASP A C 1
ATOM 1232 O O . ASP B 1 19 ? -40.23237 -9.02865 8.10292 1.000 30.96326 16 ASP A O 1
ATOM 1237 N N . THR B 1 20 ? -38.54967 -7.82317 7.20012 1.000 32.04845 17 THR A N 1
ATOM 1238 C CA . THR B 1 20 ? -38.19894 -7.20341 8.47260 1.000 30.25624 17 THR A CA 1
ATOM 1239 C C . THR B 1 20 ? -39.37882 -6.43341 9.04929 1.000 34.80788 17 THR A C 1
ATOM 1240 O O . THR B 1 20 ? -39.63259 -6.49086 10.25865 1.000 40.20496 17 THR A O 1
ATOM 1244 N N . TRP B 1 21 ? -40.12475 -5.71979 8.19943 1.000 27.02542 18 TRP A N 1
ATOM 1245 C CA . TRP B 1 21 ? -41.27155 -4.97278 8.70561 1.000 27.75736 18 TRP A CA 1
ATOM 1246 C C . TRP B 1 21 ? -42.37354 -5.90531 9.18997 1.000 31.82291 18 TRP A C 1
ATOM 1247 O O . TRP B 1 21 ? -42.96231 -5.67711 10.25313 1.000 33.57105 18 TRP A O 1
ATOM 1258 N N . ASP B 1 22 ? -42.67520 -6.95526 8.42262 1.000 35.69942 19 ASP A N 1
ATOM 1259 C CA . ASP B 1 22 ? -43.70452 -7.90069 8.83478 1.000 38.54306 19 ASP A CA 1
ATOM 1260 C C . ASP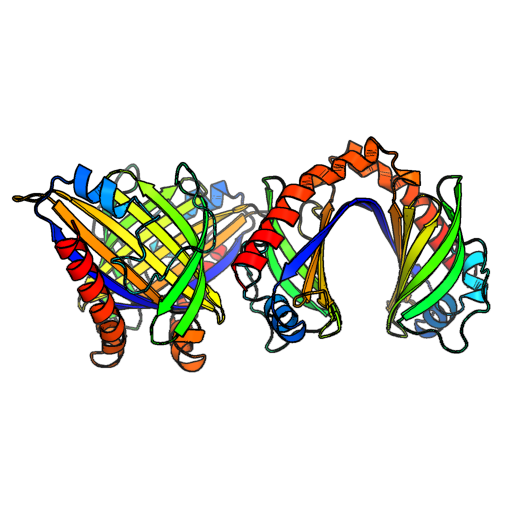 B 1 22 ? -43.31401 -8.64259 10.10514 1.000 33.14851 19 ASP A C 1
ATOM 1261 O O . ASP B 1 22 ? -44.19329 -9.15667 10.80699 1.000 32.24849 19 ASP A O 1
ATOM 1266 N N . HIS B 1 23 ? -42.01917 -8.70788 10.41763 1.000 28.83632 20 HIS A N 1
ATOM 1267 C CA . HIS B 1 23 ? -41.60251 -9.32970 11.66942 1.000 30.94481 20 HIS A CA 1
ATOM 1268 C C . HIS B 1 23 ? -41.59424 -8.34925 12.84197 1.000 33.85738 20 HIS A C 1
ATOM 1269 O O . HIS B 1 23 ? -41.96253 -8.73020 13.95924 1.000 29.85336 20 HIS A O 1
ATOM 1276 N N . VAL B 1 24 ? -41.19622 -7.09148 12.62198 1.000 29.95798 21 VAL A N 1
ATOM 1277 C CA . VAL B 1 24 ? -41.19996 -6.12585 13.72058 1.000 28.89439 21 VAL A CA 1
ATOM 1278 C C . VAL B 1 24 ? -42.62049 -5.68331 14.04975 1.000 29.87061 21 VAL A C 1
ATOM 1279 O O . VAL B 1 24 ? -42.95690 -5.46687 15.21925 1.000 33.35480 21 VAL A O 1
ATOM 1283 N N . SER B 1 25 ? -43.47614 -5.53919 13.03391 1.000 31.57888 22 SER A N 1
ATOM 1284 C CA . SER B 1 25 ? -44.84143 -5.09236 13.27700 1.000 26.24720 22 SER A CA 1
ATOM 1285 C C . SER B 1 25 ? -45.67047 -6.15027 13.99097 1.000 24.38509 22 SER A C 1
ATOM 1286 O O . SER B 1 25 ? -46.73663 -5.82790 14.52431 1.000 33.45992 22 SER A O 1
ATOM 1289 N N . GLU B 1 26 ? -45.20182 -7.39810 14.02040 1.000 23.27032 23 GLU A N 1
ATOM 1290 C CA . GLU B 1 26 ? -45.88500 -8.48305 14.72419 1.000 30.80986 23 GLU A CA 1
ATOM 1291 C C . GLU B 1 26 ? -45.66374 -8.31201 16.22465 1.000 37.32626 23 GLU A C 1
ATOM 1292 O O . GLU B 1 26 ? -44.79601 -8.94027 16.83697 1.000 37.71699 23 GLU A O 1
ATOM 1298 N N . LEU B 1 27 ? -46.47206 -7.43680 16.83072 1.000 31.37828 24 LEU A N 1
ATOM 1299 C CA . LEU B 1 27 ? -46.33968 -7.18892 18.26238 1.000 30.62742 24 LEU A CA 1
ATOM 1300 C C . LEU B 1 27 ? -46.66721 -8.42087 19.09419 1.000 33.14058 24 LEU A C 1
ATOM 1301 O O . LEU B 1 27 ? -46.18811 -8.53138 20.22822 1.000 40.18716 24 LEU A O 1
ATOM 1306 N N . SER B 1 28 ? -47.45217 -9.35712 18.55147 1.000 38.08201 25 SER A N 1
ATOM 1307 C CA . SER B 1 28 ? -47.72042 -10.61303 19.24578 1.000 40.05028 25 SER A CA 1
ATOM 1308 C C . SER B 1 28 ? -46.44373 -11.38001 19.56717 1.000 38.93776 25 SER A C 1
ATOM 1309 O O . SER B 1 28 ? -46.46526 -12.26552 20.42868 1.000 44.30812 25 SER A O 1
ATOM 1312 N N . GLU B 1 29 ? -45.33966 -11.07255 18.88598 1.000 36.69320 26 GLU A N 1
ATOM 1313 C CA . GLU B 1 29 ? -44.04857 -11.68649 19.16598 1.000 42.14069 26 GLU A CA 1
ATOM 1314 C C . GLU B 1 29 ? -43.01449 -10.66811 19.62874 1.000 37.35115 26 GLU A C 1
ATOM 1315 O O . GLU B 1 29 ? -41.81885 -10.98664 19.65939 1.000 34.38027 26 GLU A O 1
ATOM 1321 N N . LEU B 1 30 ? -43.44198 -9.45352 19.99189 1.000 33.28362 27 LEU A N 1
ATOM 1322 C CA . LEU B 1 30 ? -42.49588 -8.43669 20.44051 1.000 26.45250 27 LEU A CA 1
ATOM 1323 C C . LEU B 1 30 ? -41.66641 -8.92389 21.62027 1.000 31.13639 27 LEU A C 1
ATOM 1324 O O . LEU B 1 30 ? -40.48662 -8.57371 21.73753 1.000 30.14761 27 LEU A O 1
ATOM 1329 N N . GLY B 1 31 ? -42.25473 -9.74530 22.49080 1.000 29.52675 28 GLY A N 1
ATOM 1330 C CA . GLY B 1 31 ? -41.53097 -10.24030 23.64516 1.000 28.19998 28 GLY A CA 1
ATOM 1331 C C . GLY B 1 31 ? -40.42871 -11.22188 23.31243 1.000 29.64663 28 GLY A C 1
ATOM 1332 O O . GLY B 1 31 ? -39.55637 -11.46287 24.15363 1.000 40.87837 28 GLY A O 1
ATOM 1333 N N . GLU B 1 32 ? -40.43741 -11.78643 22.10343 1.000 31.12726 29 GLU A N 1
ATOM 1334 C CA . GLU B 1 32 ? -39.44345 -12.79292 21.75105 1.000 27.40296 29 GLU A CA 1
ATOM 1335 C C . GLU B 1 32 ? -38.07570 -12.19924 21.43701 1.000 22.95992 29 GLU A C 1
ATOM 1336 O O . GLU B 1 32 ? -37.08950 -12.94258 21.41610 1.000 34.60353 29 GLU A O 1
ATOM 1342 N N . TRP B 1 33 ? -37.98259 -10.89003 21.20006 1.000 21.50826 30 TRP A N 1
ATOM 1343 C CA . TRP B 1 33 ? -36.69372 -10.29937 20.85635 1.000 28.81387 30 TRP A CA 1
ATOM 1344 C C . TRP B 1 33 ? -36.42056 -9.00651 21.61851 1.000 22.28954 30 TRP A C 1
ATOM 1345 O O . TRP B 1 33 ? -35.27568 -8.73972 21.99304 1.000 26.00136 30 TRP A O 1
ATOM 1356 N N . LEU B 1 34 ? -37.44887 -8.19534 21.85139 1.000 22.16884 31 LEU A N 1
ATOM 1357 C CA . LEU B 1 34 ? -37.28615 -6.98537 22.65299 1.000 25.15892 31 LEU A CA 1
ATOM 1358 C C . LEU B 1 34 ? -37.15238 -7.37626 24.12048 1.000 35.55275 31 LEU A C 1
ATOM 1359 O O . LEU B 1 34 ? -38.12643 -7.80619 24.74710 1.000 34.14799 31 LEU A O 1
ATOM 1364 N N . VAL B 1 35 ? -35.94803 -7.21574 24.67660 1.000 26.62159 32 VAL A N 1
ATOM 1365 C CA . VAL B 1 35 ? -35.65154 -7.77251 25.99199 1.000 32.41728 32 VAL A CA 1
ATOM 1366 C C . VAL B 1 35 ? -36.44094 -7.10435 27.11324 1.000 29.46063 32 VAL A C 1
ATOM 1367 O O . VAL B 1 35 ? -36.57205 -7.68679 28.19628 1.000 30.77507 32 VAL A O 1
ATOM 1371 N N . ILE B 1 36 ? -36.98114 -5.89980 26.89258 1.000 24.74431 33 ILE A N 1
ATOM 1372 C CA . ILE B 1 36 ? -37.68677 -5.18926 27.95640 1.000 28.75841 33 ILE A CA 1
ATOM 1373 C C . ILE B 1 36 ? -39.18112 -5.47132 27.96453 1.000 29.23284 33 ILE A C 1
ATOM 1374 O O . ILE B 1 36 ? -39.89057 -4.96361 28.84264 1.000 30.20369 33 ILE A O 1
ATOM 1379 N N . HIS B 1 37 ? -39.68202 -6.26667 27.02407 1.000 32.92162 34 HIS A N 1
ATOM 1380 C CA . HIS B 1 37 ? -41.09996 -6.59063 26.92917 1.000 23.80775 34 HIS A CA 1
ATOM 1381 C C . HIS B 1 37 ? -41.29998 -8.05459 27.29926 1.000 31.91978 34 HIS A C 1
ATOM 1382 O O . HIS B 1 37 ? -40.82458 -8.94765 26.58883 1.000 31.73245 34 HIS A O 1
ATOM 1389 N N . GLU B 1 38 ? -42.00951 -8.29659 28.40134 1.000 30.80037 35 GLU A N 1
ATOM 1390 C CA . GLU B 1 38 ? -42.23618 -9.64215 28.91405 1.000 33.83981 35 GLU A CA 1
ATOM 1391 C C . GLU B 1 38 ? -43.57112 -10.23498 28.48850 1.000 38.49833 35 GLU A C 1
ATOM 1392 O O . GLU B 1 38 ? -43.84766 -11.39601 28.80910 1.000 44.14452 35 GLU A O 1
ATOM 1398 N N . GLY B 1 39 ? -44.40560 -9.47494 27.78903 1.000 30.44554 36 GLY A N 1
ATOM 1399 C CA . GLY B 1 39 ? -45.69657 -9.98232 27.36696 1.000 27.09382 36 GLY A CA 1
ATOM 1400 C C . GLY B 1 39 ? -46.77742 -8.92427 27.36245 1.000 29.37197 36 GLY A C 1
ATOM 1401 O O . GLY B 1 39 ? -46.60230 -7.84153 27.92960 1.000 29.20441 36 GLY A O 1
ATOM 1402 N N . TRP B 1 40 ? -47.89661 -9.22078 26.71143 1.000 29.88622 37 TRP A N 1
ATOM 1403 C CA . TRP B 1 40 ? -49.02739 -8.30968 26.65575 1.000 30.77985 37 TRP A CA 1
ATOM 1404 C C . TRP B 1 40 ? -50.08580 -8.72419 27.66968 1.000 33.27149 37 TRP A C 1
ATOM 1405 O O . TRP B 1 40 ? -50.25172 -9.90755 27.97837 1.000 32.56895 37 TRP A O 1
ATOM 1416 N N . ARG B 1 41 ? -50.80354 -7.73020 28.18617 1.000 31.69759 38 ARG A N 1
ATOM 1417 C CA . ARG B 1 41 ? -51.90824 -7.96657 29.09988 1.000 31.31340 38 ARG A CA 1
ATOM 1418 C C . ARG B 1 41 ? -53.24155 -7.49645 28.54045 1.000 32.52772 38 ARG A C 1
ATOM 1419 O O . ARG B 1 41 ? -54.26452 -7.61752 29.22494 1.000 35.20930 38 ARG A O 1
ATOM 1427 N N . SER B 1 42 ? -53.25717 -6.96290 27.32440 1.000 35.95988 39 SER A N 1
ATOM 1428 C CA . SER B 1 42 ? -54.47418 -6.64140 26.60205 1.000 33.34879 39 SER A CA 1
ATOM 1429 C C . SER B 1 42 ? -54.49098 -7.42740 25.29935 1.000 43.83355 39 SER A C 1
ATOM 1430 O O . SER B 1 42 ? -53.46525 -7.94850 24.85114 1.000 38.65197 39 SER A O 1
ATOM 1433 N N . GLU B 1 43 ? -55.67080 -7.52136 24.69604 1.000 43.04686 40 GLU A N 1
ATOM 1434 C CA . GLU B 1 43 ? -55.78983 -8.17433 23.40253 1.000 40.72761 40 GLU A CA 1
ATOM 1435 C C . GLU B 1 43 ? -55.43364 -7.18200 22.30483 1.000 38.44730 40 GLU A C 1
ATOM 1436 O O . GLU B 1 43 ? -55.98398 -6.07807 22.25122 1.000 42.47404 40 GLU A O 1
ATOM 1442 N N . LEU B 1 44 ? -54.50238 -7.56779 21.44306 1.000 36.96083 41 LEU A N 1
ATOM 1443 C CA . LEU B 1 44 ? -54.08681 -6.68143 20.36894 1.000 41.24964 41 LEU A CA 1
ATOM 1444 C C . LEU B 1 44 ? -55.16145 -6.63452 19.28406 1.000 43.59808 41 LEU A C 1
ATOM 1445 O O . LEU B 1 44 ? -55.77969 -7.65818 18.97642 1.000 46.03817 41 LEU A O 1
ATOM 1450 N N . PRO B 1 45 ? -55.41233 -5.46923 18.69351 1.000 43.86881 42 PRO A N 1
ATOM 1451 C CA . PRO B 1 45 ? -56.41803 -5.38739 17.62971 1.000 42.94674 42 PRO A CA 1
ATOM 1452 C C . PRO B 1 45 ? -55.95745 -6.11448 16.37598 1.000 48.37091 42 PRO A C 1
ATOM 1453 O O . PRO B 1 45 ? -54.77109 -6.38600 16.17635 1.000 51.94988 42 PRO A O 1
ATOM 1457 N N . ASP B 1 46 ? -56.93384 -6.44157 15.52509 1.000 50.33477 43 ASP A N 1
ATOM 1458 C CA . ASP B 1 46 ? -56.62396 -7.13596 14.27922 1.000 48.19861 43 ASP A CA 1
ATOM 1459 C C . ASP B 1 46 ? -55.76169 -6.27146 13.36767 1.000 49.96921 43 ASP A C 1
ATOM 1460 O O . ASP B 1 46 ? -54.84169 -6.77317 12.71047 1.000 56.44098 43 ASP A O 1
ATOM 1465 N N . GLN B 1 47 ? -56.04366 -4.97181 13.31366 1.000 44.05972 44 GLN A N 1
ATOM 1466 C CA . GLN B 1 47 ? -55.25169 -4.01901 12.54828 1.000 41.38537 44 GLN A CA 1
ATOM 1467 C C . GLN B 1 47 ? -54.67944 -2.97606 13.49478 1.000 38.84573 44 GLN A C 1
ATOM 1468 O O . GLN B 1 47 ? -55.42268 -2.34073 14.24850 1.000 51.35002 44 GLN A O 1
ATOM 1474 N N . LEU B 1 48 ? -53.36593 -2.80582 13.45624 1.000 37.49004 45 LEU A N 1
ATOM 1475 C CA . LEU B 1 48 ? -52.68563 -1.86675 14.33332 1.000 36.47901 45 LEU A CA 1
ATOM 1476 C C . LEU B 1 48 ? -52.67234 -0.48074 13.70317 1.000 27.79136 45 LEU A C 1
ATOM 1477 O O . LEU B 1 48 ? -52.61850 -0.33699 12.48028 1.000 40.11761 45 LEU A O 1
ATOM 1482 N N . GLY B 1 49 ? -52.72058 0.54318 14.54634 1.000 26.59180 46 GLY A N 1
ATOM 1483 C CA . GLY B 1 49 ? -52.76933 1.89579 14.02115 1.000 27.17321 46 GLY A CA 1
ATOM 1484 C C . GLY B 1 49 ? -52.51507 2.92680 15.09610 1.000 32.13746 46 GLY A C 1
ATOM 1485 O O . GLY B 1 49 ? -52.42423 2.61475 16.28722 1.000 32.52967 46 GLY A O 1
ATOM 1486 N N . GLU B 1 50 ? -52.40305 4.17366 14.64112 1.000 33.73062 47 GLU A N 1
ATOM 1487 C CA . GLU B 1 50 ? -52.16756 5.30319 15.52998 1.000 31.13630 47 GLU A CA 1
ATOM 1488 C C . GLU B 1 50 ? -53.29601 5.43836 16.54471 1.000 34.29699 47 GLU A C 1
ATOM 1489 O O . GLU B 1 50 ? -54.47541 5.46589 16.18136 1.000 34.05268 47 GLU A O 1
ATOM 1495 N N . GLY B 1 51 ? -52.92985 5.52510 17.82183 1.000 32.70074 48 GLY A N 1
ATOM 1496 C CA . GLY B 1 51 ? -53.89292 5.67901 18.89146 1.000 33.39026 48 GLY A CA 1
ATOM 1497 C C . GLY B 1 51 ? -54.28518 4.40183 19.60167 1.000 32.46840 48 GLY A C 1
ATOM 1498 O O . GLY B 1 51 ? -55.01914 4.46924 20.59501 1.000 32.62634 48 GLY A O 1
ATOM 1499 N N . VAL B 1 52 ? -53.82112 3.24490 19.12960 1.000 32.36355 49 VAL A N 1
ATOM 1500 C CA . VAL B 1 52 ? -54.16583 1.97542 19.75883 1.000 32.62346 49 VAL A CA 1
ATOM 1501 C C . VAL B 1 52 ? -53.53480 1.90598 21.14405 1.000 35.25299 49 VAL A C 1
ATOM 1502 O O . VAL B 1 52 ? -52.34232 2.19158 21.31765 1.000 30.10015 49 VAL A O 1
ATOM 1506 N N . GLN B 1 53 ? -54.33403 1.52605 22.13874 1.000 32.28996 50 GLN A N 1
ATOM 1507 C CA . GLN B 1 53 ? -53.88591 1.41156 23.52114 1.000 34.52498 50 GLN A CA 1
ATOM 1508 C C . GLN B 1 53 ? -53.86874 -0.05253 23.93675 1.000 40.70229 50 GLN A C 1
ATOM 1509 O O . GLN B 1 53 ? -54.87841 -0.75171 23.79755 1.000 45.06757 50 GLN A O 1
ATOM 1515 N N . ILE B 1 54 ? -52.72974 -0.50882 24.45593 1.000 36.25532 51 ILE A N 1
ATOM 1516 C CA . ILE B 1 54 ? -52.56991 -1.89143 24.89836 1.000 37.36211 51 ILE A CA 1
ATOM 1517 C C . ILE B 1 54 ? -51.70750 -1.90473 26.15033 1.000 28.95606 51 ILE A C 1
ATOM 1518 O O . ILE B 1 54 ? -50.76621 -1.11804 26.27281 1.000 38.01347 51 ILE A O 1
ATOM 1523 N N . VAL B 1 55 ? -52.01396 -2.80453 27.07667 1.000 22.36252 52 VAL A N 1
ATOM 1524 C CA . VAL B 1 55 ? -51.27493 -2.90774 28.33002 1.000 31.93094 52 VAL A CA 1
ATOM 1525 C C . VAL B 1 55 ? -50.32003 -4.09051 28.24390 1.000 30.20187 52 VAL A C 1
ATOM 1526 O O . VAL B 1 55 ? -50.72285 -5.20242 27.87964 1.000 26.83761 52 VAL A O 1
ATOM 1530 N N . GLY B 1 56 ? -49.04860 -3.84712 28.56727 1.000 35.35054 53 GLY A N 1
ATOM 1531 C CA . GLY B 1 56 ? -48.03967 -4.88566 28.57232 1.000 30.94609 53 GLY A CA 1
ATOM 1532 C C . GLY B 1 56 ? -47.27799 -4.89170 29.88554 1.000 31.88785 53 GLY A C 1
ATOM 1533 O O . GLY B 1 56 ? -47.56052 -4.11004 30.79144 1.000 33.97368 53 GLY A O 1
ATOM 1534 N N . VAL B 1 57 ? -46.31046 -5.79819 29.96709 1.000 37.19915 54 VAL A N 1
ATOM 1535 C CA . VAL B 1 57 ? -45.40927 -5.88802 31.11034 1.000 29.31119 54 VAL A CA 1
ATOM 1536 C C . VAL B 1 57 ? -44.01395 -5.52008 30.63461 1.000 30.15469 54 VAL A C 1
ATOM 1537 O O . VAL B 1 57 ? -43.55093 -6.02901 29.60694 1.000 34.16808 54 VAL A O 1
ATOM 1541 N N . ALA B 1 58 ? -43.34605 -4.63271 31.36792 1.000 37.96248 55 ALA A N 1
ATOM 1542 C CA . ALA B 1 58 ? -41.99464 -4.21629 31.02493 1.000 24.67696 55 ALA A CA 1
ATOM 1543 C C . ALA B 1 58 ? -41.07038 -4.44969 32.20801 1.000 38.86619 55 ALA A C 1
ATOM 1544 O O . ALA B 1 58 ? -41.37327 -4.03311 33.33427 1.000 42.20264 55 ALA A O 1
ATOM 1546 N N . ARG B 1 59 ? -39.95340 -5.12299 31.94421 1.000 42.99783 56 ARG A N 1
ATOM 1547 C CA . ARG B 1 59 ? -38.88133 -5.31893 32.91036 1.000 46.11880 56 ARG A CA 1
ATOM 1548 C C . ARG B 1 59 ? -37.68157 -4.49486 32.46621 1.000 37.42528 56 ARG A C 1
ATOM 1549 O O . ARG B 1 59 ? -37.12031 -4.73749 31.39246 1.000 39.27597 56 ARG A O 1
ATOM 1557 N N . ALA B 1 60 ? -37.29749 -3.52186 33.28650 1.000 41.37367 57 ALA A N 1
ATOM 1558 C CA . ALA B 1 60 ? -36.16174 -2.66715 32.97630 1.000 40.40723 57 ALA A CA 1
ATOM 1559 C C . ALA B 1 60 ? -35.56138 -2.15071 34.27327 1.000 39.23135 57 ALA A C 1
ATOM 1560 O O . ALA B 1 60 ? -36.29054 -1.77675 35.19740 1.000 41.96053 57 ALA A O 1
ATOM 1562 N N . MET B 1 61 ? -34.22967 -2.13938 34.33108 1.000 38.46660 58 MET A N 1
ATOM 1563 C CA . MET B 1 61 ? -33.49777 -1.66211 35.50370 1.000 48.71161 58 MET A CA 1
ATOM 1564 C C . MET B 1 61 ? -33.98090 -2.35730 36.77485 1.000 46.90363 58 MET A C 1
ATOM 1565 O O . MET B 1 61 ? -34.17953 -1.73014 37.81812 1.000 44.66798 58 MET A O 1
ATOM 1570 N N . GLY B 1 62 ? -34.18473 -3.67039 36.67851 1.000 49.75983 59 GLY A N 1
ATOM 1571 C CA . GLY B 1 62 ? -34.61352 -4.46148 37.81362 1.000 51.41206 59 GLY A CA 1
ATOM 1572 C C . GLY B 1 62 ? -36.02326 -4.20541 38.28921 1.000 42.75140 59 GLY A C 1
ATOM 1573 O O . GLY B 1 62 ? -36.38168 -4.65858 39.37999 1.000 40.41176 59 GLY A O 1
ATOM 1574 N N . MET B 1 63 ? -36.83652 -3.49421 37.51160 1.000 47.77799 60 MET A N 1
ATOM 1575 C CA . MET B 1 63 ? -38.21317 -3.19066 37.88270 1.000 46.54352 60 MET A CA 1
ATOM 1576 C C . MET B 1 63 ? -39.15202 -3.76832 36.83584 1.000 42.69366 60 MET A C 1
ATOM 1577 O O . MET B 1 63 ? -39.01005 -3.47778 35.64291 1.000 44.39900 60 MET A O 1
ATOM 1582 N N . ARG B 1 64 ? -40.09474 -4.59254 37.28262 1.000 43.19260 61 ARG A N 1
ATOM 1583 C CA . ARG B 1 64 ? -41.19292 -5.06720 36.45304 1.000 38.44652 61 ARG A CA 1
ATOM 1584 C C . ARG B 1 64 ? -42.42269 -4.22763 36.76425 1.000 42.82328 61 ARG A C 1
ATOM 1585 O O . ARG B 1 64 ? -42.78534 -4.06398 37.93418 1.000 62.51409 61 ARG A O 1
ATOM 1593 N N . ASN B 1 65 ? -43.05256 -3.68125 35.72898 1.000 38.48124 62 ASN A N 1
ATOM 1594 C CA . ASN B 1 65 ? -44.31202 -2.98933 35.95973 1.000 43.01563 62 ASN A CA 1
ATOM 1595 C C . ASN B 1 65 ? -45.19103 -3.06612 34.72213 1.000 32.88224 62 ASN A C 1
ATOM 1596 O O . ASN B 1 65 ? -44.72391 -3.28841 33.59951 1.000 34.38752 62 ASN A O 1
ATOM 1601 N N . ARG B 1 66 ? -46.48434 -2.88348 34.95782 1.000 28.74001 63 ARG A N 1
ATOM 1602 C CA . ARG B 1 66 ? -47.46203 -2.86429 33.88560 1.000 29.33141 63 ARG A CA 1
ATOM 1603 C C . ARG B 1 66 ? -47.43987 -1.50046 33.21366 1.000 29.84760 63 ARG A C 1
ATOM 1604 O O . ARG B 1 66 ? -47.54772 -0.46601 33.87902 1.000 33.78457 63 ARG A O 1
ATOM 1612 N N . VAL B 1 67 ? -47.28612 -1.50523 31.89587 1.000 29.40218 64 VAL A N 1
ATOM 1613 C CA . VAL B 1 67 ? -47.10279 -0.30006 31.10284 1.000 30.15529 64 VAL A CA 1
ATOM 1614 C C . VAL B 1 67 ? -48.28688 -0.15061 30.16055 1.000 31.06816 64 VAL A C 1
ATOM 1615 O O . VAL B 1 67 ? -48.75195 -1.13184 29.56946 1.000 39.40042 64 VAL A O 1
ATOM 1619 N N . THR B 1 68 ? -48.77619 1.07996 30.02731 1.000 27.86068 65 THR A N 1
ATOM 1620 C CA . THR B 1 68 ? -49.86842 1.40360 29.11149 1.000 30.89408 65 THR A CA 1
ATOM 1621 C C . THR B 1 68 ? -49.24319 1.94518 27.82964 1.000 30.51178 65 THR A C 1
ATOM 1622 O O . THR B 1 68 ? -48.95204 3.13563 27.70903 1.000 28.87439 65 THR A O 1
ATOM 1626 N N . TRP B 1 69 ? -49.01516 1.05087 26.87286 1.000 29.92193 66 TRP A N 1
ATOM 1627 C CA . TRP B 1 69 ? -48.45960 1.43015 25.58637 1.000 34.42948 66 TRP A CA 1
ATOM 1628 C C . TRP B 1 69 ? -49.53184 2.05429 24.70217 1.000 35.01184 66 TRP A C 1
ATOM 1629 O O . TRP B 1 69 ? -50.68070 1.59659 24.66721 1.000 38.78703 66 TRP A O 1
ATOM 1640 N N . ARG B 1 70 ? -49.14019 3.10159 23.98056 1.000 31.44261 67 ARG A N 1
ATOM 1641 C CA . ARG B 1 70 ? -49.98490 3.76198 22.99703 1.000 28.80838 67 ARG A CA 1
ATOM 1642 C C . ARG B 1 70 ? -49.18088 3.93319 21.71667 1.000 35.15396 67 ARG A C 1
ATOM 1643 O O . ARG B 1 70 ? -48.04247 4.41260 21.75445 1.000 32.47662 67 ARG A O 1
ATOM 1651 N N . VAL B 1 71 ? -49.76254 3.52595 20.59201 1.000 33.01443 68 VAL A N 1
ATOM 1652 C CA . VAL B 1 71 ? -49.09802 3.63449 19.29671 1.000 31.35083 68 VAL A CA 1
ATOM 1653 C C . VAL B 1 71 ? -49.15137 5.09304 18.85413 1.000 31.16131 68 VAL A C 1
ATOM 1654 O O . VAL B 1 71 ? -50.22802 5.63747 18.60096 1.000 31.90340 68 VAL A O 1
ATOM 1658 N N . THR B 1 72 ? -47.98553 5.72837 18.76107 1.000 34.68188 69 THR A N 1
ATOM 1659 C CA . THR B 1 72 ? -47.91638 7.13026 18.37350 1.000 28.41900 69 THR A CA 1
ATOM 1660 C C . THR B 1 72 ? -47.67568 7.31936 16.88526 1.000 29.81669 69 THR A C 1
ATOM 1661 O O . THR B 1 72 ? -48.10223 8.33374 16.32242 1.000 35.36273 69 THR A O 1
ATOM 1665 N N . LYS B 1 73 ? -47.00292 6.37547 16.23293 1.000 31.44288 70 LYS A N 1
ATOM 1666 C CA . LYS B 1 73 ? -46.70065 6.50761 14.81473 1.000 29.49184 70 LYS A CA 1
ATOM 1667 C C . LYS B 1 73 ? -46.85531 5.15442 14.14463 1.000 31.00393 70 LYS A C 1
ATOM 1668 O O . LYS B 1 73 ? -46.27314 4.16827 14.60051 1.000 37.74553 70 LYS A O 1
ATOM 1674 N N . TRP B 1 74 ? -47.62887 5.11517 13.06369 1.000 30.03922 71 TRP A N 1
ATOM 1675 C CA . TRP B 1 74 ? -47.84610 3.89905 12.28773 1.000 32.26286 71 TRP A CA 1
ATOM 1676 C C . TRP B 1 74 ? -47.65285 4.23842 10.81639 1.000 31.78434 71 TRP A C 1
ATOM 1677 O O . TRP B 1 74 ? -48.49627 4.91577 10.22092 1.000 39.71743 71 TRP A O 1
ATOM 1688 N N . ASP B 1 75 ? -46.55174 3.77195 10.22718 1.000 32.12488 72 ASP A N 1
ATOM 1689 C CA . ASP B 1 75 ? -46.20870 4.07344 8.83752 1.000 33.33429 72 ASP A CA 1
ATOM 1690 C C . ASP B 1 75 ? -45.67210 2.79789 8.20550 1.000 29.26405 72 ASP A C 1
ATOM 1691 O O . ASP B 1 75 ? -44.45800 2.62651 8.03719 1.000 30.69325 72 ASP A O 1
ATOM 1696 N N . PRO B 1 76 ? -46.55135 1.86342 7.85816 1.000 31.84105 73 PRO A N 1
ATOM 1697 C CA . PRO B 1 76 ? -46.10143 0.64798 7.18015 1.000 31.44360 73 PRO A CA 1
ATOM 1698 C C . PRO B 1 76 ? -45.68100 0.95612 5.75545 1.000 36.63640 73 PRO A C 1
ATOM 1699 O O . PRO B 1 76 ? -46.29142 1.80492 5.08754 1.000 30.91922 73 PRO A O 1
ATOM 1703 N N . PRO B 1 77 ? -44.62621 0.29819 5.25378 1.000 38.05820 74 PRO A N 1
ATOM 1704 C CA . PRO B 1 77 ? -43.82539 -0.66903 6.00492 1.000 33.63640 74 PRO A CA 1
ATOM 1705 C C . PRO B 1 77 ? -42.48315 -0.09946 6.45856 1.000 40.67700 74 PRO A C 1
ATOM 1706 O O . PRO B 1 77 ? -41.44815 -0.73995 6.25745 1.000 43.31403 74 PRO A O 1
ATOM 1710 N N . HIS B 1 78 ? -42.49529 1.08553 7.06535 1.000 37.00958 75 HIS A N 1
ATOM 1711 C CA . HIS B 1 78 ? -41.26324 1.78368 7.40533 1.000 31.48827 75 HIS A CA 1
ATOM 1712 C C . HIS B 1 78 ? -41.04794 1.93983 8.90297 1.000 34.31963 75 HIS A C 1
ATOM 1713 O O . HIS B 1 78 ? -39.96238 1.62339 9.39854 1.000 35.14655 75 HIS A O 1
ATOM 1720 N N . GLU B 1 79 ? -42.04719 2.41001 9.64948 1.000 29.54831 76 GLU A N 1
ATOM 1721 C CA . GLU B 1 79 ? -41.80383 2.78869 11.03440 1.000 27.75154 76 GLU A CA 1
ATOM 1722 C C . GLU B 1 79 ? -43.03110 2.52628 11.89655 1.000 28.12687 76 GLU A C 1
ATOM 1723 O O . GLU B 1 79 ? -44.17228 2.64862 11.44537 1.000 27.05210 76 GLU A O 1
ATOM 1729 N N . VAL B 1 80 ? -42.77946 2.15073 13.14745 1.000 34.73538 77 VAL A N 1
ATOM 1730 C CA . VAL B 1 80 ? -43.81147 2.12876 14.17778 1.000 29.55502 77 VAL A CA 1
ATOM 1731 C C . VAL B 1 80 ? -43.20013 2.65019 15.47324 1.000 32.83352 77 VAL A C 1
ATOM 1732 O O . VAL B 1 80 ? -42.14840 2.17214 15.91524 1.000 27.48081 77 VAL A O 1
ATOM 1736 N N . ALA B 1 81 ? -43.84497 3.65242 16.06269 1.000 28.54696 78 ALA A N 1
ATOM 1737 C CA . ALA B 1 81 ? -43.35692 4.30617 17.26654 1.000 25.08435 78 ALA A CA 1
ATOM 1738 C C . ALA B 1 81 ? -44.43807 4.27226 18.33414 1.000 34.15076 78 ALA A C 1
ATOM 1739 O O . ALA B 1 81 ? -45.61500 4.52232 18.04913 1.000 34.40082 78 ALA A O 1
ATOM 1741 N N . MET B 1 82 ? -44.00850 4.01060 19.56760 1.000 30.32663 79 MET A N 1
ATOM 1742 C CA . MET B 1 82 ? -44.86772 3.66334 20.68656 1.000 29.36004 79 MET A CA 1
ATOM 1743 C C . MET B 1 82 ? -44.35074 4.34808 21.94275 1.000 31.53556 79 MET A C 1
ATOM 1744 O O . MET B 1 82 ? -43.14188 4.50675 22.12237 1.000 26.63883 79 MET A O 1
ATOM 1749 N N . THR B 1 83 ? -45.26998 4.75164 22.81565 1.000 32.30940 80 THR A N 1
ATOM 1750 C CA . THR B 1 83 ? -44.90230 5.30871 24.10987 1.000 30.85265 80 THR A CA 1
ATOM 1751 C C . THR B 1 83 ? -45.71436 4.62804 25.20017 1.000 28.35300 80 THR A C 1
ATOM 1752 O O . THR B 1 83 ? -46.81081 4.12146 24.95413 1.000 32.45731 80 THR A O 1
ATOM 1756 N N . GLY B 1 84 ? -45.16266 4.61646 26.40928 1.000 29.75769 81 GLY A N 1
ATOM 1757 C CA . GLY B 1 84 ? -45.81574 3.94227 27.51578 1.000 21.61043 81 GLY A CA 1
ATOM 1758 C C . GLY B 1 84 ? -45.47630 4.57836 28.84494 1.000 21.88056 81 GLY A C 1
ATOM 1759 O O . GLY B 1 84 ? -44.53207 5.36404 28.96192 1.000 23.78244 81 GLY A O 1
ATOM 1760 N N . SER B 1 85 ? -46.25909 4.21399 29.85756 1.000 33.22249 82 SER A N 1
ATOM 1761 C CA . SER B 1 85 ? -46.06880 4.73908 31.20238 1.000 29.15503 82 SER A CA 1
ATOM 1762 C C . SER B 1 85 ? -46.52558 3.69619 32.20971 1.000 32.07576 82 SER A C 1
ATOM 1763 O O . SER B 1 85 ? -47.63311 3.16307 32.09355 1.000 30.41157 82 SER A O 1
ATOM 1766 N N . GLY B 1 86 ? -45.67082 3.41134 33.18917 1.000 26.91857 83 GLY A N 1
ATOM 1767 C CA . GLY B 1 86 ? -45.98820 2.45471 34.22927 1.000 21.07998 83 GLY A CA 1
ATOM 1768 C C . GLY B 1 86 ? -45.97346 3.08232 35.60697 1.000 34.21496 83 GLY A C 1
ATOM 1769 O O . GLY B 1 86 ? -45.95547 4.31116 35.73474 1.000 30.76339 83 GLY A O 1
ATOM 1770 N N . LYS B 1 87 ? -45.97480 2.24912 36.64469 1.000 33.61503 84 LYS A N 1
ATOM 1771 C CA . LYS B 1 87 ? -46.02263 2.75006 38.00906 1.000 33.50165 84 LYS A CA 1
ATOM 1772 C C . LYS B 1 87 ? -44.71742 3.45265 38.37700 1.000 38.22540 84 LYS A C 1
ATOM 1773 O O . LYS B 1 87 ? -43.65304 3.19417 37.80737 1.000 35.75946 84 LYS A O 1
ATOM 1779 N N . GLY B 1 88 ? -44.81440 4.35736 39.34887 1.000 44.14893 85 GLY A N 1
ATOM 1780 C CA . GLY B 1 88 ? -43.65855 5.11297 39.78556 1.000 32.20795 85 GLY A CA 1
ATOM 1781 C C . GLY B 1 88 ? -43.27361 6.26154 38.88499 1.000 30.46390 85 GLY A C 1
ATOM 1782 O O . GLY B 1 88 ? -42.17010 6.79889 39.02054 1.000 30.76160 85 GLY A O 1
ATOM 1783 N N . GLY B 1 89 ? -44.15147 6.66242 37.97021 1.000 30.51163 86 GLY A N 1
ATOM 1784 C CA . GLY B 1 89 ? -43.83125 7.71981 37.03837 1.000 29.79031 86 GLY A CA 1
ATOM 1785 C C . GLY B 1 89 ? -42.91697 7.31231 35.90966 1.000 29.84467 86 GLY A C 1
ATOM 1786 O O . GLY B 1 89 ? -42.40593 8.18722 35.20190 1.000 36.12453 86 GLY A O 1
ATOM 1787 N N . THR B 1 90 ? -42.70090 6.01453 35.71597 1.000 29.79469 87 THR A N 1
ATOM 1788 C CA . THR B 1 90 ? -41.78787 5.53919 34.68625 1.000 28.48106 87 THR A CA 1
ATOM 1789 C C . THR B 1 90 ? -42.35936 5.81415 33.30046 1.000 26.98732 87 THR A C 1
ATOM 1790 O O . THR B 1 90 ? -43.56706 5.70139 33.07856 1.000 25.59139 87 THR A O 1
ATOM 1794 N N . LYS B 1 91 ? -41.48246 6.18854 32.36816 1.000 27.83426 88 LYS A N 1
ATOM 1795 C CA . LYS B 1 91 ? -41.86426 6.52186 31.00300 1.000 27.47999 88 LYS A CA 1
ATOM 1796 C C . LYS B 1 91 ? -41.02333 5.71793 30.02087 1.000 23.66688 88 LYS A C 1
ATOM 1797 O O . LYS B 1 91 ? -39.83422 5.48035 30.25622 1.000 26.56007 88 LYS A O 1
ATOM 1803 N N . TYR B 1 92 ? -41.64639 5.31144 28.91463 1.000 26.01420 89 TYR A N 1
ATOM 1804 C CA . TYR B 1 92 ? -41.02178 4.45641 27.91745 1.000 26.56689 89 TYR A CA 1
ATOM 1805 C C . TYR B 1 92 ? -41.29431 4.99217 26.52126 1.000 24.53268 89 TYR A C 1
ATOM 1806 O O . TYR B 1 92 ? -42.37556 5.51617 26.24053 1.000 24.77123 89 TYR A O 1
ATOM 1815 N N . GLY B 1 93 ? -40.32090 4.79578 25.63799 1.000 24.02108 90 GLY A N 1
ATOM 1816 C CA . GLY B 1 93 ? -40.48076 5.07429 24.22491 1.000 25.68202 90 GLY A CA 1
ATOM 1817 C C . GLY B 1 93 ? -39.78685 4.02154 23.38625 1.000 23.32846 90 GLY A C 1
ATOM 1818 O O . GLY B 1 93 ? -38.64900 3.65031 23.68086 1.000 25.02116 90 GLY A O 1
ATOM 1819 N N . VAL B 1 94 ? -40.45706 3.51999 22.35047 1.000 24.79582 91 VAL A N 1
ATOM 1820 C CA . VAL B 1 94 ? -39.90965 2.47361 21.49264 1.000 34.09169 91 VAL A CA 1
ATOM 1821 C C . VAL B 1 94 ? -40.20396 2.84659 20.04745 1.000 29.00309 91 VAL A C 1
ATOM 1822 O O . VAL B 1 94 ? -41.37019 2.90160 19.64697 1.000 32.78017 91 VAL A O 1
ATOM 1826 N N . THR B 1 95 ? -39.15915 3.09241 19.26133 1.000 28.05955 92 THR A N 1
ATOM 1827 C CA . THR B 1 95 ? -39.31054 3.41892 17.84766 1.000 29.27614 92 THR A CA 1
ATOM 1828 C C . THR B 1 95 ? -38.55908 2.38843 17.01792 1.000 29.41329 92 THR A C 1
ATOM 1829 O O . THR B 1 95 ? -37.33604 2.25515 17.14727 1.000 20.17977 92 THR A O 1
ATOM 1833 N N . LEU B 1 96 ? -39.28926 1.66452 16.16971 1.000 25.09103 93 LEU A N 1
ATOM 1834 C CA . LEU B 1 96 ? -38.71923 0.64515 15.29886 1.000 23.55229 93 LEU A CA 1
ATOM 1835 C C . LEU B 1 96 ? -38.86129 1.09898 13.85288 1.000 23.58773 93 LEU A C 1
ATOM 1836 O O . LEU B 1 96 ? -39.97589 1.36788 13.39094 1.000 26.80338 93 LEU A O 1
ATOM 1841 N N . THR B 1 97 ? -37.73706 1.18798 13.14504 1.000 20.15163 94 THR A N 1
ATOM 1842 C CA . THR B 1 97 ? -37.72249 1.57675 11.74204 1.000 22.94502 94 THR A CA 1
ATOM 1843 C C . THR B 1 97 ? -37.04296 0.49930 10.90623 1.000 28.60315 94 THR A C 1
ATOM 1844 O O . THR B 1 97 ? -36.11678 -0.17210 11.36408 1.000 28.99381 94 THR A O 1
ATOM 1848 N N . VAL B 1 98 ? -37.50065 0.34476 9.66724 1.000 32.44463 95 VAL A N 1
ATOM 1849 C CA . VAL B 1 98 ? -36.96495 -0.65717 8.75188 1.000 32.60458 95 VAL A CA 1
ATOM 1850 C C . VAL B 1 98 ? -36.58682 0.03791 7.45081 1.000 30.21708 95 VAL A C 1
ATOM 1851 O O . VAL B 1 98 ? -37.43004 0.69313 6.82706 1.000 32.17486 95 VAL A O 1
ATOM 1855 N N . ARG B 1 99 ? -35.33417 -0.10381 7.03904 1.000 34.99681 96 ARG A N 1
ATOM 1856 C CA . ARG B 1 99 ? -34.84348 0.52916 5.82541 1.000 40.79663 96 ARG A CA 1
ATOM 1857 C C . ARG B 1 99 ? -34.15016 -0.49816 4.94587 1.000 30.23227 96 ARG A C 1
ATOM 1858 O O . ARG B 1 99 ? -33.68674 -1.53052 5.43581 1.000 30.26984 96 ARG A O 1
ATOM 1866 N N . PRO B 1 100 ? -34.08133 -0.25902 3.63951 1.000 31.95426 97 PRO A N 1
ATOM 1867 C CA . PRO B 1 100 ? -33.39606 -1.20252 2.75044 1.000 34.19318 97 PRO A CA 1
ATOM 1868 C C . PRO B 1 100 ? -31.87933 -1.10469 2.85680 1.000 38.22737 97 PRO A C 1
ATOM 1869 O O . PRO B 1 100 ? -31.31656 -0.12458 3.34879 1.000 35.83591 97 PRO A O 1
ATOM 1873 N N . THR B 1 101 ? -31.21952 -2.14892 2.35669 1.000 38.42550 98 THR A N 1
ATOM 1874 C CA . THR B 1 101 ? -29.76853 -2.24968 2.37316 1.000 31.67935 98 THR A CA 1
ATOM 1875 C C . THR B 1 101 ? -29.36015 -3.17456 1.23566 1.000 36.66936 98 THR A C 1
ATOM 1876 O O . THR B 1 101 ? -30.08878 -4.11030 0.89545 1.000 46.83576 98 THR A O 1
ATOM 1880 N N . LYS B 1 102 ? -28.21302 -2.88720 0.62023 1.000 37.81569 99 LYS A N 1
ATOM 1881 C CA . LYS B 1 10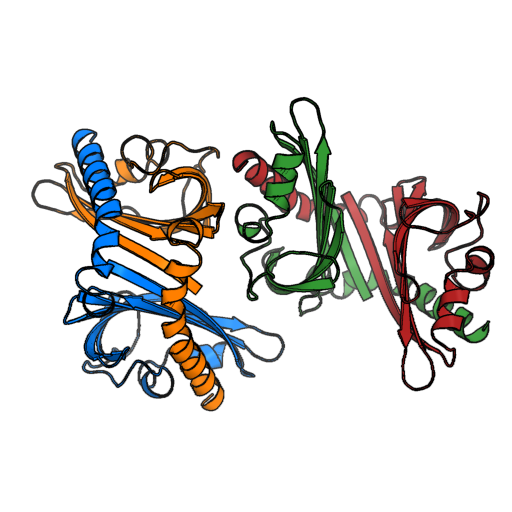2 ? -27.68099 -3.79218 -0.39064 1.000 40.24689 99 LYS A CA 1
ATOM 1882 C C . LYS B 1 102 ? -27.48496 -5.17146 0.22767 1.000 44.51519 99 LYS A C 1
ATOM 1883 O O . LYS B 1 102 ? -26.57395 -5.37170 1.03751 1.000 43.11873 99 LYS A O 1
ATOM 1889 N N . GLY B 1 103 ? -28.34519 -6.12293 -0.13291 1.000 41.18946 100 GLY A N 1
ATOM 1890 C CA . GLY B 1 103 ? -28.28723 -7.47441 0.38382 1.000 42.36926 100 GLY A CA 1
ATOM 1891 C C . GLY B 1 103 ? -29.37275 -7.81298 1.38384 1.000 34.13097 100 GLY A C 1
ATOM 1892 O O . GLY B 1 103 ? -29.60267 -9.00072 1.65017 1.000 39.87886 100 GLY A O 1
ATOM 1893 N N . GLY B 1 104 ? -30.04506 -6.81221 1.94397 1.000 30.74322 101 GLY A N 1
ATOM 1894 C CA . GLY B 1 104 ? -31.10677 -7.06124 2.89654 1.000 24.10838 101 GLY A CA 1
ATOM 1895 C C . GLY B 1 104 ? -31.72379 -5.79110 3.43923 1.000 25.87816 101 GLY A C 1
ATOM 1896 O O . GLY B 1 104 ? -32.11220 -4.89947 2.67813 1.000 31.64245 101 GLY A O 1
ATOM 1897 N N . SER B 1 105 ? -31.80725 -5.67994 4.76062 1.000 28.68571 102 SER A N 1
ATOM 1898 C CA . SER B 1 105 ? -32.41454 -4.51421 5.37861 1.000 25.85708 102 SER A CA 1
ATOM 1899 C C . SER B 1 105 ? -31.64267 -4.14115 6.63412 1.000 26.83237 102 SER A C 1
ATOM 1900 O O . SER B 1 105 ? -30.76055 -4.86785 7.09673 1.000 29.98565 102 SER A O 1
ATOM 1903 N N . ALA B 1 106 ? -31.98193 -2.97831 7.17378 1.000 31.44114 103 ALA A N 1
ATOM 1904 C CA . ALA B 1 106 ? -31.44924 -2.49394 8.43723 1.000 34.41837 103 ALA A CA 1
ATOM 1905 C C . ALA B 1 106 ? -32.62346 -2.18346 9.35140 1.000 31.22394 103 ALA A C 1
ATOM 1906 O O . ALA B 1 106 ? -33.53015 -1.42706 8.97492 1.000 26.76199 103 ALA A O 1
ATOM 1908 N N . LEU B 1 107 ? -32.61705 -2.78886 10.53341 1.000 31.82234 104 LEU A N 1
ATOM 1909 C CA . LEU B 1 107 ? -33.59241 -2.49723 11.57233 1.000 27.73396 104 LEU A CA 1
ATOM 1910 C C . LEU B 1 107 ? -32.96878 -1.51494 12.55347 1.000 22.36519 104 LEU A C 1
ATOM 1911 O O . LEU B 1 107 ? -31.89333 -1.78025 13.10407 1.000 21.23774 104 LEU A O 1
ATOM 1916 N N . GLY B 1 108 ? -33.62970 -0.37726 12.74545 1.000 20.77604 105 GLY A N 1
ATOM 1917 C CA . GLY B 1 108 ? -33.21663 0.60250 13.72592 1.000 28.27601 105 GLY A CA 1
ATOM 1918 C C . GLY B 1 108 ? -34.13517 0.61431 14.92951 1.000 23.58174 105 GLY A C 1
ATOM 1919 O O . GLY B 1 108 ? -35.35037 0.79747 14.79588 1.000 28.97093 105 GLY A O 1
ATOM 1920 N N . LEU B 1 109 ? -33.56379 0.40821 16.11060 1.000 19.70942 106 LEU A N 1
ATOM 1921 C CA . LEU B 1 109 ? -34.30880 0.41161 17.36202 1.000 24.36074 106 LEU A CA 1
ATOM 1922 C C . LEU B 1 109 ? -33.86159 1.60403 18.19482 1.000 23.32015 106 LEU A C 1
ATOM 1923 O O . LEU B 1 109 ? -32.66624 1.76490 18.46894 1.000 22.84865 106 LEU A O 1
ATOM 1928 N N . ARG B 1 110 ? -34.82148 2.43584 18.58741 1.000 29.77660 107 ARG A N 1
ATOM 1929 C CA . ARG B 1 110 ? -34.58824 3.55642 19.48591 1.000 23.77594 107 ARG A CA 1
ATOM 1930 C C . ARG B 1 110 ? -35.38947 3.31103 20.75446 1.000 24.02600 107 ARG A C 1
ATOM 1931 O O . ARG B 1 110 ? -36.62434 3.26173 20.71178 1.000 25.72605 107 ARG A O 1
ATOM 1939 N N . LEU B 1 111 ? -34.69020 3.14039 21.87250 1.000 24.86569 108 LEU A N 1
ATOM 1940 C CA . LEU B 1 111 ? -35.31627 2.87667 23.16024 1.000 25.77511 108 LEU A CA 1
ATOM 1941 C C . LEU B 1 111 ? -35.05014 4.04035 24.10377 1.000 28.10174 108 LEU A C 1
ATOM 1942 O O . LEU B 1 111 ? -33.89924 4.46277 24.27122 1.000 30.99964 108 LEU A O 1
ATOM 1947 N N . GLU B 1 112 ? -36.11632 4.55016 24.71662 1.000 28.94773 109 GLU A N 1
ATOM 1948 C CA . GLU B 1 112 ? -36.04643 5.63814 25.68061 1.000 28.60534 109 GLU A CA 1
ATOM 1949 C C . GLU B 1 112 ? -36.66044 5.16809 26.99009 1.000 24.14833 109 GLU A C 1
ATOM 1950 O O . GLU B 1 112 ? -37.78669 4.66509 27.00298 1.000 25.81368 109 GLU A O 1
ATOM 1956 N N . LEU B 1 113 ? -35.92230 5.33671 28.08155 1.000 28.05502 110 LEU A N 1
ATOM 1957 C CA . LEU B 1 113 ? -36.37317 4.94254 29.40866 1.000 24.01080 110 LEU A CA 1
ATOM 1958 C C . LEU B 1 113 ? -36.22929 6.12096 30.35920 1.000 31.46444 110 LEU A C 1
ATOM 1959 O O . LEU B 1 113 ? -35.23878 6.85498 30.30010 1.000 30.49338 110 LEU A O 1
ATOM 1964 N N . GLY B 1 114 ? -37.20944 6.30319 31.23281 1.000 30.76070 111 GLY A N 1
ATOM 1965 C CA . GLY B 1 114 ? -37.11378 7.37645 32.19722 1.000 28.48335 111 GLY A CA 1
ATOM 1966 C C . GLY B 1 114 ? -38.17253 7.29277 33.27142 1.000 32.35667 111 GLY A C 1
ATOM 1967 O O . GLY B 1 114 ? -38.81504 6.25881 33.45847 1.000 28.39088 111 GLY A O 1
ATOM 1968 N N . GLY B 1 115 ? -38.33862 8.39875 33.98085 1.000 26.94772 112 GLY A N 1
ATOM 1969 C CA . GLY B 1 115 ? -39.31750 8.50398 35.04182 1.000 32.80557 112 GLY A CA 1
ATOM 1970 C C . GLY B 1 115 ? -38.66805 8.66988 36.40577 1.000 31.13918 112 GLY A C 1
ATOM 1971 O O . GLY B 1 115 ? -37.46059 8.51203 36.58601 1.000 21.75996 112 GLY A O 1
ATOM 1972 N N . ARG B 1 116 ? -39.51840 8.99540 37.38241 1.000 34.12020 113 ARG A N 1
ATOM 1973 C CA . ARG B 1 116 ? -39.03396 9.20987 38.74165 1.000 29.72665 113 ARG A CA 1
ATOM 1974 C C . ARG B 1 116 ? -38.51469 7.91654 39.35450 1.000 24.27965 113 ARG A C 1
ATOM 1975 O O . ARG B 1 116 ? -37.53780 7.93091 40.10931 1.000 25.38083 113 ARG A O 1
ATOM 1983 N N . ALA B 1 117 ? -39.14717 6.78720 39.03597 1.000 28.77325 114 ALA A N 1
ATOM 1984 C CA . ALA B 1 117 ? -38.69377 5.51002 39.57060 1.000 27.17478 114 ALA A CA 1
ATOM 1985 C C . ALA B 1 117 ? -37.31882 5.11752 39.04565 1.000 28.34078 114 ALA A C 1
ATOM 1986 O O . ALA B 1 117 ? -36.64778 4.28786 39.66760 1.000 29.35276 114 ALA A O 1
ATOM 1988 N N . LEU B 1 118 ? -36.88437 5.69302 37.92210 1.000 30.89112 115 LEU A N 1
ATOM 1989 C CA . LEU B 1 118 ? -35.60139 5.34841 37.32244 1.000 31.95580 115 LEU A CA 1
ATOM 1990 C C . LEU B 1 118 ? -34.50456 6.36471 37.60499 1.000 23.41258 115 LEU A C 1
ATOM 1991 O O . LEU B 1 118 ? -33.32612 6.04348 37.42447 1.000 24.68214 115 LEU A O 1
ATOM 1996 N N . PHE B 1 119 ? -34.85721 7.57399 38.03322 1.000 19.94496 116 PHE A N 1
ATOM 1997 C CA . PHE B 1 119 ? -33.88004 8.61838 38.29333 1.000 24.61963 116 PHE A CA 1
ATOM 1998 C C . PHE B 1 119 ? -33.88240 9.10184 39.73623 1.000 32.87169 116 PHE A C 1
ATOM 1999 O O . PHE B 1 119 ? -33.07051 9.96808 40.08197 1.000 26.09620 116 PHE A O 1
ATOM 2007 N N . GLY B 1 120 ? -34.75846 8.57051 40.58676 1.000 28.81705 117 GLY A N 1
ATOM 2008 C CA . GLY B 1 120 ? -34.79494 8.94810 41.97747 1.000 25.40757 117 GLY A CA 1
ATOM 2009 C C . GLY B 1 120 ? -35.39644 10.32044 42.20279 1.000 29.83012 117 GLY A C 1
ATOM 2010 O O . GLY B 1 120 ? -35.51541 11.13983 41.28166 1.000 32.15169 117 GLY A O 1
ATOM 2011 N N . PRO B 1 121 ? -35.78102 10.59727 43.45283 1.000 31.54095 118 PRO A N 1
ATOM 2012 C CA . PRO B 1 121 ? -36.33991 11.92256 43.77331 1.000 29.01618 118 PRO A CA 1
ATOM 2013 C C . PRO B 1 121 ? -35.36600 13.05933 43.52755 1.000 31.14147 118 PRO A C 1
ATOM 2014 O O . PRO B 1 121 ? -35.79802 14.18984 43.26844 1.000 31.14106 118 PRO A O 1
ATOM 2018 N N . LEU B 1 122 ? -34.06035 12.79266 43.60957 1.000 28.09781 119 LEU A N 1
ATOM 2019 C CA . LEU B 1 122 ? -33.05762 13.82398 43.37436 1.000 23.76909 119 LEU A CA 1
ATOM 2020 C C . LEU B 1 122 ? -32.74853 13.96481 41.89015 1.000 29.07584 119 LEU A C 1
ATOM 2021 O O . LEU B 1 122 ? -32.72015 15.07908 41.35678 1.000 31.65240 119 LEU A O 1
ATOM 2026 N N . GLY B 1 123 ? -32.50771 12.84252 41.20971 1.000 28.26034 120 GLY A N 1
ATOM 2027 C CA . GLY B 1 123 ? -32.19027 12.90154 39.79458 1.000 30.73972 120 GLY A CA 1
ATOM 2028 C C . GLY B 1 123 ? -33.32916 13.43352 38.95028 1.000 31.13804 120 GLY A C 1
ATOM 2029 O O . GLY B 1 123 ? -33.09611 14.06945 37.91884 1.000 37.04361 120 GLY A O 1
ATOM 2030 N N . SER B 1 124 ? -34.57314 13.19251 39.37261 1.000 28.33045 121 SER A N 1
ATOM 2031 C CA . SER B 1 124 ? -35.71078 13.72853 38.63572 1.000 30.68189 121 SER A CA 1
ATOM 2032 C C . SER B 1 124 ? -35.82054 15.24416 38.75240 1.000 32.25196 121 SER A C 1
ATOM 2033 O O . SER B 1 124 ? -36.51696 15.86612 37.94366 1.000 39.24675 121 SER A O 1
ATOM 2036 N N . ALA B 1 125 ? -35.14716 15.85231 39.73051 1.000 33.58241 122 ALA A N 1
ATOM 2037 C CA . ALA B 1 125 ? -35.31799 17.27492 39.99692 1.000 28.14573 122 ALA A CA 1
ATOM 2038 C C . ALA B 1 125 ? -34.70543 18.16527 38.92437 1.000 30.71112 122 ALA A C 1
ATOM 2039 O O . ALA B 1 125 ? -34.91445 19.38281 38.96652 1.000 33.06883 122 ALA A O 1
ATOM 2041 N N . ALA B 1 126 ? -33.96149 17.59995 37.97071 1.000 30.64837 123 ALA A N 1
ATOM 2042 C CA . ALA B 1 126 ? -33.36452 18.41412 36.91875 1.000 29.56783 123 ALA A CA 1
ATOM 2043 C C . ALA B 1 126 ? -34.40881 18.99310 35.97333 1.000 33.40540 123 ALA A C 1
ATOM 2044 O O . ALA B 1 126 ? -34.12778 19.98427 35.29032 1.000 32.63874 123 ALA A O 1
ATOM 2046 N N . ALA B 1 127 ? -35.60563 18.40551 35.92944 1.000 35.54534 124 ALA A N 1
ATOM 2047 C CA . ALA B 1 127 ? -36.66608 18.85240 35.03722 1.000 32.85780 124 ALA A CA 1
ATOM 2048 C C . ALA B 1 127 ? -37.38268 20.10555 35.52696 1.000 37.51279 124 ALA A C 1
ATOM 2049 O O . ALA B 1 127 ? -38.13951 20.70302 34.75480 1.000 36.42719 124 ALA A O 1
ATOM 2051 N N . ARG B 1 128 ? -37.16535 20.52526 36.77665 1.000 35.84244 125 ARG A N 1
ATOM 2052 C CA . ARG B 1 128 ? -37.83671 21.72291 37.27642 1.000 38.29407 125 ARG A CA 1
ATOM 2053 C C . ARG B 1 128 ? -37.29925 22.98999 36.61556 1.000 37.62864 125 ARG A C 1
ATOM 2054 O O . ARG B 1 128 ? -38.03743 23.97810 36.46908 1.000 40.24500 125 ARG A O 1
ATOM 2062 N N . ALA B 1 129 ? -36.03207 22.97107 36.18676 1.000 32.53750 126 ALA A N 1
ATOM 2063 C CA . ALA B 1 129 ? -35.46801 24.11977 35.48593 1.000 38.99428 126 ALA A CA 1
ATOM 2064 C C . ALA B 1 129 ? -36.13149 24.32144 34.13250 1.000 39.75489 126 ALA A C 1
ATOM 2065 O O . ALA B 1 129 ? -36.14877 25.44078 33.60649 1.000 44.72624 126 ALA A O 1
ATOM 2067 N N . VAL B 1 130 ? -36.67261 23.25194 33.55597 1.000 35.17567 127 VAL A N 1
ATOM 2068 C CA . VAL B 1 130 ? -37.46262 23.35680 32.33694 1.000 39.67674 127 VAL A CA 1
ATOM 2069 C C . VAL B 1 130 ? -38.93330 23.62963 32.64904 1.000 35.83260 127 VAL A C 1
ATOM 2070 O O . VAL B 1 130 ? -39.61528 24.31606 31.87565 1.000 28.69994 127 VAL A O 1
ATOM 2074 N N . LYS B 1 131 ? -39.42799 23.09854 33.77105 1.000 29.16945 128 LYS A N 1
ATOM 2075 C CA . LYS B 1 131 ? -40.80617 23.34638 34.18204 1.000 32.54932 128 LYS A CA 1
ATOM 2076 C C . LYS B 1 131 ? -41.05972 24.83229 34.39150 1.000 33.23773 128 LYS A C 1
ATOM 2077 O O . LYS B 1 131 ? -42.13247 25.34049 34.04360 1.000 34.44043 128 LYS A O 1
ATOM 2083 N N . GLY B 1 132 ? -40.08633 25.54349 34.96512 1.000 36.22215 129 GLY A N 1
ATOM 2084 C CA . GLY B 1 132 ? -40.24654 26.98253 35.14004 1.000 41.72112 129 GLY A CA 1
ATOM 2085 C C . GLY B 1 132 ? -40.42515 27.71637 33.82148 1.000 36.98526 129 GLY A C 1
ATOM 2086 O O . GLY B 1 132 ? -41.30439 28.57602 33.68189 1.000 37.61604 129 GLY A O 1
ATOM 2087 N N . ASP B 1 133 ? -39.59251 27.37806 32.83119 1.000 36.98199 130 ASP A N 1
ATOM 2088 C CA . ASP B 1 133 ? -39.69332 27.99779 31.51256 1.000 34.23359 130 ASP A CA 1
ATOM 2089 C C . ASP B 1 133 ? -41.02242 27.66900 30.84376 1.000 35.19313 130 ASP A C 1
ATOM 2090 O O . ASP B 1 133 ? -41.64033 28.53476 30.21115 1.000 38.16107 130 ASP A O 1
ATOM 2095 N N . VAL B 1 134 ? -41.47709 26.42019 30.97010 1.000 31.63712 131 VAL A N 1
ATOM 2096 C CA . VAL B 1 134 ? -42.75672 26.03313 30.37798 1.000 25.75779 131 VAL A CA 1
ATOM 2097 C C . VAL B 1 134 ? -43.90158 26.80589 31.02624 1.000 30.77401 131 VAL A C 1
ATOM 2098 O O . VAL B 1 134 ? -44.81084 27.30048 30.34111 1.000 33.97115 131 VAL A O 1
ATOM 2102 N N . GLU B 1 135 ? -43.87734 26.91745 32.35592 1.000 30.18163 132 GLU A N 1
ATOM 2103 C CA . GLU B 1 135 ? -44.90888 27.66676 33.06361 1.000 37.28260 132 GLU A CA 1
ATOM 2104 C C . GLU B 1 135 ? -44.94184 29.11497 32.60028 1.000 33.86281 132 GLU A C 1
ATOM 2105 O O . GLU B 1 135 ? -46.01358 29.66859 32.32036 1.000 28.86057 132 GLU A O 1
ATOM 2111 N N . LYS B 1 136 ? -43.76882 29.74601 32.51057 1.000 36.31067 133 LYS A N 1
ATOM 2112 C CA . LYS B 1 136 ? -43.72838 31.14157 32.09036 1.000 34.18691 133 LYS A CA 1
ATOM 2113 C C . LYS B 1 136 ? -44.21923 31.30174 30.65528 1.000 32.69293 133 LYS A C 1
ATOM 2114 O O . LYS B 1 136 ? -44.92197 32.27020 30.34152 1.000 34.33394 133 LYS A O 1
ATOM 2120 N N . SER B 1 137 ? -43.87767 30.35543 29.77419 1.000 30.10013 134 SER A N 1
ATOM 2121 C CA . SER B 1 137 ? -44.33092 30.43656 28.38750 1.000 29.45638 134 SER A CA 1
ATOM 2122 C C . SER B 1 137 ? -45.85031 30.34974 28.29827 1.000 33.08838 134 SER A C 1
ATOM 2123 O O . SER B 1 137 ? -46.49068 31.13012 27.58046 1.000 28.72318 134 SER A O 1
ATOM 2126 N N . LEU B 1 138 ? -46.44591 29.39390 29.01538 1.000 30.81387 135 LEU A N 1
ATOM 2127 C CA . LEU B 1 138 ? -47.90039 29.26499 28.99183 1.000 32.01468 135 LEU A CA 1
ATOM 2128 C C . LEU B 1 138 ? -48.57292 30.49704 29.58849 1.000 35.82870 135 LEU A C 1
ATOM 2129 O O . LEU B 1 138 ? -49.60579 30.95800 29.08344 1.000 35.18101 135 LEU A O 1
ATOM 2134 N N . LYS B 1 139 ? -47.99677 31.05373 30.65769 1.000 33.63867 136 LYS A N 1
ATOM 2135 C CA . LYS B 1 139 ? -48.57018 32.25719 31.25187 1.000 34.43383 136 LYS A CA 1
ATOM 2136 C C . LYS B 1 139 ? -48.53499 33.42365 30.27176 1.000 35.36432 136 LYS A C 1
ATOM 2137 O O . LYS B 1 139 ? -49.52705 34.14869 30.11953 1.000 40.24048 136 LYS A O 1
ATOM 2143 N N . GLN B 1 140 ? -47.40457 33.61126 29.58572 1.000 39.78180 137 GLN A N 1
ATOM 2144 C CA . GLN B 1 140 ? -47.28656 34.72586 28.65064 1.000 39.46868 137 GLN A CA 1
ATOM 2145 C C . GLN B 1 140 ? -48.20479 34.54300 27.44701 1.000 36.43452 137 GLN A C 1
ATOM 2146 O O . GLN B 1 140 ? -48.77659 35.51985 26.94507 1.000 37.19831 137 GLN A O 1
ATOM 2152 N N . PHE B 1 141 ? -48.37013 33.30190 26.97568 1.000 31.88573 138 PHE A N 1
ATOM 2153 C CA . PHE B 1 141 ? -49.33167 33.04613 25.90538 1.000 30.01306 138 PHE A CA 1
ATOM 2154 C C . PHE B 1 141 ? -50.74604 33.39648 26.34975 1.000 32.92291 138 PHE A C 1
ATOM 2155 O O . PHE B 1 141 ? -51.49926 34.03904 25.60875 1.000 35.74216 138 PHE A O 1
ATOM 2163 N N . ALA B 1 142 ? -51.13070 32.96839 27.55721 1.000 37.23044 139 ALA A N 1
ATOM 2164 C CA . ALA B 1 142 ? -52.47746 33.25690 28.04358 1.000 35.39763 139 ALA A CA 1
ATOM 2165 C C . ALA B 1 142 ? -52.70825 34.75751 28.17963 1.000 35.68519 139 ALA A C 1
ATOM 2166 O O . ALA B 1 142 ? -53.78541 35.26034 27.83895 1.000 33.90131 139 ALA A O 1
ATOM 2168 N N . GLU B 1 143 ? -51.70716 35.49125 28.67401 1.000 42.74613 140 GLU A N 1
ATOM 2169 C CA . GLU B 1 143 ? -51.84757 36.94130 28.77587 1.000 33.91398 140 GLU A CA 1
ATOM 2170 C C . GLU B 1 143 ? -51.89663 37.60397 27.40422 1.000 37.07970 140 GLU A C 1
ATOM 2171 O O . GLU B 1 143 ? -52.54284 38.64577 27.24496 1.000 42.82747 140 GLU A O 1
ATOM 2177 N N . LEU B 1 144 ? -51.23032 37.02188 26.40517 1.000 37.96982 141 LEU A N 1
ATOM 2178 C CA . LEU B 1 144 ? -51.17220 37.65875 25.09329 1.000 40.28078 141 LEU A CA 1
ATOM 2179 C C . LEU B 1 144 ? -52.50259 37.54170 24.35531 1.000 42.82433 141 LEU A C 1
ATOM 2180 O O . LEU B 1 144 ? -53.03511 38.53866 23.85277 1.000 43.74236 141 LEU A O 1
ATOM 2185 N N . TYR B 1 145 ? -53.05578 36.33624 24.27966 1.000 36.86332 142 TYR A N 1
ATOM 2186 C CA . TYR B 1 145 ? -54.25168 36.10474 23.47581 1.000 35.31292 142 TYR A CA 1
ATOM 2187 C C . TYR B 1 145 ? -55.48432 35.78220 24.32043 1.000 28.63694 142 TYR A C 1
ATOM 2188 O O . TYR B 1 145 ? -55.45544 35.86609 25.54823 1.000 34.35381 142 TYR A O 1
ATOM 2197 N N . SER C 1 1 ? -20.66004 23.40792 -10.99094 1.000 33.41908 -2 SER D N 1
ATOM 2198 C CA . SER C 1 1 ? -19.72110 24.21211 -11.76444 1.000 28.30227 -2 SER D CA 1
ATOM 2199 C C . SER C 1 1 ? -19.23758 23.45710 -12.99589 1.000 28.94606 -2 SER D C 1
ATOM 2200 O O . SER C 1 1 ? -19.16268 24.02732 -14.08301 1.000 44.75176 -2 SER D O 1
ATOM 2203 N N . HIS C 1 2 ? -18.91221 22.17536 -12.82940 1.000 26.66380 -1 HIS D N 1
ATOM 2204 C CA . HIS C 1 2 ? -18.40472 21.38147 -13.93874 1.000 31.63906 -1 HIS D CA 1
ATOM 2205 C C . HIS C 1 2 ? -18.72413 19.90914 -13.71474 1.000 26.87520 -1 HIS D C 1
ATOM 2206 O O . HIS C 1 2 ? -19.12896 19.49051 -12.62845 1.000 22.34304 -1 HIS D O 1
ATOM 2213 N N . MET C 1 3 ? -18.52798 19.12574 -14.76729 1.000 25.59741 0 MET D N 1
ATOM 2214 C CA . MET C 1 3 ? -18.76480 17.69322 -14.76110 1.000 25.65771 0 MET D CA 1
ATOM 2215 C C . MET C 1 3 ? -17.42978 16.95663 -14.80350 1.000 26.95924 0 MET D C 1
ATOM 2216 O O . MET C 1 3 ? -16.40321 17.52092 -15.18671 1.000 33.88144 0 MET D O 1
ATOM 2221 N N . MET C 1 4 ? -17.44963 15.68484 -14.40455 1.000 28.33251 1 MET D N 1
ATOM 2222 C CA . MET C 1 4 ? -16.22286 14.92182 -14.21180 1.000 24.17315 1 MET D CA 1
ATOM 2223 C C . MET C 1 4 ? -16.47258 13.44861 -14.49371 1.000 28.21218 1 MET D C 1
ATOM 2224 O O . MET C 1 4 ? -17.52591 12.91269 -14.14363 1.000 33.93604 1 MET D O 1
ATOM 2229 N N . ALA C 1 5 ? -15.49387 12.79967 -15.11807 1.000 36.13434 2 ALA D N 1
ATOM 2230 C CA . ALA C 1 5 ? -15.46299 11.35116 -15.26461 1.000 34.70647 2 ALA D CA 1
ATOM 2231 C C . ALA C 1 5 ? -14.22551 10.83065 -14.54956 1.000 30.60259 2 ALA D C 1
ATOM 2232 O O . ALA C 1 5 ? -13.11383 11.30990 -14.80143 1.000 31.64963 2 ALA D O 1
ATOM 2234 N N . SER C 1 6 ? -14.42059 9.86398 -13.65310 1.000 35.13160 3 SER D N 1
ATOM 2235 C CA . SER C 1 6 ? -13.35155 9.34662 -12.80679 1.000 37.52505 3 SER D CA 1
ATOM 2236 C C . SER C 1 6 ? -13.23970 7.83964 -12.97277 1.000 34.47310 3 SER D C 1
ATOM 2237 O O . SER C 1 6 ? -14.24337 7.12478 -12.88655 1.000 33.86813 3 SER D O 1
ATOM 2240 N N . VAL C 1 7 ? -12.01854 7.36234 -13.20126 1.000 34.00143 4 VAL D N 1
ATOM 2241 C CA . VAL C 1 7 ? -11.73025 5.93359 -13.29381 1.000 37.71091 4 VAL D CA 1
ATOM 2242 C C . VAL C 1 7 ? -10.52668 5.63566 -12.41183 1.000 32.10039 4 VAL D C 1
ATOM 2243 O O . VAL C 1 7 ? -9.44877 6.20511 -12.61704 1.000 34.49594 4 VAL D O 1
ATOM 2247 N N . GLU C 1 8 ? -10.70683 4.75429 -11.43192 1.000 38.00466 5 GLU D N 1
ATOM 2248 C CA . GLU C 1 8 ? -9.62456 4.32886 -10.55282 1.000 34.57584 5 GLU D CA 1
ATOM 2249 C C . GLU C 1 8 ? -9.43591 2.82751 -10.70263 1.000 33.97462 5 GLU D C 1
ATOM 2250 O O . GLU C 1 8 ? -10.37804 2.05522 -10.49644 1.000 43.21750 5 GLU D O 1
ATOM 2256 N N . LEU C 1 9 ? -8.22523 2.41842 -11.06295 1.000 37.13737 6 LEU D N 1
ATOM 2257 C CA . LEU C 1 9 ? -7.90560 1.00910 -11.21997 1.000 37.38585 6 LEU D CA 1
ATOM 2258 C C . LEU C 1 9 ? -6.65759 0.67646 -10.41667 1.000 36.63504 6 LEU D C 1
ATOM 2259 O O . LEU C 1 9 ? -5.88467 1.55758 -10.03005 1.000 43.32412 6 LEU D O 1
ATOM 2264 N N . SER C 1 10 ? -6.48132 -0.61401 -10.14982 1.000 32.48153 7 SER D N 1
ATOM 2265 C CA . SER C 1 10 ? -5.32645 -1.10854 -9.41800 1.000 34.33823 7 SER D CA 1
ATOM 2266 C C . SER C 1 10 ? -4.72162 -2.28507 -10.16467 1.000 42.26095 7 SER D C 1
ATOM 2267 O O . SER C 1 10 ? -5.43962 -3.09256 -10.76305 1.000 48.75055 7 SER D O 1
ATOM 2270 N N . ALA C 1 11 ? -3.39652 -2.36950 -10.13205 1.000 40.56411 8 ALA D N 1
ATOM 2271 C CA . ALA C 1 11 ? -2.67979 -3.47125 -10.75369 1.000 42.62923 8 ALA D CA 1
ATOM 2272 C C . ALA C 1 11 ? -1.59425 -3.94911 -9.80474 1.000 35.70938 8 ALA D C 1
ATOM 2273 O O . ALA C 1 11 ? -0.90181 -3.13698 -9.18646 1.000 44.25540 8 ALA D O 1
ATOM 2275 N N . ASP 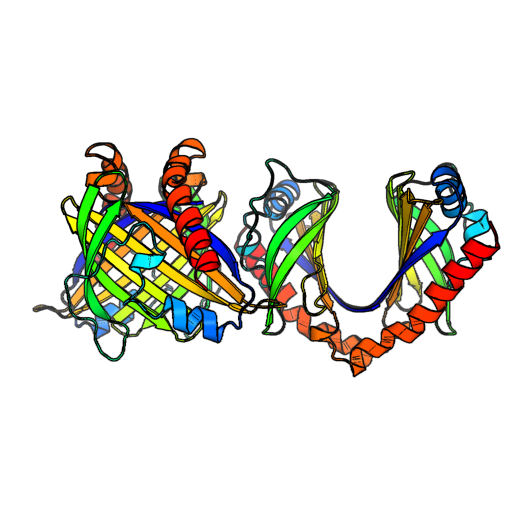C 1 12 ? -1.45717 -5.26689 -9.68127 1.000 44.69274 9 ASP D N 1
ATOM 2276 C CA . ASP C 1 12 ? -0.43455 -5.85950 -8.82583 1.000 43.62434 9 ASP D CA 1
ATOM 2277 C C . ASP C 1 12 ? 0.82486 -6.08248 -9.65464 1.000 45.30927 9 ASP D C 1
ATOM 2278 O O . ASP C 1 12 ? 0.83729 -6.90283 -10.57858 1.000 56.04853 9 ASP D O 1
ATOM 2283 N N . VAL C 1 13 ? 1.88001 -5.34922 -9.31795 1.000 36.62742 10 VAL D N 1
ATOM 2284 C CA . VAL C 1 13 ? 3.13966 -5.36908 -10.05269 1.000 42.84415 10 VAL D CA 1
ATOM 2285 C C . VAL C 1 13 ? 4.20644 -6.08109 -9.22679 1.000 45.53345 10 VAL D C 1
ATOM 2286 O O . VAL C 1 13 ? 4.30457 -5.86638 -8.00599 1.000 41.54351 10 VAL D O 1
ATOM 2290 N N . PRO C 1 14 ? 5.02710 -6.93473 -9.84521 1.000 39.01487 11 PRO D N 1
ATOM 2291 C CA . PRO C 1 14 ? 6.12366 -7.57194 -9.10377 1.000 41.67461 11 PRO D CA 1
ATOM 2292 C C . PRO C 1 14 ? 7.27165 -6.60878 -8.84489 1.000 44.09743 11 PRO D C 1
ATOM 2293 O O . PRO C 1 14 ? 8.42078 -6.88510 -9.20259 1.000 36.00195 11 PRO D O 1
ATOM 2297 N N . ILE C 1 15 ? 6.96220 -5.46990 -8.22769 1.000 41.39280 12 ILE D N 1
ATOM 2298 C CA . ILE C 1 15 ? 7.93969 -4.44099 -7.89954 1.000 34.63045 12 ILE D CA 1
ATOM 2299 C C . ILE C 1 15 ? 7.79500 -4.10851 -6.42224 1.000 33.53520 12 ILE D C 1
ATOM 2300 O O . ILE C 1 15 ? 6.68122 -4.09576 -5.88737 1.000 37.41355 12 ILE D O 1
ATOM 2305 N N . SER C 1 16 ? 8.91798 -3.84817 -5.76157 1.000 30.07370 13 SER D N 1
ATOM 2306 C CA . SER C 1 16 ? 8.88165 -3.56868 -4.33749 1.000 40.62777 13 SER D CA 1
ATOM 2307 C C . SER C 1 16 ? 8.19165 -2.22873 -4.07857 1.000 39.68088 13 SER D C 1
ATOM 2308 O O . SER C 1 16 ? 8.16165 -1.35837 -4.95293 1.000 37.92774 13 SER D O 1
ATOM 2311 N N . PRO C 1 17 ? 7.60095 -2.05247 -2.89100 1.000 38.63134 14 PRO D N 1
ATOM 2312 C CA . PRO C 1 17 ? 6.89831 -0.78807 -2.61010 1.000 44.69684 14 PRO D CA 1
ATOM 2313 C C . PRO C 1 17 ? 7.77634 0.43943 -2.75496 1.000 41.83547 14 PRO D C 1
ATOM 2314 O O . PRO C 1 17 ? 7.34504 1.43513 -3.35032 1.000 47.25201 14 PRO D O 1
ATOM 2318 N N . GLN C 1 18 ? 9.00384 0.39671 -2.23296 1.000 49.69529 15 GLN D N 1
ATOM 2319 C CA . GLN C 1 18 ? 9.88136 1.55573 -2.34386 1.000 50.51199 15 GLN D CA 1
ATOM 2320 C C . GLN C 1 18 ? 10.31308 1.80044 -3.78439 1.000 43.77633 15 GLN D C 1
ATOM 2321 O O . GLN C 1 18 ? 10.44312 2.95595 -4.19700 1.000 38.87690 15 GLN D O 1
ATOM 2327 N N . ASP C 1 19 ? 10.51123 0.74052 -4.57098 1.000 37.36632 16 ASP D N 1
ATOM 2328 C CA . ASP C 1 19 ? 10.83933 0.92500 -5.98244 1.000 41.99752 16 ASP D CA 1
ATOM 2329 C C . ASP C 1 19 ? 9.66724 1.53870 -6.74030 1.000 41.45535 16 ASP D C 1
ATOM 2330 O O . ASP C 1 19 ? 9.84274 2.48538 -7.51737 1.000 44.06918 16 ASP D O 1
ATOM 2335 N N . THR C 1 20 ? 8.46229 0.99998 -6.53444 1.000 42.05228 17 THR D N 1
ATOM 2336 C CA . THR C 1 20 ? 7.27726 1.55974 -7.17637 1.000 38.72326 17 THR D CA 1
ATOM 2337 C C . THR C 1 20 ? 7.09333 3.02421 -6.80033 1.000 40.21424 17 THR D C 1
ATOM 2338 O O . THR C 1 20 ? 6.76438 3.85696 -7.65491 1.000 39.42797 17 THR D O 1
ATOM 2342 N N . TRP C 1 21 ? 7.32163 3.36284 -5.52811 1.000 40.23957 18 TRP D N 1
ATOM 2343 C CA . TRP C 1 21 ? 7.17888 4.75239 -5.10916 1.000 37.64379 18 TRP D CA 1
ATOM 2344 C C . TRP C 1 21 ? 8.26150 5.63453 -5.72115 1.000 39.79536 18 TRP D C 1
ATOM 2345 O O . TRP C 1 21 ? 7.98362 6.76404 -6.13797 1.000 40.22393 18 TRP D O 1
ATOM 2356 N N . ASP C 1 22 ? 9.50227 5.14554 -5.77816 1.000 38.71354 19 ASP D N 1
ATOM 2357 C CA . ASP C 1 22 ? 10.56933 5.92553 -6.39211 1.000 40.48511 19 ASP D CA 1
ATOM 2358 C C . ASP C 1 22 ? 10.30595 6.14163 -7.87251 1.000 45.47840 19 ASP D C 1
ATOM 2359 O O . ASP C 1 22 ? 10.74442 7.14808 -8.44175 1.000 46.02106 19 ASP D O 1
ATOM 2364 N N . HIS C 1 23 ? 9.58829 5.21205 -8.50699 1.000 43.93342 20 HIS D N 1
ATOM 2365 C CA . HIS C 1 23 ? 9.24799 5.36297 -9.91713 1.000 37.02624 20 HIS D CA 1
ATOM 2366 C C . HIS C 1 23 ? 8.11671 6.36515 -10.11416 1.000 35.80274 20 HIS D C 1
ATOM 2367 O O . HIS C 1 23 ? 8.21194 7.25696 -10.96444 1.000 42.58956 20 HIS D O 1
ATOM 2374 N N . VAL C 1 24 ? 7.03727 6.23830 -9.33698 1.000 37.13144 21 VAL D N 1
ATOM 2375 C CA . VAL C 1 24 ? 5.93313 7.18214 -9.46875 1.000 31.79335 21 VAL D CA 1
ATOM 2376 C C . VAL C 1 24 ? 6.32419 8.57683 -8.99374 1.000 36.34099 21 VAL D C 1
ATOM 2377 O O . VAL C 1 24 ? 5.65764 9.55452 -9.35069 1.000 36.93291 21 VAL D O 1
ATOM 2381 N N . SER C 1 25 ? 7.39255 8.70152 -8.20161 1.000 40.60469 22 SER D N 1
ATOM 2382 C CA . SER C 1 25 ? 7.85922 10.00512 -7.74386 1.000 35.65064 22 SER D CA 1
ATOM 2383 C C . SER C 1 25 ? 8.82340 10.66679 -8.71666 1.000 35.95211 22 SER D C 1
ATOM 2384 O O . SER C 1 25 ? 9.09061 11.86727 -8.58294 1.000 35.43012 22 SER D O 1
ATOM 2387 N N . GLU C 1 26 ? 9.36056 9.91417 -9.67765 1.000 34.87972 23 GLU D N 1
ATOM 2388 C CA . GLU C 1 26 ? 10.28828 10.45529 -10.67015 1.000 36.75867 23 GLU D CA 1
ATOM 2389 C C . GLU C 1 26 ? 9.46793 11.08795 -11.78808 1.000 31.75650 23 GLU D C 1
ATOM 2390 O O . GLU C 1 26 ? 9.21641 10.49327 -12.83913 1.000 46.47754 23 GLU D O 1
ATOM 2396 N N . LEU C 1 27 ? 9.04346 12.33012 -11.54824 1.000 24.35447 24 LEU D N 1
ATOM 2397 C CA . LEU C 1 27 ? 8.15013 12.98991 -12.49285 1.000 32.21459 24 LEU D CA 1
ATOM 2398 C C . LEU C 1 27 ? 8.80957 13.19554 -13.84910 1.000 39.18565 24 LEU D C 1
ATOM 2399 O O . LEU C 1 27 ? 8.11450 13.26348 -14.86949 1.000 47.89372 24 LEU D O 1
ATOM 2404 N N . SER C 1 28 ? 10.14169 13.27347 -13.88996 1.000 33.56078 25 SER D N 1
ATOM 2405 C CA . SER C 1 28 ? 10.83815 13.41951 -15.16323 1.000 37.37174 25 SER D CA 1
ATOM 2406 C C . SER C 1 28 ? 10.64250 12.21748 -16.07609 1.000 42.07702 25 SER D C 1
ATOM 2407 O O . SER C 1 28 ? 10.98409 12.29917 -17.26154 1.000 47.86128 25 SER D O 1
ATOM 2410 N N . GLU C 1 29 ? 10.11174 11.11107 -15.55589 1.000 40.15649 26 GLU D N 1
ATOM 2411 C CA . GLU C 1 29 ? 9.77030 9.94337 -16.35447 1.000 41.48079 26 GLU D CA 1
ATOM 2412 C C . GLU C 1 29 ? 8.26847 9.72351 -16.45468 1.000 37.72289 26 GLU D C 1
ATOM 2413 O O . GLU C 1 29 ? 7.83946 8.76274 -17.10359 1.000 35.57401 26 GLU D O 1
ATOM 2419 N N . LEU C 1 30 ? 7.46238 10.59289 -15.83573 1.000 39.08158 27 LEU D N 1
ATOM 2420 C CA . LEU C 1 30 ? 6.01751 10.38862 -15.79761 1.000 35.86308 27 LEU D CA 1
ATOM 2421 C C . LEU C 1 30 ? 5.41944 10.28222 -17.19326 1.000 39.74367 27 LEU D C 1
ATOM 2422 O O . LEU C 1 30 ? 4.47688 9.51036 -17.40739 1.000 40.15661 27 LEU D O 1
ATOM 2427 N N . GLY C 1 31 ? 5.95057 11.03601 -18.15402 1.000 37.57946 28 GLY D N 1
ATOM 2428 C CA . GLY C 1 31 ? 5.41516 10.98661 -19.50222 1.000 33.41345 28 GLY D CA 1
ATOM 2429 C C . GLY C 1 31 ? 5.67772 9.69104 -20.24075 1.000 38.73455 28 GLY D C 1
ATOM 2430 O O . GLY C 1 31 ? 5.04915 9.45657 -21.27934 1.000 43.10322 28 GLY D O 1
ATOM 2431 N N . GLU C 1 32 ? 6.57685 8.84540 -19.73150 1.000 44.76474 29 GLU D N 1
ATOM 2432 C CA . GLU C 1 32 ? 6.95465 7.62752 -20.43721 1.000 37.20206 29 GLU D CA 1
ATOM 2433 C C . GLU C 1 32 ? 5.99933 6.46576 -20.19423 1.000 33.83796 29 GLU D C 1
ATOM 2434 O O . GLU C 1 32 ? 6.13925 5.43304 -20.85920 1.000 25.91972 29 GLU D O 1
ATOM 2440 N N . TRP C 1 33 ? 5.03904 6.60380 -19.27374 1.000 34.12006 30 TRP D N 1
ATOM 2441 C CA . TRP C 1 33 ? 4.06947 5.54243 -19.01711 1.000 28.29165 30 TRP D CA 1
ATOM 2442 C C . TRP C 1 33 ? 2.66178 6.09252 -18.79633 1.000 34.30139 30 TRP D C 1
ATOM 2443 O O . TRP C 1 33 ? 1.68365 5.48255 -19.23917 1.000 36.83914 30 TRP D O 1
ATOM 2454 N N . LEU C 1 34 ? 2.53744 7.23010 -18.11153 1.000 36.40425 31 LEU D N 1
ATOM 2455 C CA . LEU C 1 34 ? 1.23257 7.86417 -17.94226 1.000 29.44700 31 LEU D CA 1
ATOM 2456 C C . LEU C 1 34 ? 0.80857 8.50844 -19.25823 1.000 30.08400 31 LEU D C 1
ATOM 2457 O O . LEU C 1 34 ? 1.45356 9.44977 -19.73291 1.000 37.93675 31 LEU D O 1
ATOM 2462 N N . VAL C 1 35 ? -0.28612 8.00968 -19.83758 1.000 25.19750 32 VAL D N 1
ATOM 2463 C CA . VAL C 1 35 ? -0.61505 8.32594 -21.22601 1.000 27.28814 32 VAL D CA 1
ATOM 2464 C C . VAL C 1 35 ? -1.00721 9.79129 -21.38404 1.000 32.14835 32 VAL D C 1
ATOM 2465 O O . VAL C 1 35 ? -0.61051 10.45078 -22.35388 1.000 30.15645 32 VAL D O 1
ATOM 2469 N N . ILE C 1 36 ? -1.79148 10.32667 -20.44431 1.000 32.42469 33 ILE D N 1
ATOM 2470 C CA . ILE C 1 36 ? -2.29707 11.68454 -20.60683 1.000 31.87143 33 ILE D CA 1
ATOM 2471 C C . ILE C 1 36 ? -1.20488 12.73328 -20.43968 1.000 32.73200 33 ILE D C 1
ATOM 2472 O O . ILE C 1 36 ? -1.38120 13.87331 -20.87957 1.000 37.44913 33 ILE D O 1
ATOM 2477 N N . HIS C 1 37 ? -0.08259 12.39172 -19.81487 1.000 32.94063 34 HIS D N 1
ATOM 2478 C CA . HIS C 1 37 ? 1.01100 13.33698 -19.63820 1.000 30.21045 34 HIS D CA 1
ATOM 2479 C C . HIS C 1 37 ? 1.94973 13.26293 -20.83455 1.000 33.11364 34 HIS D C 1
ATOM 2480 O O . HIS C 1 37 ? 2.36952 12.17256 -21.23592 1.000 38.55627 34 HIS D O 1
ATOM 2487 N N . GLU C 1 38 ? 2.27539 14.42436 -21.40246 1.000 26.89858 35 GLU D N 1
ATOM 2488 C CA . GLU C 1 38 ? 3.15458 14.49269 -22.55747 1.000 30.53008 35 GLU D CA 1
ATOM 2489 C C . GLU C 1 38 ? 4.47514 15.19634 -22.28839 1.000 35.60394 35 GLU D C 1
ATOM 2490 O O . GLU C 1 38 ? 5.33597 15.20146 -23.17508 1.000 38.49804 35 GLU D O 1
ATOM 2496 N N . GLY C 1 39 ? 4.66500 15.77885 -21.11632 1.000 34.64281 36 GLY D N 1
ATOM 2497 C CA . GLY C 1 39 ? 5.90658 16.46287 -20.80438 1.000 37.01057 36 GLY D CA 1
ATOM 2498 C C . GLY C 1 39 ? 5.68044 17.58778 -19.81804 1.000 32.88796 36 GLY D C 1
ATOM 2499 O O . GLY C 1 39 ? 4.55415 17.94455 -19.48392 1.000 25.73307 36 GLY D O 1
ATOM 2500 N N . TRP C 1 40 ? 6.79250 18.15391 -19.35562 1.000 34.00955 37 TRP D N 1
ATOM 2501 C CA . TRP C 1 40 ? 6.78597 19.25547 -18.40586 1.000 29.70383 37 TRP D CA 1
ATOM 2502 C C . TRP C 1 40 ? 7.25763 20.53875 -19.07924 1.000 27.95374 37 TRP D C 1
ATOM 2503 O O . TRP C 1 40 ? 8.08469 20.51333 -19.99436 1.000 33.64065 37 TRP D O 1
ATOM 2514 N N . ARG C 1 41 ? 6.71524 21.66684 -18.61694 1.000 33.48186 38 ARG D N 1
ATOM 2515 C CA . ARG C 1 41 ? 7.10683 22.98258 -19.10378 1.000 28.97917 38 ARG D CA 1
ATOM 2516 C C . ARG C 1 41 ? 7.91919 23.78095 -18.09746 1.000 33.75230 38 ARG D C 1
ATOM 2517 O O . ARG C 1 41 ? 8.53303 24.78306 -18.47850 1.000 33.81835 38 ARG D O 1
ATOM 2525 N N . SER C 1 42 ? 7.93007 23.37212 -16.83393 1.000 39.51785 39 SER D N 1
ATOM 2526 C CA . SER C 1 42 ? 8.72305 23.99992 -15.79185 1.000 33.47751 39 SER D CA 1
ATOM 2527 C C . SER C 1 42 ? 9.76708 23.01042 -15.30368 1.000 42.15635 39 SER D C 1
ATOM 2528 O O . SER C 1 42 ? 9.57279 21.79507 -15.38841 1.000 48.16833 39 SER D O 1
ATOM 2531 N N . GLU C 1 43 ? 10.87565 23.53195 -14.78644 1.000 54.46529 40 GLU D N 1
ATOM 2532 C CA . GLU C 1 43 ? 11.82135 22.66374 -14.10202 1.000 53.90089 40 GLU D CA 1
ATOM 2533 C C . GLU C 1 43 ? 11.12862 21.97596 -12.93451 1.000 49.71641 40 GLU D C 1
ATOM 2534 O O . GLU C 1 43 ? 10.39116 22.60323 -12.16718 1.000 44.93452 40 GLU D O 1
ATOM 2540 N N . LEU C 1 44 ? 11.34068 20.67217 -12.82547 1.000 49.54807 41 LEU D N 1
ATOM 2541 C CA . LEU C 1 44 ? 10.74660 19.93191 -11.72903 1.000 48.42928 41 LEU D CA 1
ATOM 2542 C C . LEU C 1 44 ? 11.33177 20.41234 -10.40476 1.000 50.52654 41 LEU D C 1
ATOM 2543 O O . LEU C 1 44 ? 12.53982 20.64868 -10.30802 1.000 52.54890 41 LEU D O 1
ATOM 2548 N N . PRO C 1 45 ? 10.50144 20.58261 -9.37931 1.000 59.26762 42 PRO D N 1
ATOM 2549 C CA . PRO C 1 45 ? 10.99747 21.11809 -8.10836 1.000 61.49000 42 PRO D CA 1
ATOM 2550 C C . PRO C 1 45 ? 12.09491 20.24378 -7.52423 1.000 67.00088 42 PRO D C 1
ATOM 2551 O O . PRO C 1 45 ? 12.16769 19.03967 -7.78059 1.000 70.78412 42 PRO D O 1
ATOM 2555 N N . ASP C 1 46 ? 12.96895 20.87900 -6.74333 1.000 71.06714 43 ASP D N 1
ATOM 2556 C CA . ASP C 1 46 ? 14.03035 20.14473 -6.06334 1.000 80.80735 43 ASP D CA 1
ATOM 2557 C C . ASP C 1 46 ? 13.44923 19.06029 -5.16538 1.000 71.81016 43 ASP D C 1
ATOM 2558 O O . ASP C 1 46 ? 13.80857 17.88255 -5.27853 1.000 69.62961 43 ASP D O 1
ATOM 2563 N N . GLN C 1 47 ? 12.53969 19.44081 -4.27197 1.000 68.94065 44 GLN D N 1
ATOM 2564 C CA . GLN C 1 47 ? 11.82863 18.50445 -3.41197 1.000 73.27512 44 GLN D CA 1
ATOM 2565 C C . GLN C 1 47 ? 10.34163 18.60437 -3.71442 1.000 69.76516 44 GLN D C 1
ATOM 2566 O O . GLN C 1 47 ? 9.73848 19.66946 -3.54311 1.000 61.72404 44 GLN D O 1
ATOM 2572 N N . LEU C 1 48 ? 9.75812 17.50085 -4.16747 1.000 63.12288 45 LEU D N 1
ATOM 2573 C CA . LEU C 1 48 ? 8.33398 17.45468 -4.46309 1.000 57.28579 45 LEU D CA 1
ATOM 2574 C C . LEU C 1 48 ? 7.55451 17.42354 -3.15486 1.000 53.00934 45 LEU D C 1
ATOM 2575 O O . LEU C 1 48 ? 7.79328 16.55804 -2.30801 1.000 60.10397 45 LEU D O 1
ATOM 2580 N N . GLY C 1 49 ? 6.63396 18.37194 -2.98106 1.000 46.79057 46 GLY D N 1
ATOM 2581 C CA . GLY C 1 49 ? 5.85351 18.44315 -1.76225 1.000 45.01478 46 GLY D CA 1
ATOM 2582 C C . GLY C 1 49 ? 4.47110 18.99814 -2.02788 1.000 42.51552 46 GLY D C 1
ATOM 2583 O O . GLY C 1 49 ? 4.16449 19.46836 -3.12544 1.000 43.68687 46 GLY D O 1
ATOM 2584 N N . GLU C 1 50 ? 3.63208 18.93503 -0.99569 1.000 43.76566 47 GLU D N 1
ATOM 2585 C CA . GLU C 1 50 ? 2.26647 19.43351 -1.10127 1.000 42.91689 47 GLU D CA 1
ATOM 2586 C C . GLU C 1 50 ? 2.26660 20.95062 -1.25933 1.000 36.86944 47 GLU D C 1
ATOM 2587 O O . GLU C 1 50 ? 2.96980 21.66251 -0.53619 1.000 48.68597 47 GLU D O 1
ATOM 2593 N N . GLY C 1 51 ? 1.47627 21.44315 -2.21166 1.000 38.74880 48 GLY D N 1
ATOM 2594 C CA . GLY C 1 51 ? 1.44186 22.84759 -2.55466 1.000 28.91833 48 GLY D CA 1
ATOM 2595 C C . GLY C 1 51 ? 2.24949 23.21750 -3.78081 1.000 36.96757 48 GLY D C 1
ATOM 2596 O O . GLY C 1 51 ? 2.07725 24.32506 -4.30675 1.000 34.24278 48 GLY D O 1
ATOM 2597 N N . VAL C 1 52 ? 3.11094 22.31996 -4.25980 1.000 35.13865 49 VAL D N 1
ATOM 2598 C CA . VAL C 1 52 ? 4.00036 22.64195 -5.36855 1.000 38.96609 49 VAL D CA 1
ATOM 2599 C C . VAL C 1 52 ? 3.20576 22.72910 -6.66820 1.000 32.42806 49 VAL D C 1
ATOM 2600 O O . VAL C 1 52 ? 2.25774 21.96391 -6.89466 1.000 33.83897 49 VAL D O 1
ATOM 2604 N N . GLN C 1 53 ? 3.57341 23.69000 -7.51676 1.000 30.77176 50 GLN D N 1
ATOM 2605 C CA . GLN C 1 53 ? 3.01589 23.85004 -8.85381 1.000 32.00165 50 GLN D CA 1
ATOM 2606 C C . GLN C 1 53 ? 4.02133 23.41898 -9.91435 1.000 36.04866 50 GLN D C 1
ATOM 2607 O O . GLN C 1 53 ? 5.22296 23.68631 -9.79525 1.000 36.57624 50 GLN D O 1
ATOM 2613 N N . ILE C 1 54 ? 3.52460 22.76816 -10.96441 1.000 29.44823 51 ILE D N 1
ATOM 2614 C CA . ILE C 1 54 ? 4.32447 22.49302 -12.15517 1.000 31.06049 51 ILE D CA 1
ATOM 2615 C C . ILE C 1 54 ? 3.44033 22.65994 -13.38202 1.000 29.96138 51 ILE D C 1
ATOM 2616 O O . ILE C 1 54 ? 2.27227 22.26538 -13.37611 1.000 27.18665 51 ILE D O 1
ATOM 2621 N N . VAL C 1 55 ? 4.00222 23.21811 -14.44698 1.000 39.93066 52 VAL D N 1
ATOM 2622 C CA . VAL C 1 55 ? 3.29582 23.36164 -15.71454 1.000 39.48709 52 VAL D CA 1
ATOM 2623 C C . VAL C 1 55 ? 3.68223 22.19852 -16.61927 1.000 37.05692 52 VAL D C 1
ATOM 2624 O O . VAL C 1 55 ? 4.87092 21.88524 -16.76784 1.000 31.93863 52 VAL D O 1
ATOM 2628 N N . GLY C 1 56 ? 2.67989 21.55253 -17.22284 1.000 33.35086 53 GLY D N 1
ATOM 2629 C CA . GLY C 1 56 ? 2.91633 20.41668 -18.08930 1.000 35.40352 53 GLY D CA 1
ATOM 2630 C C . GLY C 1 56 ? 1.99105 20.42530 -19.29116 1.000 37.96502 53 GLY D C 1
ATOM 2631 O O . GLY C 1 56 ? 1.15586 21.31539 -19.45116 1.000 34.56871 53 GLY D O 1
ATOM 2632 N N . VAL C 1 57 ? 2.16615 19.41459 -20.13910 1.000 37.30162 54 VAL D N 1
ATOM 2633 C CA . VAL C 1 57 ? 1.33920 19.20225 -21.32207 1.000 25.63305 54 VAL D CA 1
ATOM 2634 C C . VAL C 1 57 ? 0.48250 17.97064 -21.08315 1.000 28.28875 54 VAL D C 1
ATOM 2635 O O . VAL C 1 57 ? 0.98542 16.93407 -20.63153 1.000 27.62773 54 VAL D O 1
ATOM 2639 N N . ALA C 1 58 ? -0.80283 18.07576 -21.39396 1.000 29.19493 55 ALA D N 1
ATOM 2640 C CA . ALA C 1 58 ? -1.72105 16.96133 -21.24382 1.000 22.71669 55 ALA D CA 1
ATOM 2641 C C . ALA C 1 58 ? -2.41387 16.68836 -22.56815 1.000 31.04123 55 ALA D C 1
ATOM 2642 O O . ALA C 1 58 ? -2.80520 17.61921 -23.28035 1.000 36.21714 55 ALA D O 1
ATOM 2644 N N . ARG C 1 59 ? -2.54607 15.40666 -22.89873 1.000 33.78865 56 ARG D N 1
ATOM 2645 C CA . ARG C 1 59 ? -3.31632 14.95988 -24.05368 1.000 39.08823 56 ARG D CA 1
ATOM 2646 C C . ARG C 1 59 ? -4.41139 14.02742 -23.55221 1.000 34.47629 56 ARG D C 1
ATOM 2647 O O . ARG C 1 59 ? -4.13115 12.91646 -23.08905 1.000 37.46643 56 ARG D O 1
ATOM 2655 N N . ALA C 1 60 ? -5.65355 14.48911 -23.63641 1.000 34.85062 57 ALA D N 1
ATOM 2656 C CA . ALA C 1 60 ? -6.81234 13.71340 -23.22258 1.000 38.80766 57 ALA D CA 1
ATOM 2657 C C . ALA C 1 60 ? -7.88654 13.79789 -24.29802 1.000 45.20949 57 ALA D C 1
ATOM 2658 O O . ALA C 1 60 ? -8.23916 14.89538 -24.74661 1.000 35.80801 57 ALA D O 1
ATOM 2660 N N . MET C 1 61 ? -8.38039 12.63246 -24.71935 1.000 43.09985 58 MET D N 1
ATOM 2661 C CA . MET C 1 61 ? -9.51042 12.51007 -25.64448 1.000 43.25083 58 MET D CA 1
ATOM 2662 C C . MET C 1 61 ? -9.32284 13.36383 -26.89692 1.000 39.56437 58 MET D C 1
ATOM 2663 O O . MET C 1 61 ? -10.22202 14.08991 -27.32658 1.000 40.60968 58 MET D O 1
ATOM 2668 N N . GLY C 1 62 ? -8.13502 13.26478 -27.49066 1.000 47.23254 59 GLY D N 1
ATOM 2669 C CA . GLY C 1 62 ? -7.82854 13.96899 -28.71710 1.000 45.75156 59 GLY D CA 1
ATOM 2670 C C . GLY C 1 62 ? -7.45994 15.42756 -28.56039 1.000 40.31190 59 GLY D C 1
ATOM 2671 O O . GLY C 1 62 ? -7.24620 16.10323 -29.57524 1.000 40.85719 59 GLY D O 1
ATOM 2672 N N . MET C 1 63 ? -7.37162 15.93746 -27.33390 1.000 40.02806 60 MET D N 1
ATOM 2673 C CA . MET C 1 63 ? -7.10785 17.34753 -27.09188 1.000 41.87235 60 MET D CA 1
ATOM 2674 C C . MET C 1 63 ? -5.80724 17.52117 -26.32085 1.000 41.93250 60 MET D C 1
ATOM 2675 O O . MET C 1 63 ? -5.46496 16.71007 -25.45688 1.000 42.56903 60 MET D O 1
ATOM 2680 N N . ARG C 1 64 ? -5.09265 18.59951 -26.63358 1.000 43.87473 61 ARG D N 1
ATOM 2681 C CA . ARG C 1 64 ? -3.83278 18.93662 -25.98700 1.000 32.30876 61 ARG D CA 1
ATOM 2682 C C . ARG C 1 64 ? -3.97428 20.26752 -25.26374 1.000 34.25753 61 ARG D C 1
ATOM 2683 O O . ARG C 1 64 ? -4.60173 21.20009 -25.77507 1.000 38.96981 61 ARG D O 1
ATOM 2691 N N . ASN C 1 65 ? -3.38927 20.35598 -24.07332 1.000 33.82470 62 ASN D N 1
ATOM 2692 C CA . ASN C 1 65 ? -3.55256 21.55722 -23.27113 1.000 34.40144 62 ASN D CA 1
ATOM 2693 C C . ASN C 1 65 ? -2.34842 21.75243 -22.36139 1.000 37.25934 62 ASN D C 1
ATOM 2694 O O . ASN C 1 65 ? -1.70226 20.78975 -21.93498 1.000 35.23590 62 ASN D O 1
ATOM 2699 N N . ARG C 1 66 ? -2.05097 23.02067 -22.08379 1.000 30.99197 63 ARG D N 1
ATOM 2700 C CA . ARG C 1 66 ? -1.07589 23.38768 -21.06635 1.000 32.55650 63 ARG D CA 1
ATOM 2701 C C . ARG C 1 66 ? -1.77310 23.42086 -19.71094 1.000 40.54377 63 ARG D C 1
ATOM 2702 O O . ARG C 1 66 ? -2.68486 24.22762 -19.49608 1.000 34.74163 63 ARG D O 1
ATOM 2710 N N . VAL C 1 67 ? -1.34651 22.54920 -18.80009 1.000 38.46567 64 VAL D N 1
ATOM 2711 C CA . VAL C 1 67 ? -2.03984 22.30305 -17.54161 1.000 34.42895 64 VAL D CA 1
ATOM 2712 C C . VAL C 1 67 ? -1.14853 22.73488 -16.38491 1.000 35.08756 64 VAL D C 1
ATOM 2713 O O . VAL C 1 67 ? 0.03842 22.38835 -16.34094 1.000 31.48898 64 VAL D O 1
ATOM 2717 N N . THR C 1 68 ? -1.73127 23.47705 -15.44314 1.000 41.13867 65 THR D N 1
ATOM 2718 C CA . THR C 1 68 ? -1.04849 23.90055 -14.22096 1.000 39.13092 65 THR D CA 1
ATOM 2719 C C . THR C 1 68 ? -1.36333 22.88883 -13.12565 1.000 36.78907 65 THR D C 1
ATOM 2720 O O . THR C 1 68 ? -2.36544 22.99815 -12.41705 1.000 35.70719 65 THR D O 1
ATOM 2724 N N . TRP C 1 69 ? -0.50180 21.88259 -12.99655 1.000 33.09669 66 TRP D N 1
ATOM 2725 C CA . TRP C 1 69 ? -0.66989 20.86370 -11.97378 1.000 34.00560 66 TRP D CA 1
ATOM 2726 C C . TRP C 1 69 ? -0.30283 21.41109 -10.59929 1.000 31.85256 66 TRP D C 1
ATOM 2727 O O . TRP C 1 69 ? 0.70883 22.10299 -10.43225 1.000 30.53561 66 TRP D O 1
ATOM 2738 N N . ARG C 1 70 ? -1.13363 21.07224 -9.61335 1.000 32.92374 67 ARG D N 1
ATOM 2739 C CA . ARG C 1 70 ? -0.96704 21.46739 -8.21894 1.000 32.57034 67 ARG D CA 1
ATOM 2740 C C . ARG C 1 70 ? -0.97121 20.20548 -7.36642 1.000 33.23630 67 ARG D C 1
ATOM 2741 O O . ARG C 1 70 ? -1.93708 19.43534 -7.40525 1.000 23.58054 67 ARG D O 1
ATOM 2749 N N . VAL C 1 71 ? 0.10563 19.98494 -6.61261 1.000 33.96470 68 VAL D N 1
ATOM 2750 C CA . VAL C 1 71 ? 0.19066 18.80281 -5.76183 1.000 31.48227 68 VAL D CA 1
ATOM 2751 C C . VAL C 1 71 ? -0.74299 18.97722 -4.56931 1.000 32.56485 68 VAL D C 1
ATOM 2752 O O . VAL C 1 71 ? -0.55296 19.87338 -3.73830 1.000 23.26866 68 VAL D O 1
ATOM 2756 N N . THR C 1 72 ? -1.76460 18.12039 -4.48520 1.000 26.97894 69 THR D N 1
ATOM 2757 C CA . THR C 1 72 ? -2.74766 18.19358 -3.41266 1.000 29.54854 69 THR D CA 1
ATOM 2758 C C . THR C 1 72 ? -2.47138 17.22505 -2.26982 1.000 39.83592 69 THR D C 1
ATOM 2759 O O . THR C 1 72 ? -2.95881 17.45276 -1.15751 1.000 41.10300 69 THR D O 1
ATOM 2763 N N . LYS C 1 73 ? -1.71709 16.15394 -2.50850 1.000 43.42653 70 LYS D N 1
ATOM 2764 C CA . LYS C 1 73 ? -1.38140 15.22698 -1.43145 1.000 43.91314 70 LYS D CA 1
ATOM 2765 C C . LYS C 1 73 ? 0.00408 14.64840 -1.66913 1.000 40.92037 70 LYS D C 1
ATOM 2766 O O . LYS C 1 73 ? 0.31245 14.21974 -2.78503 1.000 35.13429 70 LYS D O 1
ATOM 2772 N N . TRP C 1 74 ? 0.81714 14.62033 -0.60809 1.000 42.02195 71 TRP D N 1
ATOM 2773 C CA . TRP C 1 74 ? 2.19450 14.12120 -0.64702 1.000 36.65055 71 TRP D CA 1
ATOM 2774 C C . TRP C 1 74 ? 2.41855 13.28010 0.61026 1.000 38.72624 71 TRP D C 1
ATOM 2775 O O . TRP C 1 74 ? 2.78890 13.81214 1.65897 1.000 43.82874 71 TRP D O 1
ATOM 2786 N N . ASP C 1 75 ? 2.19258 11.96714 0.50313 1.000 45.70668 72 ASP D N 1
ATOM 2787 C CA . ASP C 1 75 ? 2.36307 11.03078 1.61517 1.000 43.96487 72 ASP D CA 1
ATOM 2788 C C . ASP C 1 75 ? 3.32041 9.93366 1.17251 1.000 36.32317 72 ASP D C 1
ATOM 2789 O O . ASP C 1 75 ? 2.89371 8.83137 0.80173 1.000 33.31571 72 ASP D O 1
ATOM 2794 N N . PRO C 1 76 ? 4.62662 10.19614 1.19421 1.000 38.78951 73 PRO D N 1
ATOM 2795 C CA . PRO C 1 76 ? 5.58100 9.15813 0.82316 1.000 42.23968 73 PRO D CA 1
ATOM 2796 C C . PRO C 1 76 ? 5.68907 8.11283 1.91865 1.000 43.65601 73 PRO D C 1
ATOM 2797 O O . PRO C 1 76 ? 5.55427 8.43026 3.11380 1.000 46.12524 73 PRO D O 1
ATOM 2801 N N . PRO C 1 77 ? 5.91869 6.84034 1.56107 1.000 40.91235 74 PRO D N 1
ATOM 2802 C CA . PRO C 1 77 ? 6.00163 6.36330 0.17873 1.000 41.15045 74 PRO D CA 1
ATOM 2803 C C . PRO C 1 77 ? 4.69551 5.74299 -0.31478 1.000 40.09245 74 PRO D C 1
ATOM 2804 O O . PRO C 1 77 ? 4.73263 4.68405 -0.94404 1.000 36.39366 74 PRO D O 1
ATOM 2808 N N . HIS C 1 78 ? 3.56401 6.39496 -0.04480 1.000 41.56187 75 HIS D N 1
ATOM 2809 C CA . HIS C 1 78 ? 2.25045 5.80144 -0.26762 1.000 46.37443 75 HIS D CA 1
ATOM 2810 C C . HIS C 1 78 ? 1.45469 6.46294 -1.38417 1.000 42.91036 75 HIS D C 1
ATOM 2811 O O . HIS C 1 78 ? 0.94967 5.76683 -2.27145 1.000 37.84593 75 HIS D O 1
ATOM 2818 N N . GLU C 1 79 ? 1.31211 7.78811 -1.36985 1.000 40.10751 76 GLU D N 1
ATOM 2819 C CA . GLU C 1 79 ? 0.35233 8.43579 -2.25308 1.000 38.85220 76 GLU D CA 1
ATOM 2820 C C . GLU C 1 79 ? 0.84627 9.80341 -2.70178 1.000 36.13530 76 GLU D C 1
ATOM 2821 O O . GLU C 1 79 ? 1.41959 10.56270 -1.91703 1.000 43.05114 76 GLU D O 1
ATOM 2827 N N . VAL C 1 80 ? 0.61573 10.10627 -3.97557 1.000 32.98678 77 VAL D N 1
ATOM 2828 C CA . VAL C 1 80 ? 0.69824 11.46851 -4.48961 1.000 28.86166 77 VAL D CA 1
ATOM 2829 C C . VAL C 1 80 ? -0.58734 11.78423 -5.23907 1.000 30.49368 77 VAL D C 1
ATOM 2830 O O . VAL C 1 80 ? -1.06316 10.97822 -6.04564 1.000 25.92305 77 VAL D O 1
ATOM 2834 N N . ALA C 1 81 ? -1.16394 12.94398 -4.94616 1.000 27.65735 78 ALA D N 1
ATOM 2835 C CA . ALA C 1 81 ? -2.40361 13.37582 -5.57328 1.000 28.25495 78 ALA D CA 1
ATOM 2836 C C . ALA C 1 81 ? -2.20244 14.77010 -6.13668 1.000 25.76951 78 ALA D C 1
ATOM 2837 O O . ALA C 1 81 ? -1.74399 15.67004 -5.42495 1.000 28.77782 78 ALA D O 1
ATOM 2839 N N . MET C 1 82 ? -2.58258 14.93928 -7.39837 1.000 26.17579 79 MET D N 1
ATOM 2840 C CA . MET C 1 82 ? -2.31978 16.12226 -8.19508 1.000 27.24016 79 MET D CA 1
ATOM 2841 C C . MET C 1 82 ? -3.61218 16.58639 -8.84654 1.000 28.31558 79 MET D C 1
ATOM 2842 O O . MET C 1 82 ? -4.39267 15.77282 -9.35232 1.000 24.28091 79 MET D O 1
ATOM 2847 N N . THR C 1 83 ? -3.82631 17.89569 -8.83449 1.000 28.41851 80 THR D N 1
ATOM 2848 C CA . THR C 1 83 ? -4.95106 18.52848 -9.50320 1.000 28.37059 80 THR D CA 1
ATOM 2849 C C . THR C 1 83 ? -4.40654 19.51938 -10.52099 1.000 29.13257 80 THR D C 1
ATOM 2850 O O . THR C 1 83 ? -3.45542 20.25272 -10.23409 1.000 32.90809 80 THR D O 1
ATOM 2854 N N . GLY C 1 84 ? -4.99119 19.52859 -11.71220 1.000 26.67409 81 GLY D N 1
ATOM 2855 C CA . GLY C 1 84 ? -4.54200 20.41319 -12.76765 1.000 28.02697 81 GLY D CA 1
ATOM 2856 C C . GLY C 1 84 ? -5.69575 21.12939 -13.43648 1.000 40.32941 81 GLY D C 1
ATOM 2857 O O . GLY C 1 84 ? -6.81307 20.62015 -13.51484 1.000 35.89275 81 GLY D O 1
ATOM 2858 N N . SER C 1 85 ? -5.40171 22.33053 -13.92920 1.000 40.06668 82 SER D N 1
ATOM 2859 C CA . SER C 1 85 ? -6.35905 23.13261 -14.67598 1.000 37.21764 82 SER D CA 1
ATOM 2860 C C . SER C 1 85 ? -5.72421 23.56808 -15.98815 1.000 35.39182 82 SER D C 1
ATOM 2861 O O . SER C 1 85 ? -4.51980 23.83266 -16.04393 1.000 36.82624 82 SER D O 1
ATOM 2864 N N . GLY C 1 86 ? -6.53506 23.63793 -17.04530 1.000 30.63330 83 GLY D N 1
ATOM 2865 C CA . GLY C 1 86 ? -6.04840 23.98729 -18.36250 1.000 35.82521 83 GLY D CA 1
ATOM 2866 C C . GLY C 1 86 ? -6.91391 25.05062 -19.01674 1.000 35.87259 83 GLY D C 1
ATOM 2867 O O . GLY C 1 86 ? -7.94171 25.46568 -18.47714 1.000 44.42959 83 GLY D O 1
ATOM 2868 N N . LYS C 1 87 ? -6.46403 25.48223 -20.19380 1.000 42.56238 84 LYS D N 1
ATOM 2869 C CA . LYS C 1 87 ? -7.21454 26.45856 -20.97149 1.000 47.76903 84 LYS D CA 1
ATOM 2870 C C . LYS C 1 87 ? -8.59165 25.90892 -21.31964 1.000 47.43251 84 LYS D C 1
ATOM 2871 O O . LYS C 1 87 ? -8.75924 24.71021 -21.56248 1.000 52.87883 84 LYS D O 1
ATOM 2877 N N . GLY C 1 88 ? -9.58327 26.79482 -21.34629 1.000 43.79078 85 GLY D N 1
ATOM 2878 C CA . GLY C 1 88 ? -10.93977 26.35040 -21.58962 1.000 43.05216 85 GLY D CA 1
ATOM 2879 C C . GLY C 1 88 ? -11.56997 25.62075 -20.42898 1.000 45.11255 85 GLY D C 1
ATOM 2880 O O . GLY C 1 88 ? -12.53785 24.88225 -20.62561 1.000 41.17086 85 GLY D O 1
ATOM 2881 N N . GLY C 1 89 ? -11.03559 25.79588 -19.22118 1.000 49.48452 86 GLY D N 1
ATOM 2882 C CA . GLY C 1 89 ? -11.62970 25.20757 -18.03768 1.000 44.12728 86 GLY D CA 1
ATOM 2883 C C . GLY C 1 89 ? -11.48908 23.70883 -17.91484 1.000 43.55090 86 GLY D C 1
ATOM 2884 O O . GLY C 1 89 ? -12.23043 23.09307 -17.14551 1.000 54.44572 86 GLY D O 1
ATOM 2885 N N . THR C 1 90 ? -10.56241 23.09871 -18.65084 1.000 38.08886 87 THR D N 1
ATOM 2886 C CA . THR C 1 90 ? -10.34211 21.66309 -18.53526 1.000 30.82073 87 THR D CA 1
ATOM 2887 C C . THR C 1 90 ? -9.74477 21.33500 -17.17211 1.000 32.37002 87 THR D C 1
ATOM 2888 O O . THR C 1 90 ? -8.74308 21.92855 -16.76310 1.000 34.95762 87 THR D O 1
ATOM 2892 N N . LYS C 1 91 ? -10.36466 20.39372 -16.46581 1.000 33.05489 88 LYS D N 1
ATOM 2893 C CA . LYS C 1 91 ? -9.94291 20.00353 -15.12851 1.000 31.12164 88 LYS D CA 1
ATOM 2894 C C . LYS C 1 91 ? -9.43526 18.56789 -15.13674 1.000 26.02596 88 LYS D C 1
ATOM 2895 O O . LYS C 1 91 ? -10.04036 17.68534 -15.75614 1.000 33.26608 88 LYS D O 1
ATOM 2901 N N . TYR C 1 92 ? -8.32540 18.34261 -14.43721 1.000 29.19163 89 TYR D N 1
ATOM 2902 C CA . TYR C 1 92 ? -7.65696 17.05356 -14.39230 1.000 27.89682 89 TYR D CA 1
ATOM 2903 C C . TYR C 1 92 ? -7.35221 16.68737 -12.94756 1.000 31.16369 89 TYR D C 1
ATOM 2904 O O . TYR C 1 92 ? -7.08223 17.55422 -12.11208 1.000 28.42110 89 TYR D O 1
ATOM 2913 N N . GLY C 1 93 ? -7.36595 15.38914 -12.67417 1.000 35.34705 90 GLY D N 1
ATOM 2914 C CA . GLY C 1 93 ? -6.92541 14.87199 -11.39447 1.000 33.15602 90 GLY D CA 1
ATOM 2915 C C . GLY C 1 93 ? -6.20745 13.54718 -11.54699 1.000 31.80926 90 GLY D C 1
ATOM 2916 O O . GLY C 1 93 ? -6.69704 12.65725 -12.24508 1.000 42.71569 90 GLY D O 1
ATOM 2917 N N . VAL C 1 94 ? -5.04325 13.40523 -10.91799 1.000 32.93057 91 VAL D N 1
ATOM 2918 C CA . VAL C 1 94 ? -4.28114 12.16059 -10.93457 1.000 30.98160 91 VAL D CA 1
ATOM 2919 C C . VAL C 1 94 ? -3.93499 11.78449 -9.50254 1.000 31.22048 91 VAL D C 1
ATOM 2920 O O . VAL C 1 94 ? -3.35972 12.58913 -8.76554 1.000 21.00146 91 VAL D O 1
ATOM 2924 N N . THR C 1 95 ? -4.27550 10.56326 -9.10951 1.000 27.77207 92 THR D N 1
ATOM 2925 C CA . THR C 1 95 ? -3.93576 10.06170 -7.78504 1.000 23.20149 92 THR D CA 1
ATOM 2926 C C . THR C 1 95 ? -3.22795 8.72719 -7.93890 1.000 29.49986 92 THR D C 1
ATOM 2927 O O . THR C 1 95 ? -3.82076 7.76060 -8.43028 1.000 35.82888 92 THR D O 1
ATOM 2931 N N . LEU C 1 96 ? -1.96484 8.67999 -7.52962 1.000 22.52730 93 LEU D N 1
ATOM 2932 C CA . LEU C 1 96 ? -1.15717 7.47191 -7.58685 1.000 27.11918 93 LEU D CA 1
ATOM 2933 C C . LEU C 1 96 ? -0.94342 6.97147 -6.16546 1.000 29.49400 93 LEU D C 1
ATOM 2934 O O . LEU C 1 96 ? -0.47600 7.72470 -5.30153 1.000 32.57052 93 LEU D O 1
ATOM 2939 N N . THR C 1 97 ? -1.29951 5.70988 -5.92800 1.000 26.74281 94 THR D N 1
ATOM 2940 C CA . THR C 1 97 ? -1.20260 5.07676 -4.61976 1.000 33.27099 94 THR D CA 1
ATOM 2941 C C . THR C 1 97 ? -0.36472 3.81154 -4.72322 1.000 31.06586 94 THR D C 1
ATOM 2942 O O . THR C 1 97 ? -0.43394 3.09016 -5.72313 1.000 34.59769 94 THR D O 1
ATOM 2946 N N . VAL C 1 98 ? 0.40901 3.53573 -3.67734 1.000 35.42713 95 VAL D N 1
ATOM 2947 C CA . VAL C 1 98 ? 1.28575 2.37215 -3.62741 1.000 41.91795 95 VAL D CA 1
ATOM 2948 C C . VAL C 1 98 ? 0.99068 1.59830 -2.35048 1.000 39.34027 95 VAL D C 1
ATOM 2949 O O . VAL C 1 98 ? 1.00100 2.17144 -1.25509 1.000 34.32510 95 VAL D O 1
ATOM 2953 N N . ARG C 1 99 ? 0.72307 0.30324 -2.49177 1.000 46.58463 96 ARG D N 1
ATOM 2954 C CA . ARG C 1 99 ? 0.45709 -0.56034 -1.35179 1.000 48.35778 96 ARG D CA 1
ATOM 2955 C C . ARG C 1 99 ? 1.34268 -1.79560 -1.43274 1.000 51.72726 96 ARG D C 1
ATOM 2956 O O . ARG C 1 99 ? 1.64700 -2.26472 -2.52928 1.000 50.16858 96 ARG D O 1
ATOM 2964 N N . PRO C 1 100 ? 1.80783 -2.32010 -0.29691 1.000 47.12920 97 PRO D N 1
ATOM 2965 C CA . PRO C 1 100 ? 2.55718 -3.58723 -0.32734 1.000 42.74999 97 PRO D CA 1
ATOM 2966 C C . PRO C 1 100 ? 1.60207 -4.77458 -0.34998 1.000 48.87620 97 PRO D C 1
ATOM 2967 O O . PRO C 1 100 ? 0.64132 -4.82351 0.42139 1.000 51.55849 97 PRO D O 1
ATOM 2971 N N . THR C 1 101 ? 1.85026 -5.72573 -1.25630 1.000 58.06220 98 THR D N 1
ATOM 2972 C CA . THR C 1 101 ? 0.99334 -6.89615 -1.40771 1.000 54.18457 98 THR D CA 1
ATOM 2973 C C . THR C 1 101 ? 1.84821 -8.13941 -1.61762 1.000 62.25269 98 THR D C 1
ATOM 2974 O O . THR C 1 101 ? 3.04774 -8.06310 -1.90420 1.000 62.79652 98 THR D O 1
ATOM 2978 N N . LYS C 1 102 ? 1.20104 -9.29656 -1.48801 1.000 68.96559 99 LYS D N 1
ATOM 2979 C CA . LYS C 1 102 ? 1.86197 -10.57049 -1.73703 1.000 67.54862 99 LYS D CA 1
ATOM 2980 C C . LYS C 1 102 ? 2.37730 -10.61898 -3.16847 1.000 56.86685 99 LYS D C 1
ATOM 2981 O O . LYS C 1 102 ? 1.59950 -10.52395 -4.12356 1.000 55.78870 99 LYS D O 1
ATOM 2987 N N . GLY C 1 103 ? 3.69406 -10.75181 -3.31186 1.000 52.45054 100 GLY D N 1
ATOM 2988 C CA . GLY C 1 103 ? 4.33942 -10.77884 -4.60464 1.000 59.71132 100 GLY D CA 1
ATOM 2989 C C . GLY C 1 103 ? 4.95355 -9.46441 -5.03507 1.000 52.48055 100 GLY D C 1
ATOM 2990 O O . GLY C 1 103 ? 5.73796 -9.45109 -5.99296 1.000 43.85016 100 GLY D O 1
ATOM 2991 N N . GLY C 1 104 ? 4.62636 -8.36436 -4.36236 1.000 48.29011 101 GLY D N 1
ATOM 2992 C CA . GLY C 1 104 ? 5.15494 -7.07599 -4.75987 1.000 42.72405 101 GLY D CA 1
ATOM 2993 C C . GLY C 1 104 ? 4.31212 -5.91281 -4.28434 1.000 45.83987 101 GLY D C 1
ATOM 2994 O O . GLY C 1 104 ? 4.11103 -5.73135 -3.07937 1.000 39.86855 101 GLY D O 1
ATOM 2995 N N . SER C 1 105 ? 3.79539 -5.11827 -5.21558 1.000 44.80599 102 SER D N 1
ATOM 2996 C CA . SER C 1 105 ? 3.04688 -3.92870 -4.85119 1.000 39.95638 102 SER D CA 1
ATOM 2997 C C . SER C 1 105 ? 1.73773 -3.87578 -5.61956 1.000 43.93817 102 SER D C 1
ATOM 2998 O O . SER C 1 105 ? 1.54731 -4.56199 -6.62227 1.000 35.23163 102 SER D O 1
ATOM 3001 N N . ALA C 1 106 ? 0.82745 -3.06155 -5.10759 1.000 47.84131 103 ALA D N 1
ATOM 3002 C CA . ALA C 1 106 ? -0.39968 -2.69100 -5.79105 1.000 42.67273 103 ALA D CA 1
ATOM 3003 C C . ALA C 1 106 ? -0.29059 -1.21658 -6.13708 1.000 38.07247 103 ALA D C 1
ATOM 3004 O O . ALA C 1 106 ? -0.17857 -0.37063 -5.23891 1.000 38.84047 103 ALA D O 1
ATOM 3006 N N . LEU C 1 107 ? -0.26726 -0.92476 -7.43258 1.000 33.05295 104 LEU D N 1
ATOM 3007 C CA . LEU C 1 107 ? -0.25101 0.43702 -7.93931 1.000 38.73041 104 LEU D CA 1
ATOM 3008 C C . LEU C 1 107 ? -1.67640 0.81700 -8.31155 1.000 38.14676 104 LEU D C 1
ATOM 3009 O O . LEU C 1 107 ? -2.30337 0.15428 -9.14739 1.000 30.97510 104 LEU D O 1
ATOM 3014 N N . GLY C 1 108 ? -2.19033 1.86349 -7.67358 1.000 34.35203 105 GLY D N 1
ATOM 3015 C CA . GLY C 1 108 ? -3.50908 2.38839 -7.96579 1.000 36.41977 105 GLY D CA 1
ATOM 3016 C C . GLY C 1 108 ? -3.39145 3.72763 -8.67387 1.000 37.10218 105 GLY D C 1
ATOM 3017 O O . GLY C 1 108 ? -2.68949 4.62682 -8.20889 1.000 34.05045 105 GLY D O 1
ATOM 3018 N N . LEU C 1 109 ? -4.07597 3.83435 -9.80650 1.000 35.84562 106 LEU D N 1
ATOM 3019 C CA . LEU C 1 109 ? -4.12904 5.06560 -10.58158 1.000 27.52387 106 LEU D CA 1
ATOM 3020 C C . LEU C 1 109 ? -5.58274 5.50153 -10.67979 1.000 32.63458 106 LEU D C 1
ATOM 3021 O O . LEU C 1 109 ? -6.42788 4.74272 -11.16921 1.000 33.71712 106 LEU D O 1
ATOM 3026 N N . ARG C 1 110 ? -5.87482 6.70366 -10.18683 1.000 26.06560 107 ARG D N 1
ATOM 3027 C CA . ARG C 1 110 ? -7.18817 7.32150 -10.32325 1.000 29.83858 107 ARG D CA 1
ATOM 3028 C C . ARG C 1 110 ? -7.05271 8.55030 -11.20954 1.000 27.23827 107 ARG D C 1
ATOM 3029 O O . ARG C 1 110 ? -6.26502 9.45318 -10.90705 1.000 26.31088 107 ARG D O 1
ATOM 3037 N N . LEU C 1 111 ? -7.82062 8.58491 -12.29367 1.000 24.22442 108 LEU D N 1
ATOM 3038 C CA . LEU C 1 111 ? -7.77117 9.67634 -13.25334 1.000 28.06979 108 LEU D CA 1
ATOM 3039 C C . LEU C 1 111 ? -9.14970 10.31100 -13.35772 1.000 31.61786 108 LEU D C 1
ATOM 3040 O O . LEU C 1 111 ? -10.15662 9.60629 -13.50033 1.000 34.65786 108 LEU D O 1
ATOM 3045 N N . GLU C 1 112 ? -9.18819 11.63877 -13.28038 1.000 22.19988 109 GLU D N 1
ATOM 3046 C CA . GLU C 1 112 ? -10.42592 12.40338 -13.35898 1.000 34.01720 109 GLU D CA 1
ATOM 3047 C C . GLU C 1 112 ? -10.28257 13.44478 -14.45606 1.000 35.55140 109 GLU D C 1
ATOM 3048 O O . GLU C 1 112 ? -9.36294 14.26663 -14.41354 1.000 30.83504 109 GLU D O 1
ATOM 3054 N N . LEU C 1 113 ? -11.18661 13.41060 -15.43040 1.000 31.23796 110 LEU D N 1
ATOM 3055 C CA . LEU C 1 113 ? -11.18137 14.35347 -16.54120 1.000 30.93569 110 LEU D CA 1
ATOM 3056 C C . LEU C 1 113 ? -12.51825 15.07598 -16.59490 1.000 29.51355 110 LEU D C 1
ATOM 3057 O O . LEU C 1 113 ? -13.57399 14.44094 -16.50642 1.000 30.93593 110 LEU D O 1
ATOM 3062 N N . GLY C 1 114 ? -12.47640 16.39092 -16.74693 1.000 28.52794 111 GLY D N 1
ATOM 3063 C CA . GLY C 1 114 ? -13.70902 17.13596 -16.85023 1.000 24.56668 111 GLY D CA 1
ATOM 3064 C C . GLY C 1 114 ? -13.48906 18.54885 -17.33039 1.000 27.49276 111 GLY D C 1
ATOM 3065 O O . GLY C 1 114 ? -12.41900 18.89662 -17.83236 1.000 26.41133 111 GLY D O 1
ATOM 3066 N N . GLY C 1 115 ? -14.52105 19.35912 -17.15588 1.000 25.28805 112 GLY D N 1
ATOM 3067 C CA . GLY C 1 115 ? -14.55430 20.71341 -17.66408 1.000 29.96578 112 GLY D CA 1
ATOM 3068 C C . GLY C 1 115 ? -15.48954 20.84132 -18.85428 1.000 33.03923 112 GLY D C 1
ATOM 3069 O O . GLY C 1 115 ? -16.00046 19.86224 -19.40070 1.000 27.40678 112 GLY D O 1
ATOM 3070 N N . ARG C 1 116 ? -15.71137 22.09523 -19.25161 1.000 31.10394 113 ARG D N 1
ATOM 3071 C CA . ARG C 1 116 ? -16.58007 22.34039 -20.39649 1.000 36.80952 113 ARG D CA 1
ATOM 3072 C C . ARG C 1 116 ? -15.91624 21.92249 -21.70223 1.000 34.99334 113 ARG D C 1
ATOM 3073 O O . ARG C 1 116 ? -16.61078 21.54745 -22.65085 1.000 33.08614 113 ARG D O 1
ATOM 3081 N N . ALA C 1 117 ? -14.58255 21.94858 -21.76179 1.000 28.68054 114 ALA D N 1
ATOM 3082 C CA . ALA C 1 117 ? -13.89003 21.50498 -22.96742 1.000 30.89451 114 ALA D CA 1
ATOM 3083 C C . ALA C 1 117 ? -14.13929 20.03035 -23.25506 1.000 30.06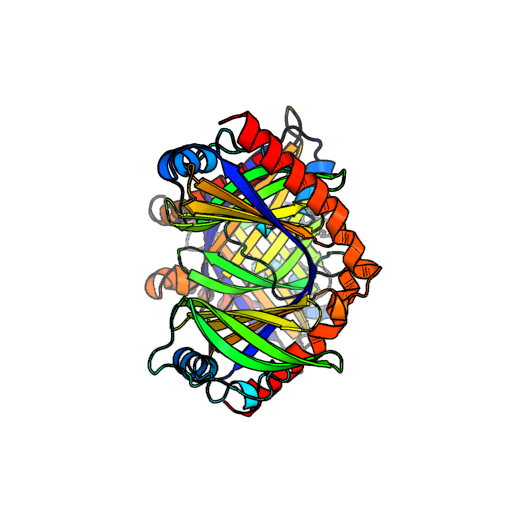686 114 ALA D C 1
ATOM 3084 O O . ALA C 1 117 ? -14.09215 19.60904 -24.41602 1.000 22.66298 114 ALA D O 1
ATOM 3086 N N . LEU C 1 118 ? -14.40466 19.23151 -22.22141 1.000 29.22207 115 LEU D N 1
ATOM 3087 C CA . LEU C 1 118 ? -14.56411 17.79424 -22.39441 1.000 30.48368 115 LEU D CA 1
ATOM 3088 C C . LEU C 1 118 ? -16.01656 17.33492 -22.37977 1.000 32.79321 115 LEU D C 1
ATOM 3089 O O . LEU C 1 118 ? -16.31761 16.27045 -22.93210 1.000 22.64033 115 LEU D O 1
ATOM 3094 N N . PHE C 1 119 ? -16.92079 18.10441 -21.77542 1.000 36.54276 116 PHE D N 1
ATOM 3095 C CA . PHE C 1 119 ? -18.31561 17.70734 -21.66990 1.000 31.22293 116 PHE D CA 1
ATOM 3096 C C . PHE C 1 119 ? -19.27760 18.64593 -22.38241 1.000 27.12860 116 PHE D C 1
ATOM 3097 O O . PHE C 1 119 ? -20.48567 18.38585 -22.37157 1.000 32.81490 116 PHE D O 1
ATOM 3105 N N . GLY C 1 120 ? -18.79193 19.71883 -23.00078 1.000 22.23344 117 GLY D N 1
ATOM 3106 C CA . GLY C 1 120 ? -19.64990 20.65115 -23.68846 1.000 22.74784 117 GLY D CA 1
ATOM 3107 C C . GLY C 1 120 ? -20.52328 21.45430 -22.74609 1.000 24.86289 117 GLY D C 1
ATOM 3108 O O . GLY C 1 120 ? -20.72973 21.09305 -21.58080 1.000 24.62934 117 GLY D O 1
ATOM 3109 N N . PRO C 1 121 ? -21.07092 22.56470 -23.24768 1.000 29.17800 118 PRO D N 1
ATOM 3110 C CA . PRO C 1 121 ? -21.93752 23.39465 -22.39582 1.000 27.10693 118 PRO D CA 1
ATOM 3111 C C . PRO C 1 121 ? -23.27732 22.75052 -22.09487 1.000 26.72939 118 PRO D C 1
ATOM 3112 O O . PRO C 1 121 ? -23.87454 23.05412 -21.05556 1.000 37.87965 118 PRO D O 1
ATOM 3116 N N . LEU C 1 122 ? -23.76810 21.87129 -22.97037 1.000 27.86607 119 LEU D N 1
ATOM 3117 C CA . LEU C 1 122 ? -25.02850 21.18306 -22.71664 1.000 25.97350 119 LEU D CA 1
ATOM 3118 C C . LEU C 1 122 ? -24.82453 19.94563 -21.85095 1.000 29.47063 119 LEU D C 1
ATOM 3119 O O . LEU C 1 122 ? -25.64570 19.65565 -20.97422 1.000 35.40434 119 LEU D O 1
ATOM 3124 N N . GLY C 1 123 ? -23.74493 19.19986 -22.08611 1.000 29.98241 120 GLY D N 1
ATOM 3125 C CA . GLY C 1 123 ? -23.45416 18.05869 -21.23499 1.000 37.12039 120 GLY D CA 1
ATOM 3126 C C . GLY C 1 123 ? -23.10698 18.46935 -19.81710 1.000 36.43575 120 GLY D C 1
ATOM 3127 O O . GLY C 1 123 ? -23.49479 17.79960 -18.85529 1.000 38.10748 120 GLY D O 1
ATOM 3128 N N . SER C 1 124 ? -22.38036 19.58168 -19.66582 1.000 39.13280 121 SER D N 1
ATOM 3129 C CA . SER C 1 124 ? -22.05694 20.10595 -18.34487 1.000 33.67338 121 SER D CA 1
ATOM 3130 C C . SER C 1 124 ? -23.26101 20.70569 -17.63183 1.000 32.33631 121 SER D C 1
ATOM 3131 O O . SER C 1 124 ? -23.14372 21.06753 -16.45551 1.000 34.09915 121 SER D O 1
ATOM 3134 N N . ALA C 1 125 ? -24.40385 20.82852 -18.31029 1.000 29.65506 122 ALA D N 1
ATOM 3135 C CA . ALA C 1 125 ? -25.58821 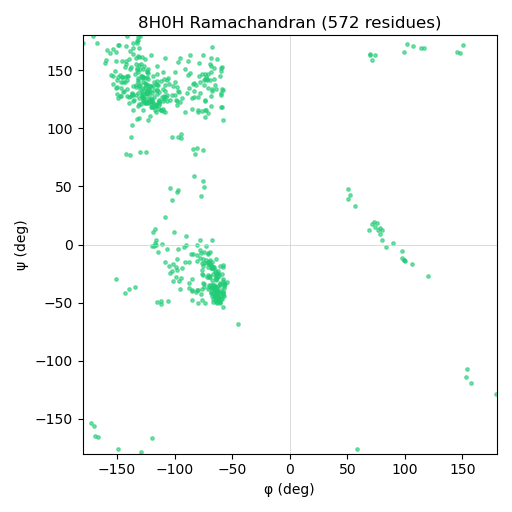21.39779 -17.68135 1.000 30.11035 122 ALA D CA 1
ATOM 3136 C C . ALA C 1 125 ? -26.19786 20.46306 -16.64643 1.000 30.35944 122 ALA D C 1
ATOM 3137 O O . ALA C 1 125 ? -27.01597 20.90743 -15.83442 1.000 31.93620 122 ALA D O 1
ATOM 3139 N N . ALA C 1 126 ? -25.81724 19.18315 -16.65451 1.000 29.44805 123 ALA D N 1
ATOM 3140 C CA . ALA C 1 126 ? -26.31333 18.24749 -15.65378 1.000 24.36200 123 ALA D CA 1
ATOM 3141 C C . ALA C 1 126 ? -25.94131 18.66452 -14.23738 1.000 29.75421 123 ALA D C 1
ATOM 3142 O O . ALA C 1 126 ? -26.56779 18.19787 -13.28030 1.000 28.51090 123 ALA D O 1
ATOM 3144 N N . ALA C 1 127 ? -24.94549 19.53736 -14.08296 1.000 37.19414 124 ALA D N 1
ATOM 3145 C CA . ALA C 1 127 ? -24.45442 19.93026 -12.76992 1.000 31.08650 124 ALA D CA 1
ATOM 3146 C C . ALA C 1 127 ? -25.31090 20.99319 -12.09737 1.000 33.26767 124 ALA D C 1
ATOM 3147 O O . ALA C 1 127 ? -25.08424 21.29051 -10.92119 1.000 34.58413 124 ALA D O 1
ATOM 3149 N N . ARG C 1 128 ? -26.27742 21.57497 -12.79892 1.000 43.07918 125 ARG D N 1
ATOM 3150 C CA . ARG C 1 128 ? -27.11298 22.60625 -12.19922 1.000 35.27566 125 ARG D CA 1
ATOM 3151 C C . ARG C 1 128 ? -28.18990 22.03483 -11.28580 1.000 32.06449 125 ARG D C 1
ATOM 3152 O O . ARG C 1 128 ? -28.90704 22.80823 -10.64102 1.000 44.08611 125 ARG D O 1
ATOM 3160 N N . ALA C 1 129 ? -28.30937 20.70845 -11.20862 1.000 25.68869 126 ALA D N 1
ATOM 3161 C CA . ALA C 1 129 ? -29.24670 20.06343 -10.30052 1.000 26.07261 126 ALA D CA 1
ATOM 3162 C C . ALA C 1 129 ? -28.72358 19.97291 -8.87217 1.000 35.65274 126 ALA D C 1
ATOM 3163 O O . ALA C 1 129 ? -29.50879 19.68988 -7.95960 1.000 43.11058 126 ALA D O 1
ATOM 3165 N N . VAL C 1 130 ? -27.42542 20.20451 -8.65856 1.000 24.67563 127 VAL D N 1
ATOM 3166 C CA . VAL C 1 130 ? -26.83866 20.20485 -7.32024 1.000 27.60894 127 VAL D CA 1
ATOM 3167 C C . VAL C 1 130 ? -26.69469 21.61423 -6.76023 1.000 28.44682 127 VAL D C 1
ATOM 3168 O O . VAL C 1 130 ? -26.43710 21.77347 -5.54857 1.000 28.22589 127 VAL D O 1
ATOM 3172 N N . LYS C 1 131 ? -26.85667 22.63954 -7.60283 1.000 29.01668 128 LYS D N 1
ATOM 3173 C CA . LYS C 1 131 ? -26.74358 24.01822 -7.14378 1.000 32.91769 128 LYS D CA 1
ATOM 3174 C C . LYS C 1 131 ? -27.78427 24.33598 -6.07790 1.000 33.92241 128 LYS D C 1
ATOM 3175 O O . LYS C 1 131 ? -27.51971 25.11803 -5.15960 1.000 41.93797 128 LYS D O 1
ATOM 3181 N N . GLY C 1 132 ? -28.97592 23.74584 -6.18477 1.000 30.14827 129 GLY D N 1
ATOM 3182 C CA . GLY C 1 132 ? -29.99392 23.98480 -5.17466 1.000 29.35961 129 GLY D CA 1
ATOM 3183 C C . GLY C 1 132 ? -29.55155 23.53585 -3.79625 1.000 35.27320 129 GLY D C 1
ATOM 3184 O O . GLY C 1 132 ? -29.64008 24.29174 -2.82280 1.000 37.84304 129 GLY D O 1
ATOM 3185 N N . ASP C 1 133 ? -29.06213 22.29616 -3.69875 1.000 35.02413 130 ASP D N 1
ATOM 3186 C CA . ASP C 1 133 ? -28.56364 21.78580 -2.42583 1.000 32.25508 130 ASP D CA 1
ATOM 3187 C C . ASP C 1 133 ? -27.42924 22.65134 -1.89719 1.000 27.63197 130 ASP D C 1
ATOM 3188 O O . ASP C 1 133 ? -27.42068 23.03067 -0.71928 1.000 28.63256 130 ASP D O 1
ATOM 3193 N N . VAL C 1 134 ? -26.46438 22.98282 -2.76131 1.000 29.38143 131 VAL D N 1
ATOM 3194 C CA . VAL C 1 134 ? -25.29439 23.73704 -2.30750 1.000 26.67507 131 VAL D CA 1
ATOM 3195 C C . VAL C 1 134 ? -25.70627 25.11574 -1.79433 1.000 29.94978 131 VAL D C 1
ATOM 3196 O O . VAL C 1 134 ? -25.28769 25.54920 -0.70984 1.000 32.21393 131 VAL D O 1
ATOM 3200 N N . GLU C 1 135 ? -26.53898 25.82345 -2.56273 1.000 28.59781 132 GLU D N 1
ATOM 3201 C CA . GLU C 1 135 ? -26.94054 27.17087 -2.17861 1.000 29.84609 132 GLU D CA 1
ATOM 3202 C C . GLU C 1 135 ? -27.78580 27.16010 -0.91381 1.000 30.99952 132 GLU D C 1
ATOM 3203 O O . GLU C 1 135 ? -27.60734 28.01637 -0.03944 1.000 26.29232 132 GLU D O 1
ATOM 3209 N N . LYS C 1 136 ? -28.71108 26.20293 -0.79261 1.000 35.07387 133 LYS D N 1
ATOM 3210 C CA . LYS C 1 136 ? -29.52690 26.13923 0.41383 1.000 32.42832 133 LYS D CA 1
ATOM 3211 C C . LYS C 1 136 ? -28.67395 25.82419 1.63463 1.000 33.56886 133 LYS D C 1
ATOM 3212 O O . LYS C 1 136 ? -28.89142 26.39158 2.71309 1.000 31.05889 133 LYS D O 1
ATOM 3218 N N . SER C 1 137 ? -27.68616 24.93651 1.48173 1.000 29.10841 134 SER D N 1
ATOM 3219 C CA . SER C 1 137 ? -26.81645 24.60861 2.60440 1.000 22.30865 134 SER D CA 1
ATOM 3220 C C . SER C 1 137 ? -25.99663 25.81642 3.03499 1.000 24.81393 134 SER D C 1
ATOM 3221 O O . SER C 1 137 ? -25.85251 26.08305 4.23368 1.000 27.89408 134 SER D O 1
ATOM 3224 N N . LEU C 1 138 ? -25.45901 26.56750 2.07200 1.000 27.61715 135 LEU D N 1
ATOM 3225 C CA . LEU C 1 138 ? -24.68400 27.75305 2.42658 1.000 25.85743 135 LEU D CA 1
ATOM 3226 C C . LEU C 1 138 ? -25.56414 28.82225 3.06610 1.000 29.65318 135 LEU D C 1
ATOM 3227 O O . LEU C 1 138 ? -25.13481 29.51079 4.00187 1.000 28.77542 135 LEU D O 1
ATOM 3232 N N . LYS C 1 139 ? -26.79851 28.97551 2.57706 1.000 28.25515 136 LYS D N 1
ATOM 3233 C CA . LYS C 1 139 ? -27.71818 29.93960 3.17248 1.000 29.81507 136 LYS D CA 1
ATOM 3234 C C . LYS C 1 139 ? -28.04760 29.56242 4.61275 1.000 32.02792 136 LYS D C 1
ATOM 3235 O O . LYS C 1 139 ? -28.05259 30.42242 5.50574 1.000 30.65593 136 LYS D O 1
ATOM 3241 N N . GLN C 1 140 ? -28.31408 28.27454 4.85781 1.000 29.85524 137 GLN D N 1
ATOM 3242 C CA . GLN C 1 140 ? -28.57347 27.81232 6.21771 1.000 29.10532 137 GLN D CA 1
ATOM 3243 C C . GLN C 1 140 ? -27.35612 28.01626 7.11119 1.000 30.74679 137 GLN D C 1
ATOM 3244 O O . GLN C 1 140 ? -27.49295 28.38020 8.28525 1.000 25.17243 137 GLN D O 1
ATOM 3250 N N . PHE C 1 141 ? -26.15488 27.78487 6.57551 1.000 30.29386 138 PHE D N 1
ATOM 3251 C CA . PHE C 1 141 ? -24.94698 28.02226 7.35898 1.000 30.28721 138 PHE D CA 1
ATOM 3252 C C . PHE C 1 141 ? -24.83837 29.48691 7.75640 1.000 29.88185 138 PHE D C 1
ATOM 3253 O O . PHE C 1 141 ? -24.57225 29.80771 8.91979 1.000 32.22356 138 PHE D O 1
ATOM 3261 N N . ALA C 1 142 ? -25.01778 30.39246 6.79112 1.000 33.91291 139 ALA D N 1
ATOM 3262 C CA . ALA C 1 142 ? -24.95735 31.81673 7.10325 1.000 29.13196 139 ALA D CA 1
ATOM 3263 C C . ALA C 1 142 ? -25.98586 32.18514 8.16476 1.000 32.64096 139 ALA D C 1
ATOM 3264 O O . ALA C 1 142 ? -25.68032 32.92974 9.10489 1.000 28.62004 139 ALA D O 1
ATOM 3266 N N . GLU C 1 143 ? -27.20552 31.65162 8.04559 1.000 25.81969 140 GLU D N 1
ATOM 3267 C CA . GLU C 1 143 ? -28.23014 31.91681 9.04903 1.000 28.63724 140 GLU D CA 1
ATOM 3268 C C . GLU C 1 143 ? -27.90787 31.27893 10.39677 1.000 27.39218 140 GLU D C 1
ATOM 3269 O O . GLU C 1 143 ? -28.44704 31.71314 11.42022 1.000 22.36542 140 GLU D O 1
ATOM 3275 N N . LEU C 1 144 ? -27.03378 30.27492 10.42188 1.000 29.82225 141 LEU D N 1
ATOM 3276 C CA . LEU C 1 144 ? -26.68529 29.56688 11.64753 1.000 22.69391 141 LEU D CA 1
ATOM 3277 C C . LEU C 1 144 ? -25.57916 30.26568 12.43429 1.000 32.12899 141 LEU D C 1
ATOM 3278 O O . LEU C 1 144 ? -25.64233 30.32476 13.66650 1.000 31.18072 141 LEU D O 1
ATOM 3283 N N . TYR C 1 145 ? -24.56722 30.79996 11.75472 1.000 30.09670 142 TYR D N 1
ATOM 3284 C CA . TYR C 1 145 ? -23.41133 31.37918 12.43875 1.000 31.88386 142 TYR D CA 1
ATOM 3285 C C . TYR C 1 145 ? -23.06322 32.78070 11.93086 1.000 30.34579 142 TYR D C 1
ATOM 3286 O O . TYR C 1 145 ? -23.94382 33.60229 11.67365 1.000 32.34952 142 TYR D O 1
ATOM 3295 N N . SER D 1 1 ? -26.81189 7.32033 24.05732 1.000 24.48516 -2 SER B N 1
ATOM 3296 C CA . SER D 1 1 ? -26.80494 8.13386 22.84663 1.000 29.30388 -2 SER B CA 1
ATOM 3297 C C . SER D 1 1 ? -27.16982 9.58905 23.14794 1.000 30.32644 -2 SER B C 1
ATOM 3298 O O . SER D 1 1 ? -26.47608 10.50776 22.71487 1.000 44.40101 -2 SER B O 1
ATOM 3301 N N . HIS D 1 2 ? -28.25627 9.80253 23.88876 1.000 22.03325 -1 HIS B N 1
ATOM 3302 C CA . HIS D 1 2 ? -28.70861 11.15553 24.17777 1.000 20.00093 -1 HIS B CA 1
ATOM 3303 C C . HIS D 1 2 ? -29.32340 11.20486 25.56923 1.000 31.20317 -1 HIS B C 1
ATOM 3304 O O . HIS D 1 2 ? -29.75505 10.18849 26.11939 1.000 28.00893 -1 HIS B O 1
ATOM 3311 N N . MET D 1 3 ? -29.35179 12.41083 26.13421 1.000 41.09887 0 MET B N 1
ATOM 3312 C CA . MET D 1 3 ? -29.94638 12.66768 27.43978 1.000 35.95274 0 MET B CA 1
ATOM 3313 C C . MET D 1 3 ? -30.96834 13.78540 27.29566 1.000 34.19324 0 MET B C 1
ATOM 3314 O O . MET D 1 3 ? -30.68958 14.79988 26.64871 1.000 29.85707 0 MET B O 1
ATOM 3319 N N . MET D 1 4 ? -32.14621 13.60282 27.89326 1.000 25.43010 1 MET B N 1
ATOM 3320 C CA . MET D 1 4 ? -33.26044 14.51329 27.67139 1.000 26.95252 1 MET B CA 1
ATOM 3321 C C . MET D 1 4 ? -33.99254 14.78818 28.97801 1.000 30.98667 1 MET B C 1
ATOM 3322 O O . MET D 1 4 ? -34.02789 13.94953 29.88197 1.000 33.26161 1 MET B O 1
ATOM 3327 N N . ALA D 1 5 ? -34.57959 15.97883 29.06340 1.000 28.17145 2 ALA B N 1
ATOM 3328 C CA . ALA D 1 5 ? -35.52833 16.33417 30.10891 1.000 25.10461 2 ALA B CA 1
ATOM 3329 C C . ALA D 1 5 ? -36.80757 16.81300 29.43685 1.000 32.21429 2 ALA B C 1
ATOM 3330 O O . ALA D 1 5 ? -36.75711 17.64793 28.52743 1.000 22.70224 2 ALA B O 1
ATOM 3332 N N . SER D 1 6 ? -37.94620 16.27922 29.87525 1.000 30.19250 3 SER B N 1
ATOM 3333 C CA . SER D 1 6 ? -39.23532 16.52606 29.24219 1.000 20.90418 3 SER B CA 1
ATOM 3334 C C . SER D 1 6 ? -40.21305 17.08421 30.26540 1.000 26.98313 3 SER B C 1
ATOM 3335 O O . SER D 1 6 ? -40.36373 16.52226 31.35439 1.000 30.85557 3 SER B O 1
ATOM 3338 N N . VAL D 1 7 ? -40.87728 18.18495 29.91670 1.000 22.65095 4 VAL B N 1
ATOM 3339 C CA . VAL D 1 7 ? -41.89297 18.77983 30.77931 1.000 18.52355 4 VAL B CA 1
ATOM 3340 C C . VAL D 1 7 ? -43.08366 19.16243 29.91273 1.000 29.78714 4 VAL B C 1
ATOM 3341 O O . VAL D 1 7 ? -42.93461 19.91857 28.94645 1.000 30.03931 4 VAL B O 1
ATOM 3345 N N . GLU D 1 8 ? -44.25941 18.63738 30.24882 1.000 30.95642 5 GLU B N 1
ATOM 3346 C CA . GLU D 1 8 ? -45.48117 18.89142 29.49872 1.000 26.06935 5 GLU B CA 1
ATOM 3347 C C . GLU D 1 8 ? -46.51123 19.49188 30.43978 1.000 31.95931 5 GLU B C 1
ATOM 3348 O O . GLU D 1 8 ? -46.84109 18.89074 31.46679 1.000 34.14077 5 GLU B O 1
ATOM 3354 N N . LEU D 1 9 ? -47.01341 20.67334 30.09370 1.000 32.46395 6 LEU B N 1
ATOM 3355 C CA . LEU D 1 9 ? -48.02182 21.33961 30.90350 1.000 30.12647 6 LEU B CA 1
ATOM 3356 C C . LEU D 1 9 ? -49.10555 21.89269 29.99121 1.000 28.97192 6 LEU B C 1
ATOM 3357 O O . LEU D 1 9 ? -48.99724 21.84783 28.76372 1.000 35.50736 6 LEU B O 1
ATOM 3362 N N . SER D 1 10 ? -50.16661 22.41256 30.60422 1.000 32.79606 7 SER B N 1
ATOM 3363 C CA . SER D 1 10 ? -51.30228 22.93328 29.85875 1.000 31.69415 7 SER B CA 1
ATOM 3364 C C . SER D 1 10 ? -51.83882 24.18042 30.54514 1.000 28.41196 7 SER B C 1
ATOM 3365 O O . SER D 1 10 ? -51.62587 24.40146 31.73930 1.000 27.20394 7 SER B O 1
ATOM 3368 N N . ALA D 1 11 ? -52.53728 25.00140 29.76505 1.000 31.17806 8 ALA B N 1
ATOM 3369 C CA . ALA D 1 11 ? -53.12254 26.23052 30.28191 1.000 31.96687 8 ALA B CA 1
ATOM 3370 C C . ALA D 1 11 ? -54.43910 26.50860 29.57241 1.000 29.71321 8 ALA B C 1
ATOM 3371 O O . ALA D 1 11 ? -54.57901 26.23675 28.37748 1.000 29.45436 8 ALA B O 1
ATOM 3373 N N . ASP D 1 12 ? -55.39676 27.05691 30.31627 1.000 31.78885 9 ASP B N 1
ATOM 3374 C CA . ASP D 1 12 ? -56.70213 27.40888 29.77301 1.000 26.69409 9 ASP B CA 1
ATOM 3375 C C . ASP D 1 12 ? -56.65457 28.79186 29.13522 1.000 26.68952 9 ASP B C 1
ATOM 3376 O O . ASP D 1 12 ? -56.25581 29.76670 29.77893 1.000 31.41255 9 ASP B O 1
ATOM 3381 N N . VAL D 1 13 ? -57.06758 28.87255 27.87594 1.000 35.75271 10 VAL B N 1
ATOM 3382 C CA . VAL D 1 13 ? -57.19730 30.12727 27.14945 1.000 38.48655 10 VAL B CA 1
ATOM 3383 C C . VAL D 1 13 ? -58.67282 30.30512 26.80663 1.000 32.28134 10 VAL B C 1
ATOM 3384 O O . VAL D 1 13 ? -59.24860 29.47100 26.09974 1.000 30.16258 10 VAL B O 1
ATOM 3388 N N . PRO D 1 14 ? -59.32949 31.37340 27.27731 1.000 35.61569 11 PRO B N 1
ATOM 3389 C CA . PRO D 1 14 ? -60.78023 31.50552 27.07399 1.000 32.70201 11 PRO B CA 1
ATOM 3390 C C . PRO D 1 14 ? -61.18086 31.93184 25.66937 1.000 30.02201 11 PRO B C 1
ATOM 3391 O O . PRO D 1 14 ? -62.07853 32.76401 25.50649 1.000 30.78651 11 PRO B O 1
ATOM 3395 N N . ILE D 1 15 ? -60.53439 31.36822 24.64891 1.000 33.66793 12 ILE B N 1
ATOM 3396 C CA . ILE D 1 15 ? -60.88383 31.62576 23.25939 1.000 28.95855 12 ILE B CA 1
ATOM 3397 C C . ILE D 1 15 ? -61.14193 30.29107 22.57404 1.000 32.18596 12 ILE B C 1
ATOM 3398 O O . ILE D 1 15 ? -60.70426 29.23513 23.03497 1.000 38.61785 12 ILE B O 1
ATOM 3403 N N . SER D 1 16 ? -61.86931 30.35047 21.45963 1.000 35.04093 13 SER B N 1
ATOM 3404 C CA . SER D 1 16 ? -62.23491 29.13649 20.74687 1.000 27.03384 13 SER B CA 1
ATOM 3405 C C . SER D 1 16 ? -60.97798 28.38633 20.30023 1.000 34.97154 13 SER B C 1
ATOM 3406 O O . SER D 1 16 ? -59.91957 28.99310 20.10106 1.000 30.44417 13 SER B O 1
ATOM 3409 N N . PRO D 1 17 ? -61.05700 27.05770 20.17212 1.000 29.15676 14 PRO B N 1
ATOM 3410 C CA . PRO D 1 17 ? -59.86490 26.29183 19.77179 1.000 27.90889 14 PRO B CA 1
ATOM 3411 C C . PRO D 1 17 ? -59.26306 26.74677 18.45444 1.000 30.25125 14 PRO B C 1
ATOM 3412 O O . PRO D 1 17 ? -58.03411 26.70564 18.29566 1.000 31.09989 14 PRO B O 1
ATOM 3416 N N . GLN D 1 18 ? -60.09117 27.18616 17.50417 1.000 23.42041 15 GLN B N 1
ATOM 3417 C CA . GLN D 1 18 ? -59.55704 27.66658 16.23508 1.000 32.34566 15 GLN B CA 1
ATOM 3418 C C . GLN D 1 18 ? -58.74376 28.93946 16.42730 1.000 29.22548 15 GLN B C 1
ATOM 3419 O O . GLN D 1 18 ? -57.70562 29.11922 15.78287 1.000 29.21170 15 GLN B O 1
ATOM 3425 N N . ASP D 1 19 ? -59.19695 29.83190 17.31127 1.000 26.04640 16 ASP B N 1
ATOM 3426 C CA . ASP D 1 19 ? -58.43515 31.04427 17.59745 1.000 29.72527 16 ASP B CA 1
ATOM 3427 C C . ASP D 1 19 ? -57.09466 30.70940 18.24659 1.000 30.39915 16 ASP B C 1
ATOM 3428 O O . ASP D 1 19 ? -56.05610 31.27537 17.87823 1.000 27.38752 16 ASP B O 1
ATOM 3433 N N . THR D 1 20 ? -57.10000 29.78292 19.21222 1.000 32.73633 17 THR B N 1
ATOM 3434 C CA . THR D 1 20 ? -55.86029 29.36588 19.86111 1.000 23.79465 17 THR B CA 1
ATOM 3435 C C . THR D 1 20 ? -54.89755 28.74735 18.85780 1.000 25.99555 17 THR B C 1
ATOM 3436 O O . THR D 1 20 ? -53.68814 29.00151 18.90973 1.000 28.01305 17 THR B O 1
ATOM 3440 N N . TRP D 1 21 ? -55.41256 27.93922 17.92824 1.000 26.52331 18 TRP B N 1
ATOM 3441 C CA . TRP D 1 21 ? -54.53838 27.36222 16.91292 1.000 28.40029 18 TRP B CA 1
ATOM 3442 C C . TRP D 1 21 ? -53.98077 28.44148 15.99183 1.000 28.73626 18 TRP B C 1
ATOM 3443 O O . TRP D 1 21 ? -52.76918 28.50076 15.75616 1.000 30.29225 18 TRP B O 1
ATOM 3454 N N . ASP D 1 22 ? -54.85082 29.31180 15.46759 1.000 27.15403 19 ASP B N 1
ATOM 3455 C CA . ASP D 1 22 ? -54.39999 30.37378 14.57242 1.000 27.99989 19 ASP B CA 1
ATOM 3456 C C . ASP D 1 22 ? -53.38245 31.28138 15.24758 1.000 28.52335 19 ASP B C 1
ATOM 3457 O O . ASP D 1 22 ? -52.56469 31.91060 14.56637 1.000 38.26383 19 ASP B O 1
ATOM 3462 N N . HIS D 1 23 ? -53.41924 31.36887 16.57850 1.000 28.65895 20 HIS B N 1
ATOM 3463 C CA . HIS D 1 23 ? -52.40251 32.13260 17.29398 1.000 27.68214 20 HIS B CA 1
ATOM 3464 C C . HIS D 1 23 ? -51.10766 31.33896 17.43804 1.000 29.05316 20 HIS B C 1
ATOM 3465 O O . HIS D 1 23 ? -50.02492 31.83898 17.11617 1.000 31.47752 20 HIS B O 1
ATOM 3472 N N . VAL D 1 24 ? -51.19985 30.09487 17.91442 1.000 30.08170 21 VAL B N 1
ATOM 3473 C CA . VAL D 1 24 ? -49.99879 29.31602 18.19315 1.000 32.84511 21 VAL B CA 1
ATOM 3474 C C . VAL D 1 24 ? -49.34381 28.79861 16.91759 1.000 31.10481 21 VAL B C 1
ATOM 3475 O O . VAL D 1 24 ? -48.16240 28.43544 16.93729 1.000 33.53433 21 VAL B O 1
ATOM 3479 N N . SER D 1 25 ? -50.07333 28.75909 15.80266 1.000 29.71968 22 SER B N 1
ATOM 3480 C CA . SER D 1 25 ? -49.48771 28.34946 14.53314 1.000 28.56399 22 SER B CA 1
ATOM 3481 C C . SER D 1 25 ? -48.81214 29.49907 13.79859 1.000 30.04043 22 SER B C 1
ATOM 3482 O O . SER D 1 25 ? -48.14755 29.26023 12.78461 1.000 31.42029 22 SER B O 1
ATOM 3485 N N . GLU D 1 26 ? -48.97153 30.73325 14.27690 1.000 31.29661 23 GLU B N 1
ATOM 3486 C CA . GLU D 1 26 ? -48.30557 31.89682 13.69200 1.000 35.03102 23 GLU B CA 1
ATOM 3487 C C . GLU D 1 26 ? -46.87811 31.93921 14.22901 1.000 35.38901 23 GLU B C 1
ATOM 3488 O O . GLU D 1 26 ? -46.55921 32.63459 15.19716 1.000 36.60924 23 GLU B O 1
ATOM 3494 N N . LEU D 1 27 ? -46.00197 31.16541 13.57982 1.000 32.86159 24 LEU B N 1
ATOM 3495 C CA . LEU D 1 27 ? -44.63739 31.01723 14.07794 1.000 37.13391 24 LEU B CA 1
ATOM 3496 C C . LEU D 1 27 ? -43.88739 32.34258 14.07693 1.000 34.75875 24 LEU B C 1
ATOM 3497 O O . LEU D 1 27 ? -42.95044 32.52484 14.86343 1.000 28.47896 24 LEU B O 1
ATOM 3502 N N . SER D 1 28 ? -44.29395 33.28109 13.21666 1.000 38.21796 25 SER B N 1
ATOM 3503 C CA . SER D 1 28 ? -43.65515 34.59116 13.15617 1.000 33.06302 25 SER B CA 1
ATOM 3504 C C . SER D 1 28 ? -43.69412 35.32465 14.49081 1.000 41.74355 25 SER B C 1
ATOM 3505 O O . SER D 1 28 ? -42.92393 36.27123 14.68596 1.000 48.38250 25 SER B O 1
ATOM 3508 N N . GLU D 1 29 ? -44.56576 34.91397 15.41321 1.000 42.14288 26 GLU B N 1
ATOM 3509 C CA . GLU D 1 29 ? -44.64562 35.52888 16.73276 1.000 49.97585 26 GLU B CA 1
ATOM 3510 C C . GLU D 1 29 ? -44.34724 34.54482 17.85717 1.000 44.20357 26 GLU B C 1
ATOM 3511 O O . GLU D 1 29 ? -44.56359 34.87636 19.03154 1.000 41.18226 26 GLU B O 1
ATOM 3517 N N . LEU D 1 30 ? -43.83827 33.35222 17.52808 1.000 40.93938 27 LEU B N 1
ATOM 3518 C CA . LEU D 1 30 ? -43.50272 32.36555 18.55022 1.000 33.95099 27 LEU B CA 1
ATOM 3519 C C . LEU D 1 30 ? -42.56774 32.93489 19.60786 1.000 36.63880 27 LEU B C 1
ATOM 3520 O O . LEU D 1 30 ? -42.64403 32.54914 20.78023 1.000 38.04688 27 LEU B O 1
ATOM 3525 N N . GLY D 1 31 ? -41.69194 33.85997 19.22038 1.000 37.14649 28 GLY B N 1
ATOM 3526 C CA . GLY D 1 31 ? -40.74717 34.43350 20.15735 1.000 40.64910 28 GLY B CA 1
ATOM 3527 C C . GLY D 1 31 ? -41.35422 35.34454 21.20165 1.000 28.95549 28 GLY B C 1
ATOM 3528 O O . GLY D 1 31 ? -40.68088 35.64643 22.19261 1.000 34.19905 28 GLY B O 1
ATOM 3529 N N . GLU D 1 32 ? -42.59515 35.78250 21.01872 1.000 35.45340 29 GLU B N 1
ATOM 3530 C CA . GLU D 1 32 ? -43.19152 36.74182 21.93713 1.000 41.93484 29 GLU B CA 1
ATOM 3531 C C . GLU D 1 32 ? -43.92611 36.08552 23.09967 1.000 27.58642 29 GLU B C 1
ATOM 3532 O O . GLU D 1 32 ? -44.56518 36.79097 23.88487 1.000 27.80211 29 GLU B O 1
ATOM 3538 N N . TRP D 1 33 ? -43.83429 34.76402 23.24448 1.000 33.16808 30 TRP B N 1
ATOM 3539 C CA . TRP D 1 33 ? -44.44678 34.09592 24.38656 1.000 31.49426 30 TRP B CA 1
ATOM 3540 C C . TRP D 1 33 ? -43.68013 32.83164 24.76153 1.000 25.25359 30 TRP B C 1
ATOM 3541 O O . TRP D 1 33 ? -43.66602 32.43694 25.93131 1.000 27.10310 30 TRP B O 1
ATOM 3552 N N . LEU D 1 34 ? -43.04159 32.18808 23.78589 1.000 26.04198 31 LEU B N 1
ATOM 3553 C CA . LEU D 1 34 ? -42.18546 31.04150 24.07103 1.000 32.69553 31 LEU B CA 1
ATOM 3554 C C . LEU D 1 34 ? -40.84063 31.54645 24.57995 1.000 33.12008 31 LEU B C 1
ATOM 3555 O O . LEU D 1 34 ? -40.10140 32.21208 23.84601 1.000 29.18575 31 LEU B O 1
ATOM 3560 N N . VAL D 1 35 ? -40.52219 31.22438 25.83546 1.000 35.97926 32 VAL B N 1
ATOM 3561 C CA . VAL D 1 35 ? -39.38475 31.85914 26.49201 1.000 35.73500 32 VAL B CA 1
ATOM 3562 C C . VAL D 1 35 ? -38.05975 31.39787 25.89103 1.000 41.31894 32 VAL B C 1
ATOM 3563 O O . VAL D 1 35 ? -37.07416 32.14744 25.90566 1.000 36.69082 32 VAL B O 1
ATOM 3567 N N . ILE D 1 36 ? -38.00191 30.18027 25.33780 1.000 32.63886 33 ILE B N 1
ATOM 3568 C CA . ILE D 1 36 ? -36.73857 29.67024 24.81217 1.000 37.59086 33 ILE B CA 1
ATOM 3569 C C . ILE D 1 36 ? -36.52808 30.01388 23.34570 1.000 36.58626 33 ILE B C 1
ATOM 3570 O O . ILE D 1 36 ? -35.49191 29.64538 22.77939 1.000 33.37828 33 ILE B O 1
ATOM 3575 N N . HIS D 1 37 ? -37.46926 30.70662 22.71272 1.000 42.28130 34 HIS B N 1
ATOM 3576 C CA . HIS D 1 37 ? -37.33773 31.14099 21.32716 1.000 34.73839 34 HIS B CA 1
ATOM 3577 C C . HIS D 1 37 ? -37.25451 32.66146 21.31085 1.000 38.90176 34 HIS B C 1
ATOM 3578 O O . HIS D 1 37 ? -38.16370 33.34134 21.80044 1.000 45.42969 34 HIS B O 1
ATOM 3585 N N . GLU D 1 38 ? -36.16203 33.18995 20.76040 1.000 40.50716 35 GLU B N 1
ATOM 3586 C CA . GLU D 1 38 ? -35.91006 34.62416 20.75225 1.000 50.62226 35 GLU B CA 1
ATOM 3587 C C . GLU D 1 38 ? -36.09381 35.26486 19.38449 1.000 43.27092 35 GLU B C 1
ATOM 3588 O O . GLU D 1 38 ? -35.96390 36.48829 19.26864 1.000 50.45081 35 GLU B O 1
ATOM 3594 N N . GLY D 1 39 ? -36.37971 34.49131 18.35594 1.000 37.18846 36 GLY B N 1
ATOM 3595 C CA . GLY D 1 39 ? -36.59428 35.04850 17.03547 1.000 36.62574 36 GLY B CA 1
ATOM 3596 C C . GLY D 1 39 ? -36.13886 34.09514 15.95336 1.000 32.43743 36 GLY B C 1
ATOM 3597 O O . GLY D 1 39 ? -35.41550 33.12775 16.18396 1.000 34.38505 36 GLY B O 1
ATOM 3598 N N . TRP D 1 40 ? -36.58492 34.37387 14.73503 1.000 26.69500 37 TRP B N 1
ATOM 3599 C CA . TRP D 1 40 ? -36.24338 33.56400 13.57684 1.000 36.62539 37 TRP B CA 1
ATOM 3600 C C . TRP D 1 40 ? -35.14485 34.24631 12.77279 1.000 33.50933 37 TRP B C 1
ATOM 3601 O O . TRP D 1 40 ? -35.17728 35.46212 12.56029 1.000 30.71199 37 TRP B O 1
ATOM 3612 N N . ARG D 1 41 ? -34.16213 33.45752 12.34166 1.000 30.12593 38 ARG B N 1
ATOM 3613 C CA . ARG D 1 41 ? -33.12029 33.95325 11.45430 1.000 38.52648 38 ARG B CA 1
ATOM 3614 C C . ARG D 1 41 ? -33.37600 33.61082 9.99521 1.000 36.12976 38 ARG B C 1
ATOM 3615 O O . ARG D 1 41 ? -32.79857 34.25408 9.11250 1.000 38.28641 38 ARG B O 1
ATOM 3623 N N . SER D 1 42 ? -34.22265 32.62589 9.72692 1.000 33.59553 39 SER B N 1
ATOM 3624 C CA . SER D 1 42 ? -34.63122 32.27833 8.37724 1.000 36.52635 39 SER B CA 1
ATOM 3625 C C . SER D 1 42 ? -35.94742 32.96363 8.03432 1.000 38.20672 39 SER B C 1
ATOM 3626 O O . SER D 1 42 ? -36.70036 33.39481 8.91012 1.000 41.08647 39 SER B O 1
ATOM 3629 N N . GLU D 1 43 ? -36.21435 33.06734 6.73810 1.000 37.96309 40 GLU B N 1
ATOM 3630 C CA . GLU D 1 43 ? -37.52438 33.49982 6.28055 1.000 33.64222 40 GLU B CA 1
ATOM 3631 C C . GLU D 1 43 ? -38.49062 32.32926 6.39661 1.000 34.68537 40 GLU B C 1
ATOM 3632 O O . GLU D 1 43 ? -38.18509 31.21573 5.95723 1.000 39.06912 40 GLU B O 1
ATOM 3638 N N . LEU D 1 44 ? -39.64416 32.57576 7.00677 1.000 36.41055 41 LEU B N 1
ATOM 3639 C CA . LEU D 1 44 ? -40.59324 31.50057 7.24784 1.000 36.61789 41 LEU B CA 1
ATOM 3640 C C . LEU D 1 44 ? -41.26262 31.07460 5.94340 1.000 36.24540 41 LEU B C 1
ATOM 3641 O O . LEU D 1 44 ? -41.53252 31.91404 5.07731 1.000 33.55019 41 LEU B O 1
ATOM 3646 N N . PRO D 1 45 ? -41.53948 29.78339 5.77187 1.000 37.84736 42 PRO B N 1
ATOM 3647 C CA . PRO D 1 45 ? -42.33158 29.34959 4.61849 1.000 38.02894 42 PRO B CA 1
ATOM 3648 C C . PRO D 1 45 ? -43.73198 29.93761 4.67765 1.000 45.74566 42 PRO B C 1
ATOM 3649 O O . PRO D 1 45 ? -44.21844 30.35717 5.73080 1.000 46.06881 42 PRO B O 1
ATOM 3653 N N . ASP D 1 46 ? -44.38140 29.97634 3.51530 1.000 42.79849 43 ASP B N 1
ATOM 3654 C CA . ASP D 1 46 ? -45.75467 30.46027 3.46710 1.000 44.82328 43 ASP B CA 1
ATOM 3655 C C . ASP D 1 46 ? -46.73296 29.42611 4.00750 1.000 43.83191 43 ASP B C 1
ATOM 3656 O O . ASP D 1 46 ? -47.74850 29.79114 4.61296 1.000 38.76827 43 ASP B O 1
ATOM 3661 N N . GLN D 1 47 ? -46.44473 28.14379 3.80692 1.000 35.80526 44 GLN B N 1
ATOM 3662 C CA . GLN D 1 47 ? -47.22924 27.06512 4.38654 1.000 46.49158 44 GLN B CA 1
ATOM 3663 C C . GLN D 1 47 ? -46.28509 26.11071 5.09873 1.000 43.57620 44 GLN B C 1
ATOM 3664 O O . GLN D 1 47 ? -45.28562 25.67159 4.52007 1.000 39.93943 44 GLN B O 1
ATOM 3670 N N . LEU D 1 48 ? -46.59501 25.80510 6.35173 1.000 35.23216 45 LEU B N 1
ATOM 3671 C CA . LEU D 1 48 ? -45.78663 24.88726 7.13429 1.000 32.93711 45 LEU B CA 1
ATOM 3672 C C . LEU D 1 48 ? -46.25892 23.45365 6.92612 1.000 31.20518 45 LEU B C 1
ATOM 3673 O O . LEU D 1 48 ? -47.39445 23.19769 6.52117 1.000 39.14586 45 LEU B O 1
ATOM 3678 N N . GLY D 1 49 ? -45.36587 22.51578 7.20528 1.000 23.62792 46 GLY B N 1
ATOM 3679 C CA . GLY D 1 49 ? -45.70659 21.11207 7.08561 1.000 20.89167 46 GLY B CA 1
ATOM 3680 C C . GLY D 1 49 ? -44.52439 20.25844 7.47871 1.000 26.35921 46 GLY B C 1
ATOM 3681 O O . GLY D 1 49 ? -43.41954 20.75687 7.72357 1.000 29.56295 46 GLY B O 1
ATOM 3682 N N . GLU D 1 50 ? -44.77946 18.95223 7.53502 1.000 23.62072 47 GLU B N 1
ATOM 3683 C CA . GLU D 1 50 ? -43.74480 17.99087 7.89265 1.000 30.19570 47 GLU B CA 1
ATOM 3684 C C . GLU D 1 50 ? -42.57977 18.08277 6.91756 1.000 34.90378 47 GLU B C 1
ATOM 3685 O O . GLU D 1 50 ? -42.74363 17.84738 5.71635 1.000 32.97454 47 GLU B O 1
ATOM 3691 N N . GLY D 1 51 ? -41.40079 18.43470 7.43514 1.000 33.69491 48 GLY B N 1
ATOM 3692 C CA . GLY D 1 51 ? -40.16857 18.43386 6.66765 1.000 21.07732 48 GLY B CA 1
ATOM 3693 C C . GLY D 1 51 ? -39.49231 19.78765 6.58518 1.000 23.90606 48 GLY B C 1
ATOM 3694 O O . GLY D 1 51 ? -38.27016 19.85113 6.41547 1.000 38.33824 48 GLY B O 1
ATOM 3695 N N . VAL D 1 52 ? -40.26100 20.87300 6.69307 1.000 22.53161 49 VAL B N 1
ATOM 3696 C CA . VAL D 1 52 ? -39.67319 22.19401 6.51718 1.000 28.37109 49 VAL B CA 1
ATOM 3697 C C . VAL D 1 52 ? -38.68966 22.46077 7.64760 1.000 30.64134 49 VAL B C 1
ATOM 3698 O O . VAL D 1 52 ? -38.89590 22.04186 8.79693 1.000 28.62545 49 VAL B O 1
ATOM 3702 N N . GLN D 1 53 ? -37.58618 23.12027 7.31040 1.000 26.96690 50 GLN B N 1
ATOM 3703 C CA . GLN D 1 53 ? -36.51631 23.41456 8.25060 1.000 24.76751 50 GLN B CA 1
ATOM 3704 C C . GLN D 1 53 ? -36.31188 24.91899 8.29061 1.000 26.85525 50 GLN B C 1
ATOM 3705 O O . GLN D 1 53 ? -36.25833 25.56846 7.24174 1.000 31.51261 50 GLN B O 1
ATOM 3711 N N . ILE D 1 54 ? -36.21044 25.46917 9.49726 1.000 24.77365 51 ILE B N 1
ATOM 3712 C CA . ILE D 1 54 ? -36.05264 26.90605 9.67987 1.000 24.98215 51 ILE B CA 1
ATOM 3713 C C . ILE D 1 54 ? -35.07466 27.15098 10.81648 1.000 22.99406 51 ILE B C 1
ATOM 3714 O O . ILE D 1 54 ? -35.03658 26.40618 11.79784 1.000 20.02567 51 ILE B O 1
ATOM 3719 N N . VAL D 1 55 ? -34.28551 28.21213 10.68310 1.000 24.84186 52 VAL B N 1
ATOM 3720 C CA . VAL D 1 55 ? -33.25949 28.56016 11.65840 1.000 27.77012 52 VAL B CA 1
ATOM 3721 C C . VAL D 1 55 ? -33.82276 29.60012 12.61657 1.000 36.85347 52 VAL B C 1
ATOM 3722 O O . VAL D 1 55 ? -34.41137 30.60013 12.18492 1.000 37.66482 52 VAL B O 1
ATOM 3726 N N . GLY D 1 56 ? -33.64528 29.36430 13.91926 1.000 38.51248 53 GLY B N 1
ATOM 3727 C CA . GLY D 1 56 ? -34.03717 30.31800 14.93689 1.000 32.44705 53 GLY B CA 1
ATOM 3728 C C . GLY D 1 56 ? -32.92677 30.51696 15.95447 1.000 36.37341 53 GLY B C 1
ATOM 3729 O O . GLY D 1 56 ? -31.89291 29.85138 15.90948 1.000 31.47106 53 GLY B O 1
ATOM 3730 N N . VAL D 1 57 ? -33.16533 31.45493 16.86889 1.000 41.14522 54 VAL B N 1
ATOM 3731 C CA . VAL D 1 57 ? -32.27558 31.71253 17.99792 1.000 35.06086 54 VAL B CA 1
ATOM 3732 C C . VAL D 1 57 ? -32.96390 31.21041 19.25896 1.000 33.38398 54 VAL B C 1
ATOM 3733 O O . VAL D 1 57 ? -34.14048 31.51466 19.48978 1.000 25.39027 54 VAL B O 1
ATOM 3737 N N . ALA D 1 58 ? -32.23711 30.44732 20.07753 1.000 44.50008 55 ALA B N 1
ATOM 3738 C CA . ALA D 1 58 ? -32.80151 29.85033 21.27782 1.000 37.04851 55 ALA B CA 1
ATOM 3739 C C . ALA D 1 58 ? -31.89608 30.09737 22.47475 1.000 37.81282 55 ALA B C 1
ATOM 3740 O O . ALA D 1 58 ? -30.66706 30.00474 22.37023 1.000 37.12431 55 ALA B O 1
ATOM 3742 N N . ARG D 1 59 ? -32.51888 30.40052 23.61573 1.000 41.17735 56 ARG B N 1
ATOM 3743 C CA . ARG D 1 59 ? -31.82963 30.56313 24.89318 1.000 43.16084 56 ARG B CA 1
ATOM 3744 C C . ARG D 1 59 ? -32.44038 29.59632 25.89839 1.000 33.13591 56 ARG B C 1
ATOM 3745 O O . ARG D 1 59 ? -33.55788 29.81373 26.37739 1.000 41.09325 56 ARG B O 1
ATOM 3753 N N . ALA D 1 60 ? -31.69956 28.54483 26.22853 1.000 44.49139 57 ALA B N 1
ATOM 3754 C CA . ALA D 1 60 ? -32.13861 27.54906 27.19568 1.000 43.70497 57 ALA B CA 1
ATOM 3755 C C . ALA D 1 60 ? -31.01634 27.25566 28.17913 1.000 47.95159 57 ALA B C 1
ATOM 3756 O O . ALA D 1 60 ? -29.85373 27.12045 27.78371 1.000 40.49614 57 ALA B O 1
ATOM 3758 N N . MET D 1 61 ? -31.37509 27.16261 29.46288 1.000 47.12919 58 MET B N 1
ATOM 3759 C CA . MET D 1 61 ? -30.42895 26.84793 30.53604 1.000 44.66386 58 MET B CA 1
ATOM 3760 C C . MET D 1 61 ? -29.26634 27.83637 30.58049 1.000 39.18814 58 MET B C 1
ATOM 3761 O O . MET D 1 61 ? -28.14081 27.47143 30.92730 1.000 35.43592 58 MET B O 1
ATOM 3766 N N . GLY D 1 62 ? -29.52645 29.09418 30.23302 1.000 45.81568 59 GLY B N 1
ATOM 3767 C CA . GLY D 1 62 ? -28.47378 30.08853 30.19962 1.000 47.58487 59 GLY B CA 1
ATOM 3768 C C . GLY D 1 62 ? -27.54188 29.98905 29.01525 1.000 50.65169 59 GLY B C 1
ATOM 3769 O O . GLY D 1 62 ? -26.43766 30.54135 29.06208 1.000 43.99372 59 GLY B O 1
ATOM 3770 N N . MET D 1 63 ? -27.95005 29.30274 27.94970 1.000 54.63131 60 MET B N 1
ATOM 3771 C CA . MET D 1 63 ? -27.13003 29.13010 26.75841 1.000 50.23604 60 MET B CA 1
ATOM 3772 C C . MET D 1 63 ? -27.87227 29.66625 25.54397 1.000 39.61246 60 MET B C 1
ATOM 3773 O O . MET D 1 63 ? -29.04456 29.33885 25.33281 1.000 47.57413 60 MET B O 1
ATOM 3778 N N . ARG D 1 64 ? -27.18007 30.48045 24.75160 1.000 45.00603 61 ARG B N 1
ATOM 3779 C CA . ARG D 1 64 ? -27.71082 31.07497 23.53238 1.000 49.67988 61 ARG B CA 1
ATOM 3780 C C . ARG D 1 64 ? -27.06836 30.40866 22.32390 1.000 52.35864 61 ARG B C 1
ATOM 3781 O O . ARG D 1 64 ? -25.83689 30.34590 22.23124 1.000 56.69662 61 ARG B O 1
ATOM 3789 N N . ASN D 1 65 ? -27.89615 29.92055 21.39953 1.000 46.20476 62 ASN B N 1
ATOM 3790 C CA . ASN D 1 65 ? -27.36697 29.32902 20.17568 1.000 42.10355 62 ASN B CA 1
ATOM 3791 C C . ASN D 1 65 ? -28.43908 29.31182 19.09867 1.000 41.51237 62 ASN B C 1
ATOM 3792 O O . ASN D 1 65 ? -29.63910 29.36980 19.38109 1.000 38.86947 62 ASN B O 1
ATOM 3797 N N . ARG D 1 66 ? -27.98254 29.21489 17.85416 1.000 42.15020 63 ARG B N 1
ATOM 3798 C CA . ARG D 1 66 ? -28.89213 29.06297 16.73084 1.000 36.11749 63 ARG B CA 1
ATOM 3799 C C . ARG D 1 66 ? -29.28275 27.59941 16.58534 1.000 31.84609 63 ARG B C 1
ATOM 3800 O O . ARG D 1 66 ? -28.45120 26.69906 16.73614 1.000 32.10278 63 ARG B O 1
ATOM 3808 N N . VAL D 1 67 ? -30.55908 27.36941 16.29799 1.000 26.07184 64 VAL B N 1
ATOM 3809 C CA . VAL D 1 67 ? -31.13470 26.03537 16.22646 1.000 24.33677 64 VAL B CA 1
ATOM 3810 C C . VAL D 1 67 ? -31.74717 25.83865 14.84924 1.000 19.49644 64 VAL B C 1
ATOM 3811 O O . VAL D 1 67 ? -32.40197 26.74035 14.31265 1.000 19.74408 64 VAL B O 1
ATOM 3815 N N . THR D 1 68 ? -31.51775 24.65831 14.27832 1.000 17.83558 65 THR B N 1
ATOM 3816 C CA . THR D 1 68 ? -32.14935 24.23844 13.03051 1.000 19.79923 65 THR B CA 1
ATOM 3817 C C . THR D 1 68 ? -33.39338 23.44123 13.40465 1.000 23.38155 65 THR B C 1
ATOM 3818 O O . THR D 1 68 ? -33.31905 22.24371 13.69266 1.000 24.27223 65 THR B O 1
ATOM 3822 N N . TRP D 1 69 ? -34.53858 24.11361 13.43083 1.000 20.90869 66 TRP B N 1
ATOM 3823 C CA . TRP D 1 69 ? -35.79347 23.46766 13.76586 1.000 22.30508 66 TRP B CA 1
ATOM 3824 C C . TRP D 1 69 ? -36.36434 22.75002 12.55417 1.000 32.72625 66 TRP B C 1
ATOM 3825 O O . TRP D 1 69 ? -36.36163 23.27849 11.43613 1.000 34.42411 66 TRP B O 1
ATOM 3836 N N . ARG D 1 70 ? -36.86575 21.54216 12.79288 1.000 34.60845 67 ARG B N 1
ATOM 3837 C CA . ARG D 1 70 ? -37.46399 20.70195 11.76591 1.000 31.12024 67 ARG B CA 1
ATOM 3838 C C . ARG D 1 70 ? -38.84094 20.28521 12.25576 1.000 28.60943 67 ARG B C 1
ATOM 3839 O O . ARG D 1 70 ? -38.96450 19.71251 13.34341 1.000 26.45397 67 ARG B O 1
ATOM 3847 N N . VAL D 1 71 ? -39.87125 20.59173 11.47010 1.000 27.74649 68 VAL B N 1
ATOM 3848 C CA . VAL D 1 71 ? -41.23288 20.21378 11.83337 1.000 29.20998 68 VAL B CA 1
ATOM 3849 C C . VAL D 1 71 ? -41.41278 18.71628 11.62027 1.000 28.53670 68 VAL B C 1
ATOM 3850 O O . VAL D 1 71 ? -41.18185 18.19482 10.52246 1.000 27.12684 68 VAL B O 1
ATOM 3854 N N . THR D 1 72 ? -41.81161 18.01438 12.68208 1.000 26.64790 69 THR B N 1
ATOM 3855 C CA . THR D 1 72 ? -42.06173 16.58216 12.61099 1.000 29.95502 69 THR B CA 1
ATOM 3856 C C . THR D 1 72 ? -43.54163 16.23130 12.59843 1.000 32.18816 69 THR B C 1
ATOM 3857 O O . THR D 1 72 ? -43.89168 15.11368 12.20187 1.000 26.54997 69 THR B O 1
ATOM 3861 N N . LYS D 1 73 ? -44.41504 17.14460 13.01925 1.000 34.82496 70 LYS B N 1
ATOM 3862 C CA . LYS D 1 73 ? -45.84536 16.85791 12.98356 1.000 30.49658 70 LYS B CA 1
ATOM 3863 C C . LYS D 1 73 ? -46.62609 18.13072 12.70002 1.000 30.45564 70 LYS B C 1
ATOM 3864 O O . LYS D 1 73 ? -46.44977 19.13410 13.39483 1.000 38.16744 70 LYS B O 1
ATOM 3870 N N . TRP D 1 74 ? -47.49690 18.07392 11.69513 1.000 24.87309 71 TRP B N 1
ATOM 3871 C CA . TRP D 1 74 ? -48.36497 19.18682 11.32604 1.000 21.68405 71 TRP B CA 1
ATOM 3872 C C . TRP D 1 74 ? -49.78222 18.64433 11.19429 1.000 27.74379 71 TRP B C 1
ATOM 3873 O O . TRP D 1 74 ? -50.08161 17.91605 10.24164 1.000 31.75281 71 TRP B O 1
ATOM 3884 N N . ASP D 1 75 ? -50.65445 18.99216 12.14303 1.000 27.55135 72 ASP B N 1
ATOM 3885 C CA . ASP D 1 75 ? -52.01380 18.45341 12.20384 1.000 31.28590 72 ASP B CA 1
ATOM 3886 C C . ASP D 1 75 ? -52.96471 19.55222 12.65069 1.000 28.67616 72 ASP B C 1
ATOM 3887 O O . ASP D 1 75 ? -53.39154 19.59717 13.81085 1.000 29.60619 72 ASP B O 1
ATOM 3892 N N . PRO D 1 76 ? -53.32931 20.45706 11.74839 1.000 30.21282 73 PRO B N 1
ATOM 3893 C CA . PRO D 1 76 ? -54.18785 21.58024 12.12889 1.000 31.02515 73 PRO B CA 1
ATOM 3894 C C . PRO D 1 76 ? -55.63044 21.13360 12.27782 1.000 34.04303 73 PRO B C 1
ATOM 3895 O O . PRO D 1 76 ? -56.08244 20.22213 11.56762 1.000 39.49055 73 PRO B O 1
ATOM 3899 N N . PRO D 1 77 ? -56.38921 21.74051 13.20680 1.000 30.89359 74 PRO B N 1
ATOM 3900 C CA . PRO D 1 77 ? -55.91696 22.74058 14.16698 1.000 31.99842 74 PRO B CA 1
ATOM 3901 C C . PRO D 1 77 ? -55.59366 22.12384 15.52381 1.000 27.29939 74 PRO B C 1
ATOM 3902 O O . PRO D 1 77 ? -56.01326 22.65094 16.55291 1.000 24.90016 74 PRO B O 1
ATOM 3906 N N . HIS D 1 78 ? -54.85530 21.01688 15.52337 1.000 26.15648 75 HIS B N 1
ATOM 3907 C CA . HIS D 1 78 ? -54.68427 20.20548 16.71946 1.000 29.32085 75 HIS B CA 1
ATOM 3908 C C . HIS D 1 78 ? -53.26930 20.22589 17.27636 1.000 32.79790 75 HIS B C 1
ATOM 3909 O O . HIS D 1 78 ? -53.09448 20.41783 18.48393 1.000 24.33153 75 HIS B O 1
ATOM 3916 N N . GLU D 1 79 ? -52.24778 20.02662 16.44213 1.000 33.62924 76 GLU B N 1
ATOM 3917 C CA . GLU D 1 79 ? -50.90603 19.83332 16.97403 1.000 36.79180 76 GLU B CA 1
ATOM 3918 C C . GLU D 1 79 ? -49.84667 20.26337 15.96843 1.000 29.41304 76 GLU B C 1
ATOM 3919 O O . GLU D 1 79 ? -49.99998 20.09643 14.75516 1.000 24.93503 76 GLU B O 1
ATOM 3925 N N . VAL D 1 80 ? -48.75962 20.81468 16.49791 1.000 31.59389 77 VAL B N 1
ATOM 3926 C CA . VAL D 1 80 ? -47.54745 21.06083 15.72650 1.000 26.71337 77 VAL B CA 1
ATOM 3927 C C . VAL D 1 80 ? -46.35305 20.65988 16.58484 1.000 24.09933 77 VAL B C 1
ATOM 3928 O O . VAL D 1 80 ? -46.24688 21.06495 17.74760 1.000 24.95981 77 VAL B O 1
ATOM 3932 N N . ALA D 1 81 ? -45.46652 19.84543 16.01830 1.000 28.86882 78 ALA B N 1
ATOM 3933 C CA . ALA D 1 81 ? -44.32767 19.29147 16.73950 1.000 25.63443 78 ALA B CA 1
ATOM 3934 C C . ALA D 1 81 ? -43.05698 19.50223 15.93272 1.000 25.50499 78 ALA B C 1
ATOM 3935 O O . ALA D 1 81 ? -42.98754 19.09601 14.76567 1.000 23.31888 78 ALA B O 1
ATOM 3937 N N . MET D 1 82 ? -42.05775 20.11265 16.57767 1.000 26.51100 79 MET B N 1
ATOM 3938 C CA . MET D 1 82 ? -40.75598 20.42857 16.00818 1.000 32.32711 79 MET B CA 1
ATOM 3939 C C . MET D 1 82 ? -39.64114 19.82372 16.85527 1.000 31.41754 79 MET B C 1
ATOM 3940 O O . MET D 1 82 ? -39.76471 19.69881 18.07894 1.000 27.84450 79 MET B O 1
ATOM 3945 N N . THR D 1 83 ? -38.53942 19.46603 16.19474 1.000 21.80573 80 THR B N 1
ATOM 3946 C CA . THR D 1 83 ? -37.30557 19.08526 16.86946 1.000 21.73946 80 THR B CA 1
ATOM 3947 C C . THR D 1 83 ? -36.15906 19.91624 16.31199 1.000 24.83936 80 THR B C 1
ATOM 3948 O O . THR D 1 83 ? -36.12195 20.21715 15.11554 1.000 33.29138 80 THR B O 1
ATOM 3952 N N . GLY D 1 84 ? -35.22328 20.27928 17.17700 1.000 18.49598 81 GLY B N 1
ATOM 3953 C CA . GLY D 1 84 ? -34.14031 21.15990 16.79230 1.000 22.07242 81 GLY B CA 1
ATOM 3954 C C . GLY D 1 84 ? -32.78969 20.64795 17.24522 1.000 22.72820 81 GLY B C 1
ATOM 3955 O O . GLY D 1 84 ? -32.66961 19.94231 18.24603 1.000 20.23596 81 GLY B O 1
ATOM 3956 N N . SER D 1 85 ? -31.76364 21.02839 16.48556 1.000 24.38569 82 SER B N 1
ATOM 3957 C CA . SER D 1 85 ? -30.37352 20.74359 16.80948 1.000 27.13858 82 SER B CA 1
ATOM 3958 C C . SER D 1 85 ? -29.59767 22.04865 16.91976 1.000 28.64207 82 SER B C 1
ATOM 3959 O O . SER D 1 85 ? -29.75650 22.94882 16.09002 1.000 26.11912 82 SER B O 1
ATOM 3962 N N . GLY D 1 86 ? -28.75722 22.14661 17.95048 1.000 37.89975 83 GLY B N 1
ATOM 3963 C CA . GLY D 1 86 ? -27.92388 23.31212 18.15851 1.000 37.06344 83 GLY B CA 1
ATOM 3964 C C . GLY D 1 86 ? -26.47547 22.91456 18.38171 1.000 31.84639 83 GLY B C 1
ATOM 3965 O O . GLY D 1 86 ? -26.12858 21.73198 18.38235 1.000 36.80993 83 GLY B O 1
ATOM 3966 N N . LYS D 1 87 ? -25.63984 23.93276 18.57127 1.000 35.96733 84 LYS B N 1
ATOM 3967 C CA . LYS D 1 87 ? -24.21907 23.68639 18.77120 1.000 38.86074 84 LYS B CA 1
ATOM 3968 C C . LYS D 1 87 ? -23.97738 22.99508 20.10852 1.000 35.79781 84 LYS B C 1
ATOM 3969 O O . LYS D 1 87 ? -24.70648 23.19804 21.08384 1.000 42.27322 84 LYS B O 1
ATOM 3975 N N . GLY D 1 88 ? -22.94203 22.16021 20.14116 1.000 34.98255 85 GLY B N 1
ATOM 3976 C CA . GLY D 1 88 ? -22.65781 21.35414 21.30825 1.000 33.28540 85 GLY B CA 1
ATOM 3977 C C . GLY D 1 88 ? -23.49489 20.10377 21.43234 1.000 28.84738 85 GLY B C 1
ATOM 3978 O O . GLY D 1 88 ? -23.48566 19.47248 22.49499 1.000 32.26581 85 GLY B O 1
ATOM 3979 N N . GLY D 1 89 ? -24.21399 19.72223 20.38144 1.000 28.91005 86 GLY B N 1
ATOM 3980 C CA . GLY D 1 89 ? -25.09042 18.57370 20.43954 1.000 38.76409 86 GLY B CA 1
ATOM 3981 C C . GLY D 1 89 ? -26.41705 18.81215 21.12158 1.000 42.57941 86 GLY B C 1
ATOM 3982 O O . GLY D 1 89 ? -27.14954 17.84505 21.36030 1.000 46.08283 86 GLY B O 1
ATOM 3983 N N . THR D 1 90 ? -26.74912 20.06340 21.44369 1.000 35.90741 87 THR B N 1
ATOM 3984 C CA . THR D 1 90 ? -28.00994 20.36448 22.11142 1.000 29.76235 87 THR B CA 1
ATOM 3985 C C . THR D 1 90 ? -29.18909 19.87269 21.27984 1.000 31.74392 87 THR B C 1
ATOM 3986 O O . THR D 1 90 ? -29.24559 20.08996 20.06553 1.000 33.93720 87 THR B O 1
ATOM 3990 N N . LYS D 1 91 ? -30.12437 19.19202 21.93790 1.000 29.03883 88 LYS B N 1
ATOM 3991 C CA . LYS D 1 91 ? -31.33033 18.68374 21.29973 1.000 28.28564 88 LYS B CA 1
ATOM 3992 C C . LYS D 1 91 ? -32.53670 19.38701 21.89990 1.000 26.54693 88 LYS B C 1
ATOM 3993 O O . LYS D 1 91 ? -32.64665 19.50388 23.12516 1.000 30.26528 88 LYS B O 1
ATOM 3999 N N . TYR D 1 92 ? -33.43070 19.85805 21.03803 1.000 18.66697 89 TYR B N 1
ATOM 4000 C CA . TYR D 1 92 ? -34.63128 20.56089 21.45236 1.000 18.64838 89 TYR B CA 1
ATOM 4001 C C . TYR D 1 92 ? -35.85532 19.85071 20.89412 1.000 25.68423 89 TYR B C 1
ATOM 4002 O O . TYR D 1 92 ? -35.80383 19.24557 19.82073 1.000 29.32753 89 TYR B O 1
ATOM 4011 N N . GLY D 1 93 ? -36.96609 19.96716 21.61041 1.000 25.88123 90 GLY B N 1
ATOM 4012 C CA . GLY D 1 93 ? -38.23226 19.45662 21.12946 1.000 25.26328 90 GLY B CA 1
ATOM 4013 C C . GLY D 1 93 ? -39.38574 20.28931 21.64374 1.000 31.42925 90 GLY B C 1
ATOM 4014 O O . GLY D 1 93 ? -39.50580 20.50067 22.85317 1.000 37.39892 90 GLY B O 1
ATOM 4015 N N . VAL D 1 94 ? -40.23205 20.77615 20.74027 1.000 33.78186 91 VAL B N 1
ATOM 4016 C CA . VAL D 1 94 ? -41.37916 21.60655 21.08893 1.000 27.39955 91 VAL B CA 1
ATOM 4017 C C . VAL D 1 94 ? -42.63126 20.95009 20.52767 1.000 26.88587 91 VAL B C 1
ATOM 4018 O O . VAL D 1 94 ? -42.66952 20.57870 19.35004 1.000 24.76217 91 VAL B O 1
ATOM 4022 N N . THR D 1 95 ? -43.64989 20.79828 21.36829 1.000 26.38709 92 THR B N 1
ATOM 4023 C CA . THR D 1 95 ? -44.92567 20.23976 20.94070 1.000 27.19852 92 THR B CA 1
ATOM 4024 C C . THR D 1 95 ? -46.04551 21.13085 21.45001 1.000 29.90634 92 THR B C 1
ATOM 4025 O O . THR D 1 95 ? -46.20463 21.29797 22.66453 1.000 30.18117 92 THR B O 1
ATOM 4029 N N . LEU D 1 96 ? -46.81956 21.69286 20.52349 1.000 30.30699 93 LEU B N 1
ATOM 4030 C CA . LEU D 1 96 ? -47.91352 22.59917 20.84156 1.000 27.10255 93 LEU B CA 1
ATOM 4031 C C . LEU D 1 96 ? -49.21662 21.95188 20.40119 1.000 30.86596 93 LEU B C 1
ATOM 4032 O O . LEU D 1 96 ? -49.39570 21.65340 19.21467 1.000 27.53270 93 LEU B O 1
ATOM 4037 N N . THR D 1 97 ? -50.11471 21.72708 21.35760 1.000 26.54410 94 THR B N 1
ATOM 4038 C CA . THR D 1 97 ? -51.38943 21.07500 21.10638 1.000 24.85532 94 THR B CA 1
ATOM 4039 C C . THR D 1 97 ? -52.53152 21.97131 21.56592 1.000 26.53008 94 THR B C 1
ATOM 4040 O O . THR D 1 97 ? -52.39367 22.73652 22.52321 1.000 25.87755 94 THR B O 1
ATOM 4044 N N . VAL D 1 98 ? -53.66448 21.86994 20.87486 1.000 28.10661 95 VAL B N 1
ATOM 4045 C CA . VAL D 1 98 ? -54.86077 22.64120 21.19798 1.000 30.56262 95 VAL B CA 1
ATOM 4046 C C . VAL D 1 98 ? -56.01631 21.66543 21.36658 1.000 29.25877 95 VAL B C 1
ATOM 4047 O O . VAL D 1 98 ? -56.31976 20.89519 20.44905 1.000 26.70821 95 VAL B O 1
ATOM 4051 N N . ARG D 1 99 ? -56.65378 21.69063 22.52779 1.000 35.55963 96 ARG B N 1
ATOM 4052 C CA . ARG D 1 99 ? -57.80765 20.85098 22.81021 1.000 37.84445 96 ARG B CA 1
ATOM 4053 C C . ARG D 1 99 ? -58.95947 21.72144 23.28273 1.000 35.71652 96 ARG B C 1
ATOM 4054 O O . ARG D 1 99 ? -58.74219 22.82246 23.79454 1.000 40.69179 96 ARG B O 1
ATOM 4062 N N . PRO D 1 100 ? -60.19973 21.28331 23.09141 1.000 35.29260 97 PRO B N 1
ATOM 4063 C CA . PRO D 1 100 ? -61.34236 22.09388 23.52383 1.000 32.32366 97 PRO B CA 1
ATOM 4064 C C . PRO D 1 100 ? -61.59188 21.98385 25.02233 1.000 34.72480 97 PRO B C 1
ATOM 4065 O O . PRO D 1 100 ? -61.22690 21.00491 25.67510 1.000 33.68211 97 PRO B O 1
ATOM 4069 N N . THR D 1 101 ? -62.23691 23.01685 25.56337 1.000 33.48679 98 THR B N 1
ATOM 4070 C CA . THR D 1 101 ? -62.59457 23.04341 26.97575 1.000 30.37285 98 THR B CA 1
ATOM 4071 C C . THR D 1 101 ? -63.73289 24.03802 27.16106 1.000 35.93193 98 THR B C 1
ATOM 4072 O O . THR D 1 101 ? -64.04042 24.83246 26.26785 1.000 38.81303 98 THR B O 1
ATOM 4076 N N . LYS D 1 102 ? -64.34396 23.98670 28.34855 1.000 36.80563 99 LYS B N 1
ATOM 4077 C CA . LYS D 1 102 ? -65.55109 24.73838 28.68143 1.000 41.16717 99 LYS B CA 1
ATOM 4078 C C . LYS D 1 102 ? -65.50068 26.19064 28.21824 1.000 49.38910 99 LYS B C 1
ATOM 4079 O O . LYS D 1 102 ? -66.24301 26.58174 27.31101 1.000 64.30253 99 LYS B O 1
ATOM 4085 N N . GLY D 1 103 ? -64.63489 26.99620 28.82457 1.000 35.59405 100 GLY B N 1
ATOM 4086 C CA . GLY D 1 103 ? -64.56301 28.39275 28.45059 1.000 50.05096 100 GLY B CA 1
ATOM 4087 C C . GLY D 1 103 ? -63.82330 28.69739 27.16902 1.000 43.26589 100 GLY B C 1
ATOM 4088 O O . GLY D 1 103 ? -63.66058 29.87305 26.83045 1.000 46.02576 100 GLY B O 1
ATOM 4089 N N . GLY D 1 104 ? -63.36917 27.67961 26.43962 1.000 37.36722 101 GLY B N 1
ATOM 4090 C CA . GLY D 1 104 ? -62.57844 27.91366 25.24787 1.000 25.76696 101 GLY B CA 1
ATOM 4091 C C . GLY D 1 104 ? -61.65092 26.76691 24.90263 1.000 32.00820 101 GLY B C 1
ATOM 4092 O O . GLY D 1 104 ? -62.10641 25.70718 24.46015 1.000 35.36227 101 GLY B O 1
ATOM 4093 N N . SER D 1 105 ? -60.34750 26.94103 25.11646 1.000 35.31101 102 SER B N 1
ATOM 4094 C CA . SER D 1 105 ? -59.38870 25.92389 24.71763 1.000 36.06879 102 SER B CA 1
ATOM 4095 C C . SER D 1 105 ? -58.35900 25.70497 25.81771 1.000 33.73337 102 SER B C 1
ATOM 4096 O O . SER D 1 105 ? -58.21413 26.50746 26.74238 1.000 27.65109 102 SER B O 1
ATOM 4099 N N . ALA D 1 106 ? -57.65964 24.58029 25.70473 1.000 33.48445 103 ALA B N 1
ATOM 4100 C CA . ALA D 1 106 ? -56.51578 24.23705 26.53472 1.000 26.75959 103 ALA B CA 1
ATOM 4101 C C . ALA D 1 106 ? -55.31733 24.07800 25.61384 1.000 26.98436 103 ALA B C 1
ATOM 4102 O O . ALA D 1 106 ? -55.32715 23.22731 24.71252 1.000 27.42516 103 ALA B O 1
ATOM 4104 N N . LEU D 1 107 ? -54.31122 24.92049 25.81952 1.000 25.98209 104 LEU B N 1
ATOM 4105 C CA . LEU D 1 107 ? -53.06334 24.86885 25.07384 1.000 24.73950 104 LEU B CA 1
ATOM 4106 C C . LEU D 1 107 ? -52.05703 24.05409 25.87382 1.000 25.79943 104 LEU B C 1
ATOM 4107 O O . LEU D 1 107 ? -51.76728 24.37890 27.03105 1.000 28.91423 104 LEU B O 1
ATOM 4112 N N . GLY D 1 108 ? -51.54422 22.99118 25.26318 1.000 27.02530 105 GLY B N 1
ATOM 4113 C CA . GLY D 1 108 ? -50.54826 22.13700 25.87779 1.000 22.82911 105 GLY B CA 1
ATOM 4114 C C . GLY D 1 108 ? -49.19028 22.37614 25.24001 1.000 30.02875 105 GLY B C 1
ATOM 4115 O O . GLY D 1 108 ? -49.05361 22.34612 24.01352 1.000 27.66302 105 GLY B O 1
ATOM 4116 N N . LEU D 1 109 ? -48.20034 22.62525 26.09247 1.000 29.59578 106 LEU B N 1
ATOM 4117 C CA . LEU D 1 109 ? -46.81744 22.81284 25.67793 1.000 22.87359 106 LEU B CA 1
ATOM 4118 C C . LEU D 1 109 ? -45.97931 21.69800 26.28212 1.000 28.52703 106 LEU B C 1
ATOM 4119 O O . LEU D 1 109 ? -45.93608 21.54288 27.50899 1.000 32.03796 106 LEU B O 1
ATOM 4124 N N . ARG D 1 110 ? -45.33434 20.91537 25.42352 1.000 28.79079 107 ARG B N 1
ATOM 4125 C CA . ARG D 1 110 ? -44.36743 19.91184 25.84622 1.000 27.28541 107 ARG B CA 1
ATOM 4126 C C . ARG D 1 110 ? -42.99452 20.33608 25.34607 1.000 30.14351 107 ARG B C 1
ATOM 4127 O O . ARG D 1 110 ? -42.79028 20.49165 24.13653 1.000 30.19485 107 ARG B O 1
ATOM 4135 N N . LEU D 1 111 ? -42.06222 20.52786 26.27372 1.000 31.52065 108 LEU B N 1
ATOM 4136 C CA . LEU D 1 111 ? -40.72701 21.01033 25.95983 1.000 24.39749 108 LEU B CA 1
ATOM 4137 C C . LEU D 1 111 ? -39.70191 19.99319 26.43645 1.000 21.25545 108 LEU B C 1
ATOM 4138 O O . LEU D 1 111 ? -39.71233 19.59274 27.60646 1.000 19.34184 108 LEU B O 1
ATOM 4143 N N . GLU D 1 112 ? -38.84430 19.55989 25.51353 1.000 28.06402 109 GLU B N 1
ATOM 4144 C CA . GLU D 1 112 ? -37.77485 18.60884 25.77884 1.000 22.74405 109 GLU B CA 1
ATOM 4145 C C . GLU D 1 112 ? -36.44380 19.27421 25.46680 1.000 27.62878 109 GLU B C 1
ATOM 4146 O O . GLU D 1 112 ? -36.27573 19.85534 24.39127 1.000 27.76174 109 GLU B O 1
ATOM 4152 N N . LEU D 1 113 ? -35.50723 19.18643 26.40521 1.000 29.72766 110 LEU B N 1
ATOM 4153 C CA . LEU D 1 113 ? -34.20453 19.82676 26.28493 1.000 27.64170 110 LEU B CA 1
ATOM 4154 C C . LEU D 1 113 ? -33.11507 18.84100 26.67459 1.000 27.82404 110 LEU B C 1
ATOM 4155 O O . LEU D 1 113 ? -33.23820 18.13573 27.67907 1.000 31.36337 110 LEU B O 1
ATOM 4160 N N . GLY D 1 114 ? -32.05118 18.78823 25.87936 1.000 21.28967 111 GLY B N 1
ATOM 4161 C CA . GLY D 1 114 ? -30.96467 17.88756 26.19850 1.000 20.68736 111 GLY B CA 1
ATOM 4162 C C . GLY D 1 114 ? -29.74769 18.04618 25.31622 1.000 30.10580 111 GLY B C 1
ATOM 4163 O O . GLY D 1 114 ? -29.50829 19.12528 24.76721 1.000 37.09117 111 GLY B O 1
ATOM 4164 N N . GLY D 1 115 ? -28.97396 16.97486 25.17543 1.000 24.89629 112 GLY B N 1
ATOM 4165 C CA . GLY D 1 115 ? -27.75819 16.98205 24.39068 1.000 25.85815 112 GLY B CA 1
ATOM 4166 C C . GLY D 1 115 ? -26.51789 17.07294 25.26249 1.000 30.82222 112 GLY B C 1
ATOM 4167 O O . GLY D 1 115 ? -26.57756 17.26712 26.47926 1.000 23.20144 112 GLY B O 1
ATOM 4168 N N . ARG D 1 116 ? -25.36135 16.92918 24.60978 1.000 33.73615 113 ARG B N 1
ATOM 4169 C CA . ARG D 1 116 ? -24.10329 16.96777 25.34843 1.000 29.65448 113 ARG B CA 1
ATOM 4170 C C . ARG D 1 116 ? -23.88320 18.32948 25.99134 1.000 29.82511 113 ARG B C 1
ATOM 4171 O O . ARG D 1 116 ? -23.41312 18.41311 27.12925 1.000 30.27792 113 ARG B O 1
ATOM 4179 N N . ALA D 1 117 ? -24.22031 19.41082 25.28566 1.000 27.74301 114 ALA B N 1
ATOM 4180 C CA . ALA D 1 117 ? -23.94874 20.73604 25.82933 1.000 21.23221 114 ALA B CA 1
ATOM 4181 C C . ALA D 1 117 ? -24.84024 21.07022 27.01434 1.000 26.26054 114 ALA B C 1
ATOM 4182 O O . ALA D 1 117 ? -24.52763 22.00101 27.76352 1.000 40.35183 114 ALA B O 1
ATOM 4184 N N . LEU D 1 118 ? -25.93362 20.33561 27.20584 1.000 25.55565 115 LEU B N 1
ATOM 4185 C CA . LEU D 1 118 ? -26.83845 20.58946 28.31750 1.000 23.53707 115 LEU B CA 1
ATOM 4186 C C . LEU D 1 118 ? -26.61773 19.65550 29.49606 1.000 20.54306 115 LEU B C 1
ATOM 4187 O O . LEU D 1 118 ? -26.88387 20.04740 30.63630 1.000 19.42012 115 LEU B O 1
ATOM 4192 N N . PHE D 1 119 ? -26.12858 18.43874 29.25602 1.000 21.67273 116 PHE B N 1
ATOM 4193 C CA . PHE D 1 119 ? -25.97237 17.44862 30.31097 1.000 24.03870 116 PHE B CA 1
ATOM 4194 C C . PHE D 1 119 ? -24.52750 17.05178 30.58314 1.000 25.67192 116 PHE B C 1
ATOM 4195 O O . PHE D 1 119 ? -24.29185 16.22117 31.46664 1.000 28.97115 116 PHE B O 1
ATOM 4203 N N . GLY D 1 120 ? -23.55750 17.61137 29.86511 1.000 20.47494 117 GLY B N 1
ATOM 4204 C CA . GLY D 1 120 ? -22.17137 17.25297 30.04549 1.000 30.90452 117 GLY B CA 1
ATOM 4205 C C . GLY D 1 120 ? -21.84860 15.86220 29.53193 1.000 33.91639 117 GLY B C 1
ATOM 4206 O O . GLY D 1 120 ? -22.72957 15.00781 29.37959 1.000 32.93355 117 GLY B O 1
ATOM 4207 N N . PRO D 1 121 ? -20.56623 15.60642 29.25671 1.000 30.56060 118 PRO B N 1
ATOM 4208 C CA . PRO D 1 121 ? -20.16877 14.24750 28.85497 1.000 32.07638 118 PRO B CA 1
ATOM 4209 C C . PRO D 1 121 ? -20.38653 13.21752 29.94533 1.000 31.97013 118 PRO B C 1
ATOM 4210 O O . PRO D 1 121 ? -20.60032 12.03816 29.63912 1.000 34.39075 118 PRO B O 1
ATOM 4214 N N . LEU D 1 122 ? -20.34197 13.62830 31.21327 1.000 33.36356 119 LEU B N 1
ATOM 4215 C CA . LEU D 1 122 ? -20.58304 12.69504 32.30710 1.000 33.49058 119 LEU B CA 1
ATOM 4216 C C . LEU D 1 122 ? -22.07347 12.48619 32.54230 1.000 29.00731 119 LEU B C 1
ATOM 4217 O O . LEU D 1 122 ? -22.51400 11.35577 32.77698 1.000 35.85167 119 LEU B O 1
ATOM 4222 N N . GLY D 1 123 ? -22.86263 13.55985 32.47917 1.000 29.70324 120 GLY B N 1
ATOM 4223 C CA . GLY D 1 123 ? -24.29190 13.42874 32.71116 1.000 30.74703 120 GLY B CA 1
ATOM 4224 C C . GLY D 1 123 ? -25.01308 12.71369 31.58408 1.000 30.82914 120 GLY B C 1
ATOM 4225 O O . GLY D 1 123 ? -25.93846 11.93402 31.82711 1.000 34.91221 120 GLY B O 1
ATOM 4226 N N . SER D 1 124 ? -24.60686 12.96846 30.33549 1.000 31.65035 121 SER B N 1
ATOM 4227 C CA . SER D 1 124 ? -25.17314 12.22928 29.21157 1.000 29.61453 121 SER B CA 1
ATOM 4228 C C . SER D 1 124 ? -24.81690 10.75048 29.25591 1.000 32.13988 121 SER B C 1
ATOM 4229 O O . SER D 1 124 ? -25.48653 9.94493 28.60081 1.000 37.27420 121 SER B O 1
ATOM 4232 N N . ALA D 1 125 ? -23.77949 10.37806 30.00868 1.000 33.36983 122 ALA B N 1
ATOM 4233 C CA . ALA D 1 125 ? -23.36468 8.98525 30.10793 1.000 36.83231 122 ALA B CA 1
ATOM 4234 C C . ALA D 1 125 ? -24.36435 8.11987 30.86454 1.000 42.56699 122 ALA B C 1
ATOM 4235 O O . ALA D 1 125 ? -24.18420 6.89760 30.91658 1.000 39.30369 122 ALA B O 1
ATOM 4237 N N . ALA D 1 126 ? -25.40246 8.71589 31.45577 1.000 39.59978 123 ALA B N 1
ATOM 4238 C CA . ALA D 1 126 ? -26.44184 7.92348 32.09947 1.000 36.44405 123 ALA B CA 1
ATOM 4239 C C . ALA D 1 126 ? -27.17152 7.02921 31.10738 1.000 43.47895 123 ALA B C 1
ATOM 4240 O O . ALA D 1 126 ? -27.71443 5.99250 31.50469 1.000 43.41106 123 ALA B O 1
ATOM 4242 N N . ALA D 1 127 ? -27.18720 7.40200 29.82677 1.000 41.78240 124 ALA B N 1
ATOM 4243 C CA . ALA D 1 127 ? -27.84836 6.61388 28.79610 1.000 31.56717 124 ALA B CA 1
ATOM 4244 C C . ALA D 1 127 ? -27.08357 5.35083 28.41818 1.000 37.82571 124 ALA B C 1
ATOM 4245 O O . ALA D 1 127 ? -27.60798 4.54658 27.64122 1.000 40.23900 124 ALA B O 1
ATOM 4247 N N . ARG D 1 128 ? -25.87003 5.15212 28.94558 1.000 39.96636 125 ARG B N 1
ATOM 4248 C CA . ARG D 1 128 ? -25.09066 3.96105 28.61646 1.000 34.40575 125 ARG B CA 1
ATOM 4249 C C . ARG D 1 128 ? -25.77378 2.67356 29.06263 1.000 33.90963 125 ARG B C 1
ATOM 4250 O O . ARG D 1 128 ? -25.48987 1.60880 28.50143 1.000 38.92959 125 ARG B O 1
ATOM 4258 N N . ALA D 1 129 ? -26.66831 2.74556 30.05240 1.000 28.22499 126 ALA B N 1
ATOM 4259 C CA . ALA D 1 129 ? -27.32216 1.54745 30.56825 1.000 32.52876 126 ALA B CA 1
ATOM 4260 C C . ALA D 1 129 ? -28.40604 1.02085 29.63455 1.000 34.72200 126 ALA B C 1
ATOM 4261 O O . ALA D 1 129 ? -28.70189 -0.17874 29.65587 1.000 44.73838 126 ALA B O 1
ATOM 4263 N N . VAL D 1 130 ? -29.01266 1.88565 28.81974 1.000 29.61993 127 VAL B N 1
ATOM 4264 C CA . VAL D 1 130 ? -30.00920 1.41876 27.86093 1.000 31.17376 127 VAL B CA 1
ATOM 4265 C C . VAL D 1 130 ? -29.36367 0.73340 26.66230 1.000 30.52780 127 VAL B C 1
ATOM 4266 O O . VAL D 1 130 ? -30.02020 -0.07689 25.98319 1.000 35.09153 127 VAL B O 1
ATOM 4270 N N . LYS D 1 131 ? -28.08826 1.03237 26.39657 1.000 33.11567 128 LYS B N 1
ATOM 4271 C CA . LYS D 1 131 ? -27.41830 0.48935 25.22002 1.000 39.41385 128 LYS B CA 1
ATOM 4272 C C . LYS D 1 131 ? -27.34521 -1.03036 25.27064 1.000 35.14707 128 LYS B C 1
ATOM 4273 O O . LYS D 1 131 ? -27.44334 -1.69354 24.23445 1.000 36.75353 128 LYS B O 1
ATOM 4279 N N . GLY D 1 132 ? -27.16498 -1.60163 26.46204 1.000 32.70551 129 GLY B N 1
ATOM 4280 C CA . GLY D 1 132 ? -27.09630 -3.05093 26.56336 1.000 32.27772 129 GLY B CA 1
ATOM 4281 C C . GLY D 1 132 ? -28.37601 -3.71896 26.10160 1.000 36.06304 129 GLY B C 1
ATOM 4282 O O . GLY D 1 132 ? -28.35128 -4.65578 25.29634 1.000 37.47060 129 GLY B O 1
ATOM 4283 N N . ASP D 1 133 ? -29.51560 -3.23198 26.59968 1.000 33.47716 130 ASP B N 1
ATOM 4284 C CA . ASP D 1 133 ? -30.80704 -3.77590 26.19304 1.000 38.90015 130 ASP B CA 1
ATOM 4285 C C . ASP D 1 133 ? -31.05176 -3.56581 24.70286 1.000 32.78448 130 ASP B C 1
ATOM 4286 O O . ASP D 1 133 ? -31.60726 -4.44262 24.02865 1.000 22.75832 130 ASP B O 1
ATOM 4291 N N . VAL D 1 134 ? -30.63246 -2.41479 24.16631 1.000 33.60224 131 VAL B N 1
ATOM 4292 C CA . VAL D 1 134 ? -30.80633 -2.16635 22.73344 1.000 30.93875 131 VAL B CA 1
ATOM 4293 C C . VAL D 1 134 ? -30.00761 -3.17692 21.91137 1.000 32.23099 131 VAL B C 1
ATOM 4294 O O . VAL D 1 134 ? -30.53300 -3.80177 20.97625 1.000 35.59219 131 VAL B O 1
ATOM 4298 N N . GLU D 1 135 ? -28.72043 -3.34165 22.24215 1.000 33.41411 132 GLU B N 1
ATOM 4299 C CA . GLU D 1 135 ? -27.87862 -4.30113 21.53188 1.000 24.30389 132 GLU B CA 1
ATOM 4300 C C . GLU D 1 135 ? -28.44598 -5.70986 21.61938 1.000 28.14551 132 GLU B C 1
ATOM 4301 O O . GLU D 1 135 ? -28.46074 -6.44019 20.62268 1.000 26.01098 132 GLU B O 1
ATOM 4307 N N . LYS D 1 136 ? -28.90309 -6.11752 22.80810 1.000 29.47208 133 LYS B N 1
ATOM 4308 C CA . LYS D 1 136 ? -29.40444 -7.47942 22.96896 1.000 29.72643 133 LYS B CA 1
ATOM 4309 C C . LYS D 1 136 ? -30.70410 -7.68963 22.19877 1.000 33.79389 133 LYS B C 1
ATOM 4310 O O . LYS D 1 136 ? -30.91866 -8.76225 21.62048 1.000 34.32610 133 LYS B O 1
ATOM 4316 N N . SER D 1 137 ? -31.57569 -6.67659 22.16114 1.000 26.44003 134 SER B N 1
ATOM 4317 C CA . SER D 1 137 ? -32.79036 -6.78156 21.35937 1.000 20.07033 134 SER B CA 1
ATOM 4318 C C . SER D 1 137 ? -32.45918 -6.92976 19.87962 1.000 29.15044 134 SER B C 1
ATOM 4319 O O . SER D 1 137 ? -33.04068 -7.77009 19.18027 1.000 34.61017 134 SER B O 1
ATOM 4322 N N . LEU D 1 138 ? -31.52268 -6.11768 19.38174 1.000 27.50344 135 LEU B N 1
ATOM 4323 C CA . LEU D 1 138 ? -31.15770 -6.21054 17.97020 1.000 23.23322 135 LEU B CA 1
ATOM 4324 C C . LEU D 1 138 ? -30.50738 -7.55328 17.65286 1.000 25.32885 135 LEU B C 1
ATOM 4325 O O . LEU D 1 138 ? -30.77097 -8.14768 16.59928 1.000 27.01825 135 LEU B O 1
ATOM 4330 N N . LYS D 1 139 ? -29.66220 -8.05322 18.55740 1.000 31.21095 136 LYS B N 1
ATOM 4331 C CA . LYS D 1 139 ? -29.02640 -9.34984 18.34736 1.000 30.19441 136 LYS B CA 1
ATOM 4332 C C . LYS D 1 139 ? -30.06127 -10.46633 18.31498 1.000 34.58894 136 LYS B C 1
ATOM 4333 O O . LYS D 1 139 ? -30.00889 -11.35123 17.45285 1.000 36.85660 136 LYS B O 1
ATOM 4339 N N . GLN D 1 140 ? -31.01986 -10.43632 19.24646 1.000 31.26438 137 GLN B N 1
ATOM 4340 C CA . GLN D 1 140 ? -32.05570 -11.46347 19.27090 1.000 33.85240 137 GLN B CA 1
ATOM 4341 C C . GLN D 1 140 ? -32.91923 -11.40492 18.01742 1.000 31.05954 137 GLN B C 1
ATOM 4342 O O . GLN D 1 140 ? -33.30275 -12.44689 17.47111 1.000 36.77002 137 GLN B O 1
ATOM 4348 N N . PHE D 1 141 ? -33.23201 -10.19601 17.54019 1.000 25.86056 138 PHE B N 1
ATOM 4349 C CA . PHE D 1 141 ? -34.01536 -10.08455 16.31400 1.000 27.71571 138 PHE B CA 1
ATOM 4350 C C . PHE D 1 141 ? -33.25606 -10.64863 15.12084 1.000 28.91596 138 PHE B C 1
ATOM 4351 O O . PHE D 1 141 ? -33.82959 -11.37016 14.29660 1.000 25.95275 138 PHE B O 1
ATOM 4359 N N . ALA D 1 142 ? -31.96827 -10.31887 14.99801 1.000 34.77975 139 ALA B N 1
ATOM 4360 C CA . ALA D 1 142 ? -31.17979 -10.90411 13.91867 1.000 34.29303 139 ALA B CA 1
ATOM 4361 C C . ALA D 1 142 ? -31.12023 -12.42236 14.03705 1.000 36.30272 139 ALA B C 1
ATOM 4362 O O . ALA D 1 142 ? -31.11856 -13.12464 13.01943 1.000 36.79778 139 ALA B O 1
ATOM 4364 N N . GLU D 1 143 ? -31.09207 -12.94584 15.26623 1.000 36.37205 140 GLU B N 1
ATOM 4365 C CA . GLU D 1 143 ? -31.02476 -14.39238 15.45373 1.000 37.11500 140 GLU B CA 1
ATOM 4366 C C . GLU D 1 143 ? -32.33071 -15.06905 15.05514 1.000 34.98749 140 GLU B C 1
ATOM 4367 O O . GLU D 1 143 ? -32.31900 -16.17320 14.49931 1.000 38.98596 140 GLU B O 1
ATOM 4373 N N . LEU D 1 144 ? -33.46624 -14.42663 15.32887 1.000 37.02439 141 LEU B N 1
ATOM 4374 C CA . LEU D 1 144 ? -34.75263 -15.05649 15.04573 1.000 40.21040 141 LEU B CA 1
ATOM 4375 C C . LEU D 1 144 ? -35.13641 -14.94248 13.57340 1.000 40.91786 141 LEU B C 1
ATOM 4376 O O . LEU D 1 144 ? -35.68785 -15.88894 13.00030 1.000 44.54372 141 LEU B O 1
ATOM 4381 N N . TYR D 1 145 ? -34.85584 -13.80397 12.94710 1.000 39.56016 142 TYR B N 1
ATOM 4382 C CA . TYR D 1 145 ? -35.27887 -13.56396 11.57067 1.000 37.43562 142 TYR B CA 1
ATOM 4383 C C . TYR D 1 145 ? -34.11553 -13.14156 10.67878 1.000 32.28606 142 TYR B C 1
ATOM 4384 O O . TYR D 1 145 ? -33.19643 -13.92134 10.43054 1.000 38.39643 142 TYR B O 1
#

Secondary structure (DSSP, 8-state):
-EEEEEEEEEEEESS-HHHHHHHHS-GGGGGGT-TTEEEESSPPPSS--TT-EEEEEEEETTEEEEEEEEEEEEETTTEEEEEEE-GGG-EEEEEEEEEEETTEEEEEEEEEEESHHHHHHHHGGGGHHHHHHHHHHHHHHHHH-/-EEEEEEEEEEEESS-HHHHHHHHT-GGGGGGT-TTEEEESSPPPSS--TT-EEEEEEEETTEEEEEEEEEEEEETTTEEEEEEE-GGG-EEEEEEEEEEETTEEEEEEEEEEESHHHHHHHHGGGGHHHHHHHHHHHHHHHHH-/-EEEEEEEEEEEESS-HHHHHHHHS-TTSGGGT-TTEEEESSPPPSS--TT-EEEEEEEETTEEEEEEEEEEEEETTTEEEEEE--SSS-EEEEEEEEEEETTEEEEEEEEEEESHHHHHHHHGGGGHHHHHHHHHHHHHHHHH-/-EEEEEEEEEEEESS-HHHHHHHHT-GGGGGGT-TTEEEESSPPPSS--TT-EEEEEEEETTEEEEEEEEEEEEETTTEEEEEEEEGGG-EEEEEEEEEEETTEEEEEEEEEEESHHHHHHHHGGGGGGSHHHHHHHHHHHHHH-

Solvent-accessible surface area: 26910 Å² total; per-residue (Å²): 73,19,9,15,5,2,0,98,56,79,20,89,1,109,41,53,51,98,69,0,10,76,47,0,13,73,0,41,9,1,32,10,4,2,57,0,5,54,26,48,94,44,140,27,54,155,151,32,18,99,48,31,127,4,36,0,5,0,112,4,103,76,71,77,27,82,0,66,2,105,1,36,51,51,58,69,47,96,34,0,12,2,51,2,50,13,140,47,33,4,66,6,4,0,17,0,42,6,139,98,57,199,64,21,1,3,0,14,0,74,1,38,4,0,0,139,40,40,42,27,101,157,34,19,60,49,1,171,57,5,43,42,39,2,64,99,2,7,127,66,0,44,152,92,67,72,21,5,16,5,2,0,86,55,42,25,75,3,117,41,59,43,87,67,0,8,79,65,0,18,86,6,75,71,0,34,104,3,1,54,0,4,102,26,48,139,47,151,42,44,150,145,27,19,103,35,32,112,3,48,0,22,0,122,6,102,74,80,114,4,111,0,56,1,126,2,49,79,56,60,66,48,99,38,6,11,10,62,7,45,15,128,34,25,2,65,4,2,2,25,4,14,4,85,100,39,161,69,10,0,3,0,7,0,71,0,37,6,0,0,138,35,42,47,26,124,157,36,22,32,55,1,173,58,4,67,40,36,0,100,102,1,8,105,57,0,34,126,90,56,72,23,4,20,3,2,0,98,40,80,30,97,4,120,20,53,45,103,71,0,13,78,46,1,28,82,11,76,65,3,34,126,1,2,43,2,6,92,22,50,146,45,167,57,38,155,142,22,14,98,52,37,91,2,34,0,17,0,116,1,102,56,68,172,18,91,0,39,3,126,3,49,45,62,60,68,41,89,36,11,12,14,70,1,48,12,144,60,36,0,75,6,7,4,32,5,46,9,142,91,30,204,70,17,0,9,0,5,0,68,2,43,5,0,0,149,44,43,44,25,90,154,38,8,30,54,2,159,62,5,83,48,34,0,111,105,1,5,89,14,0,28,24,2,25,73,59,4,23,4,4,0,102,45,79,23,102,1,107,43,55,45,92,67,0,10,73,64,2,23,89,5,62,71,3,30,111,3,2,46,0,4,88,24,47,97,16,142,54,47,156,135,24,17,120,37,39,54,2,0,0,20,0,126,2,80,78,54,102,0,39,0,8,2,94,2,54,70,63,64,67,42,104,42,2,12,7,66,6,32,0,81,32,5,0,62,5,6,2,27,4,36,5,163,107,52,214,58,11,0,19,0,9,0,79,2,43,2,0,2,102,41,37,50,26,125,159,34,21,24,55,0,175,50,6,89,22,34,0,79,123,0,10,130,72,0,42,122,89,51

Nearest PDB structures (foldseek):
  8h0h-assembly2_B  TM=9.606E-01  e=4.278E-24  Mycobacterium tuberculosis H37Rv
  8h2d-assembly1_A-2  TM=8.550E-01  e=7.742E-21  Mycobacterium tuberculosis H37Rv
  8h2d-assembly2_B-2  TM=8.403E-01  e=1.032E-19  Mycobacterium tuberculosis H37Rv
  7wa9-assembly1_A  TM=7.608E-01  e=3.380E-13  Mycolicibacterium smegmatis MC2 155
  1z94-assembly1_A  TM=6.862E-01  e=1.325E-05  Chromobacterium violaceum ATCC 12472

Radius of gyration: 28.02 Å; Cα contacts (8 Å, |Δi|>4): 1381; chains: 4; bounding box: 80×57×72 Å

Organism: Mycobacterium tuberculosis (strain ATCC 25618 / H37Rv) (NCBI:txid83332)

Foldseek 3Di:
DKDKDKDKDKDDDLAALQVVQVVVLPCQCVCVPVVQFPGWPADFDPHDDAQDWTWGWGADPNDIWIWTKGWHGDDPSFKTKIWTQTPPFKTWIWIWGWAADPSHIMIMIMIMIITCVVQPPVRGVVCVVVVVVVVVVVVCVVVVD/DKDKDKDKDKDFDQAALQVVQVVCVPVQCVVVPVVQWPFWDADDDPDDDAFDWTWTWGADPNDIWIWTKGWHDDDPSFKTKIKIATPQQKIKIWIWGWAADVRHIMIMIMIMIIGCVVLPPVRGVVCVVVVVVVVVVVVVVVVVD/DKDKDKDKDKDFDLAALVRVLVVVPPVQCCVVPPPQFPFWDDPDDPDDDAQDWTWGWGDDPNDIWTWTKGWHDDDPPFKTKIWIATPQGKIKIWIWGWAADVSHIMIMIMIMTMHCVVQPPVSGVVVVVCVVVVVVVVVVVVVVD/DKDKDKDKDKDDDLAALQVVQVVCVPVQCCCVPPPFFPGFPADDDPDDDAFDWTWTWGADPNDIWIWTKGWHDDDPPFKTKIWIATPQQKIKIWIWGWAADDSHIMIMIMIMIITCVVQPPVRGCVCVVVVVVVVVVVVVVVVVD

Sequence (580 aa):
SHMMASVELSADVPISPQDTWDHVSELSELGEWLVIHEGWRSELPDQLGEGVQIVGVARAMGMRNRVTWRVTKWDPPHEVAMTGSGKGGTKYGVTLTVRPTKGGSALGLRLELGGRALFGPLGSAAARAVKGDVEKSLKQFAELYSHMMASVELSADVPISPQDTWDHVSELSELGEWLVIHEGWRSELPDQLGEGVQIVGVARAMGMRNRVTWRVTKWDPPHEVAMTGSGKGGTKYGVTLTVRPTKGGSALGLRLELGGRALFGPLGSAAARAVKGDVEKSLKQFAELYSHMMASVELSADVPISPQDTWDHVSELSELGEWLVIHEGWRSELPDQLGEGVQIVGVARAMGMRNRVTWRVTKWDPPHEVAMTGSGKGGTKYGVTLTVRPTKGGSALGLRLELGGRALFGPLGSAAARAVKGDVEKSLKQFAELYSHMMASVELSADVPISPQDTWDHVSELSELGEWLVIHEGWRSELPDQLGEGVQIVGVARAMGMRNRVTWRVTKWDPPHEVAMTGSGKGGTKYGVTLTVRPTKGGSALGLRLELGGRALFGPLGSAAARAVKGDVEKSLKQFAELY

GO terms:
  GO:0005886 plasma membrane (C, HDA)